Protein 6DF3 (pdb70)

B-factor: mean 76.4, std 26.97, range [34.86, 180.36]

Structure (mmCIF, N/CA/C/O backbone):
data_6DF3
#
_entry.id   6DF3
#
_cell.length_a   77.702
_cell.length_b   77.702
_cell.length_c   124.785
_cell.angle_alpha   90.000
_cell.angle_beta   90.000
_cell.angle_gamma   90.000
#
_symmetry.space_group_name_H-M   'P 43'
#
loop_
_entity.id
_entity.type
_entity.pdbx_description
1 polymer 'Interleukin-22 receptor subunit alpha-1'
2 polymer Interleukin-24
3 polymer 'Interleukin-20 receptor subunit beta'
4 branched 2-acetamido-2-deoxy-beta-D-glucopyranose-(1-4)-2-acetamido-2-deoxy-beta-D-glucopyranose
5 non-polymer 2-acetamido-2-deoxy-beta-D-glucopyranose
6 non-polymer GLYCEROL
7 water water
#
loop_
_atom_site.group_PDB
_atom_site.id
_atom_site.type_symbol
_atom_site.label_atom_id
_atom_site.label_alt_id
_atom_site.label_comp_id
_atom_site.label_asym_id
_atom_site.label_entity_id
_atom_site.label_seq_id
_atom_site.pdbx_PDB_ins_code
_atom_site.Cartn_x
_atom_site.Cartn_y
_atom_site.Cartn_z
_atom_site.occupancy
_atom_site.B_iso_or_equiv
_atom_site.auth_seq_id
_atom_site.auth_comp_id
_atom_site.auth_asym_id
_atom_site.auth_atom_id
_atom_site.pdbx_PDB_model_num
ATOM 1 N N . LEU A 1 1 ? -0.274 -15.707 56.950 1.00 124.57 24 LEU L N 1
ATOM 2 C CA . LEU A 1 1 ? -0.231 -15.176 55.552 1.00 122.84 24 LEU L CA 1
ATOM 3 C C . LEU A 1 1 ? 1.069 -14.346 55.263 1.00 119.23 24 LEU L C 1
ATOM 4 O O . LEU A 1 1 ? 2.137 -14.921 55.008 1.00 115.63 24 LEU L O 1
ATOM 9 N N . LEU A 1 2 ? 0.954 -13.010 55.287 1.00 113.71 25 LEU L N 1
ATOM 10 C CA . LEU A 1 2 ? 2.044 -12.072 54.979 1.00 109.08 25 LEU L CA 1
ATOM 11 C C . LEU A 1 2 ? 1.957 -11.016 56.058 1.00 105.27 25 LEU L C 1
ATOM 12 O O . LEU A 1 2 ? 0.920 -10.385 56.196 1.00 109.68 25 LEU L O 1
ATOM 17 N N . GLN A 1 3 ? 3.010 -10.806 56.825 1.00 104.65 26 GLN L N 1
ATOM 18 C CA . GLN A 1 3 ? 3.057 -9.664 57.744 1.00 101.04 26 GLN L CA 1
ATOM 19 C C . GLN A 1 3 ? 4.197 -8.726 57.366 1.00 95.97 26 GLN L C 1
ATOM 20 O O . GLN A 1 3 ? 5.072 -9.081 56.568 1.00 95.85 26 GLN L O 1
ATOM 26 N N . HIS A 1 4 ? 4.205 -7.540 57.968 1.00 92.14 27 HIS L N 1
ATOM 27 C CA . HIS A 1 4 ? 5.409 -6.702 58.002 1.00 86.94 27 HIS L CA 1
ATOM 28 C C . HIS A 1 4 ? 6.002 -6.406 56.620 1.00 84.66 27 HIS L C 1
ATOM 29 O O . HIS A 1 4 ? 7.233 -6.388 56.494 1.00 85.64 27 HIS L O 1
ATOM 36 N N . VAL A 1 5 ? 5.155 -6.211 55.587 1.00 80.02 28 VAL L N 1
ATOM 37 C CA . VAL A 1 5 ? 5.663 -5.805 54.273 1.00 75.07 28 VAL L CA 1
ATOM 38 C C . VAL A 1 5 ? 6.060 -4.302 54.302 1.00 72.46 28 VAL L C 1
ATOM 39 O O . VAL A 1 5 ? 5.200 -3.435 54.466 1.00 68.24 28 VAL L O 1
ATOM 43 N N . LYS A 1 6 ? 7.348 -4.010 54.109 1.00 70.55 29 LYS L N 1
ATOM 44 C CA . LYS A 1 6 ? 7.907 -2.668 54.306 1.00 70.16 29 LYS L CA 1
ATOM 45 C C . LYS A 1 6 ? 9.268 -2.487 53.659 1.00 67.27 29 LYS L C 1
ATOM 46 O O . LYS A 1 6 ? 10.002 -3.444 53.398 1.00 67.15 29 LYS L O 1
ATOM 52 N N . PHE A 1 7 ? 9.637 -1.233 53.520 1.00 63.13 30 PHE L N 1
ATOM 53 C CA . PHE A 1 7 ? 10.899 -0.856 52.947 1.00 63.71 30 PHE L CA 1
ATOM 54 C C . PHE A 1 7 ? 11.901 -0.604 54.083 1.00 65.28 30 PHE L C 1
ATOM 55 O O . PHE A 1 7 ? 11.520 -0.101 55.136 1.00 64.70 30 PHE L O 1
ATOM 63 N N . GLN A 1 8 ? 13.162 -0.956 53.838 1.00 68.11 31 GLN L N 1
ATOM 64 C CA . GLN A 1 8 ? 14.305 -0.506 54.593 1.00 69.92 31 GLN L CA 1
ATOM 65 C C . GLN A 1 8 ? 15.207 0.261 53.663 1.00 68.64 31 GLN L C 1
ATOM 66 O O . GLN A 1 8 ? 15.477 -0.154 52.551 1.00 66.58 31 GLN L O 1
ATOM 72 N N . SER A 1 9 ? 15.714 1.371 54.133 1.00 58.46 32 SER L N 1
ATOM 73 C CA . SER A 1 9 ? 16.453 2.209 53.285 1.00 58.76 32 SER L CA 1
ATOM 74 C C . SER A 1 9 ? 17.666 2.630 54.034 1.00 59.63 32 SER L C 1
ATOM 75 O O . SER A 1 9 ? 17.553 3.251 55.106 1.00 58.53 32 SER L O 1
ATOM 78 N N . SER A 1 10 ? 18.811 2.376 53.446 1.00 57.98 33 SER L N 1
ATOM 79 C CA . SER A 1 10 ? 20.038 2.833 53.989 1.00 60.01 33 SER L CA 1
ATOM 80 C C . SER A 1 10 ? 20.927 3.456 52.867 1.00 60.45 33 SER L C 1
ATOM 81 O O . SER A 1 10 ? 21.195 2.837 51.848 1.00 62.15 33 SER L O 1
ATOM 84 N N . ASN A 1 11 ? 21.330 4.710 53.023 1.00 58.79 34 ASN L N 1
ATOM 85 C CA . ASN A 1 11 ? 22.000 5.486 51.961 1.00 61.24 34 ASN L CA 1
ATOM 86 C C . ASN A 1 11 ? 21.274 5.437 50.585 1.00 64.10 34 ASN L C 1
ATOM 87 O O . ASN A 1 11 ? 21.911 5.368 49.534 1.00 63.27 34 ASN L O 1
ATOM 92 N N . PHE A 1 12 ? 19.942 5.478 50.650 1.00 59.71 35 PHE L N 1
ATOM 93 C CA . PHE A 1 12 ? 19.063 5.394 49.497 1.00 63.10 35 PHE L CA 1
ATOM 94 C C . PHE A 1 12 ? 19.180 4.011 48.799 1.00 67.71 35 PHE L C 1
ATOM 95 O O . PHE A 1 12 ? 18.708 3.863 47.704 1.00 64.91 35 PHE L O 1
ATOM 103 N N . GLU A 1 13 ? 19.751 2.997 49.461 1.00 66.15 36 GLU L N 1
ATOM 104 C CA . GLU A 1 13 ? 19.572 1.624 48.987 1.00 71.59 36 GLU L CA 1
ATOM 105 C C . GLU A 1 13 ? 18.275 1.141 49.601 1.00 66.92 36 GLU L C 1
ATOM 106 O O . GLU A 1 13 ? 18.181 1.033 50.797 1.00 65.27 36 GLU L O 1
ATOM 112 N N . ASN A 1 14 ? 17.289 0.822 48.764 1.00 64.37 37 ASN L N 1
ATOM 113 C CA . ASN A 1 14 ? 15.907 0.638 49.190 1.00 63.78 37 ASN L CA 1
ATOM 114 C C . ASN A 1 14 ? 15.500 -0.797 49.013 1.00 66.87 37 ASN L C 1
ATOM 115 O O . ASN A 1 14 ? 15.326 -1.255 47.867 1.00 70.88 37 ASN L O 1
ATOM 120 N N . ILE A 1 15 ? 15.390 -1.516 50.128 1.00 65.07 38 ILE L N 1
ATOM 121 C CA . ILE A 1 15 ? 15.124 -2.932 50.134 1.00 69.77 38 ILE L CA 1
ATOM 122 C C . ILE A 1 15 ? 13.769 -3.228 50.719 1.00 67.85 38 ILE L C 1
ATOM 123 O O . ILE A 1 15 ? 13.514 -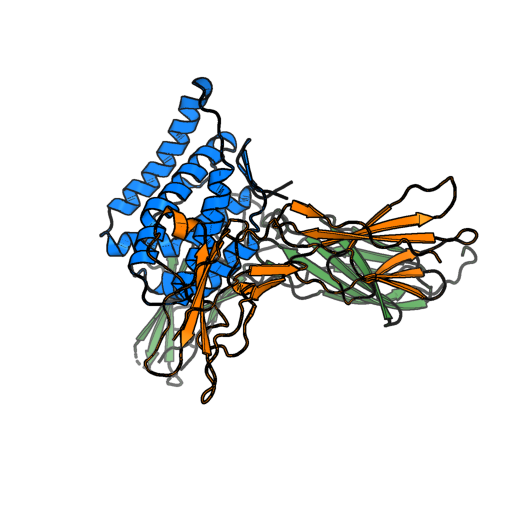2.832 51.834 1.00 62.72 38 ILE L O 1
ATOM 128 N N . LEU A 1 16 ? 12.950 -4.011 49.997 1.00 68.56 39 LEU L N 1
ATOM 129 C CA . LEU A 1 16 ? 11.610 -4.429 50.463 1.00 66.93 39 LEU L CA 1
ATOM 130 C C . LEU A 1 16 ? 11.823 -5.745 51.166 1.00 69.94 39 LEU L C 1
ATOM 131 O O . LEU A 1 16 ? 12.658 -6.509 50.729 1.00 72.64 39 LEU L O 1
ATOM 136 N N . THR A 1 17 ? 11.123 -5.972 52.278 1.00 70.61 40 THR L N 1
ATOM 137 C CA . THR A 1 17 ? 11.254 -7.193 53.093 1.00 73.94 40 THR L CA 1
ATOM 138 C C . THR A 1 17 ? 9.893 -7.517 53.595 1.00 73.97 40 THR L C 1
ATOM 139 O O . THR A 1 17 ? 9.025 -6.662 53.638 1.00 71.56 40 THR L O 1
ATOM 143 N N . TRP A 1 18 ? 9.694 -8.771 53.944 1.00 76.54 41 TRP L N 1
ATOM 144 C CA . TRP A 1 18 ? 8.417 -9.215 54.463 1.00 78.59 41 TRP L CA 1
ATOM 145 C C . TRP A 1 18 ? 8.662 -10.495 55.213 1.00 83.28 41 TRP L C 1
ATOM 146 O O . TRP A 1 18 ? 9.786 -11.030 55.237 1.00 81.17 41 TRP L O 1
ATOM 157 N N . ASP A 1 19 ? 7.617 -10.958 55.874 1.00 90.43 42 ASP L N 1
ATOM 158 C CA . ASP A 1 19 ? 7.659 -12.250 56.564 1.00 97.38 42 ASP L CA 1
ATOM 159 C C . ASP A 1 19 ? 6.241 -12.793 56.774 1.00 99.00 42 ASP L C 1
ATOM 160 O O . ASP A 1 19 ? 5.268 -12.175 56.328 1.00 89.71 42 ASP L O 1
ATOM 165 N N . SER A 1 20 ? 6.169 -13.982 57.397 1.00 106.47 43 SER L N 1
ATOM 166 C CA . SER A 1 20 ? 5.009 -14.442 58.175 1.00 110.14 43 SER L CA 1
ATOM 167 C C . SER A 1 20 ? 5.453 -15.170 59.460 1.00 116.11 43 SER L C 1
ATOM 168 O O . SER A 1 20 ? 5.063 -16.323 59.738 1.00 121.99 43 SER L O 1
ATOM 171 N N . THR A 1 25 ? 3.360 -21.863 54.761 1.00 140.83 48 THR L N 1
ATOM 172 C CA . THR A 1 25 ? 3.966 -23.115 54.308 1.00 147.98 48 THR L CA 1
ATOM 173 C C . THR A 1 25 ? 5.490 -22.923 54.307 1.00 146.69 48 THR L C 1
ATOM 174 O O . THR A 1 25 ? 5.969 -21.818 54.541 1.00 134.17 48 THR L O 1
ATOM 178 N N . PRO A 1 26 ? 6.256 -24.013 54.075 1.00 153.83 49 PRO L N 1
ATOM 179 C CA . PRO A 1 26 ? 7.679 -23.866 53.700 1.00 152.93 49 PRO L CA 1
ATOM 180 C C . PRO A 1 26 ? 7.877 -23.632 52.188 1.00 150.93 49 PRO L C 1
ATOM 181 O O . PRO A 1 26 ? 8.797 -22.890 51.818 1.00 147.18 49 PRO L O 1
ATOM 185 N N . ASP A 1 27 ? 7.023 -24.247 51.351 1.00 151.44 50 ASP L N 1
ATOM 186 C CA . ASP A 1 27 ? 6.959 -23.988 49.900 1.00 150.25 50 ASP L CA 1
ATOM 187 C C . ASP A 1 27 ? 5.939 -22.887 49.553 1.00 145.02 50 ASP L C 1
ATOM 188 O O . ASP A 1 27 ? 4.914 -23.120 48.905 1.00 147.16 50 ASP L O 1
ATOM 193 N N . THR A 1 28 ? 6.233 -21.677 50.011 1.00 137.85 51 THR L N 1
ATOM 194 C CA . THR A 1 28 ? 5.444 -20.506 49.688 1.00 131.38 51 THR L CA 1
ATOM 195 C C . THR A 1 28 ? 6.248 -19.700 48.676 1.00 125.98 51 THR L C 1
ATOM 196 O O . THR A 1 28 ? 7.486 -19.700 48.691 1.00 125.01 51 THR L O 1
ATOM 200 N N . VAL A 1 29 ? 5.514 -18.998 47.818 1.00 120.94 52 VAL L N 1
ATOM 201 C CA . VAL A 1 29 ? 6.043 -18.360 46.607 1.00 116.52 52 VAL L CA 1
ATOM 202 C C . VAL A 1 29 ? 5.673 -16.870 46.586 1.00 107.67 52 VAL L C 1
ATOM 203 O O . VAL A 1 29 ? 4.475 -16.540 46.668 1.00 103.56 52 VAL L O 1
ATOM 207 N N . TYR A 1 30 ? 6.675 -15.986 46.462 1.00 102.98 53 TYR L N 1
ATOM 208 C CA . TYR A 1 30 ? 6.447 -14.507 46.545 1.00 97.31 53 TYR L CA 1
ATOM 209 C C . TYR A 1 30 ? 6.676 -13.818 45.204 1.00 95.84 53 TYR L C 1
ATOM 210 O O . TYR A 1 30 ? 7.747 -14.006 44.585 1.00 97.85 53 TYR L O 1
ATOM 219 N N . SER A 1 31 ? 5.733 -12.973 44.796 1.00 92.82 54 SER L N 1
ATOM 220 C CA . SER A 1 31 ? 5.913 -12.167 43.583 1.00 94.20 54 SER L CA 1
ATOM 221 C C . SER A 1 31 ? 5.683 -10.689 43.901 1.00 93.35 54 SER L C 1
ATOM 222 O O . SER A 1 31 ? 4.805 -10.331 44.714 1.00 93.33 54 SER L O 1
ATOM 225 N N . ILE A 1 32 ? 6.524 -9.827 43.316 1.00 95.47 55 ILE L N 1
ATOM 226 C CA . ILE A 1 32 ? 6.622 -8.395 43.707 1.00 90.86 55 ILE L CA 1
ATOM 227 C C . ILE A 1 32 ? 6.200 -7.450 42.562 1.00 91.44 55 ILE L C 1
ATOM 228 O O . ILE A 1 32 ? 6.640 -7.589 41.434 1.00 93.01 55 ILE L O 1
ATOM 233 N N . GLU A 1 33 ? 5.382 -6.451 42.879 1.00 90.30 56 GLU L N 1
ATOM 234 C CA . GLU A 1 33 ? 5.171 -5.323 41.975 1.00 89.41 56 GLU L CA 1
ATOM 235 C C . GLU A 1 33 ? 5.385 -3.980 42.670 1.00 84.35 56 GLU L C 1
ATOM 236 O O . GLU A 1 33 ? 5.177 -3.845 43.887 1.00 78.23 56 GLU L O 1
ATOM 242 N N . TYR A 1 34 ? 5.776 -2.997 41.857 1.00 82.88 57 TYR L N 1
ATOM 243 C CA . TYR A 1 34 ? 5.983 -1.626 42.300 1.00 78.75 57 TYR L CA 1
ATOM 244 C C . TYR A 1 34 ? 5.346 -0.599 41.360 1.00 80.23 57 TYR L C 1
ATOM 245 O O . TYR A 1 34 ? 4.980 -0.885 40.236 1.00 79.63 57 TYR L O 1
ATOM 254 N N . LYS A 1 35 ? 5.235 0.622 41.877 1.00 77.66 58 LYS L N 1
ATOM 255 C CA . LYS A 1 35 ? 4.453 1.641 41.287 1.00 79.15 58 LYS L CA 1
ATOM 256 C C . LYS A 1 35 ? 4.722 2.978 41.954 1.00 76.08 58 LYS L C 1
ATOM 257 O O . LYS A 1 35 ? 4.975 3.047 43.165 1.00 69.89 58 LYS L O 1
ATOM 263 N N . THR A 1 36 ? 4.581 4.013 41.142 1.00 74.34 59 THR L N 1
ATOM 264 C CA . THR A 1 36 ? 4.721 5.378 41.529 1.00 72.36 59 THR L CA 1
ATOM 265 C C . THR A 1 36 ? 3.387 5.960 41.976 1.00 71.29 59 THR L C 1
ATOM 266 O O . THR A 1 36 ? 2.437 5.888 41.204 1.00 71.31 59 THR L O 1
ATOM 270 N N . TYR A 1 37 ? 3.326 6.546 43.198 1.00 65.52 60 TYR L N 1
ATOM 271 C CA . TYR A 1 37 ? 2.146 7.295 43.724 1.00 61.34 60 TYR L CA 1
ATOM 272 C C . TYR A 1 37 ? 1.702 8.353 42.735 1.00 63.43 60 TYR L C 1
ATOM 273 O O . TYR A 1 37 ? 2.502 9.154 42.315 1.00 66.14 60 TYR L O 1
ATOM 282 N N . GLY A 1 38 ? 0.437 8.370 42.347 1.00 66.25 61 GLY L N 1
ATOM 283 C CA . GLY A 1 38 ? 0.010 9.280 41.242 1.00 71.26 61 GLY L CA 1
ATOM 284 C C . GLY A 1 38 ? 0.015 8.756 39.789 1.00 75.17 61 GLY L C 1
ATOM 285 O O . GLY A 1 38 ? -0.503 9.448 38.913 1.00 78.10 61 GLY L O 1
ATOM 286 N N . GLU A 1 39 ? 0.563 7.557 39.520 1.00 78.12 62 GLU L N 1
ATOM 287 C CA . GLU A 1 39 ? 0.450 6.848 38.176 1.00 81.54 62 GLU L CA 1
ATOM 288 C C . GLU A 1 39 ? -0.417 5.620 38.383 1.00 82.85 62 GLU L C 1
ATOM 289 O O . GLU A 1 39 ? -0.455 5.107 39.494 1.00 78.97 62 GLU L O 1
ATOM 295 N N . ARG A 1 40 ? -1.130 5.133 37.352 1.00 90.19 63 ARG L N 1
ATOM 296 C CA . ARG A 1 40 ? -2.087 4.022 37.573 1.00 92.40 63 ARG L CA 1
ATOM 297 C C . ARG A 1 40 ? -1.524 2.596 37.517 1.00 92.04 63 ARG L C 1
ATOM 298 O O . ARG A 1 40 ? -2.113 1.701 38.150 1.00 91.61 63 ARG L O 1
ATOM 306 N N . ASP A 1 41 ? -0.398 2.386 36.817 1.00 93.11 64 ASP L N 1
ATOM 307 C CA . ASP A 1 41 ? 0.077 1.025 36.482 1.00 94.45 64 ASP L CA 1
ATOM 308 C C . ASP A 1 41 ? 1.188 0.442 37.351 1.00 93.84 64 ASP L C 1
ATOM 309 O O . ASP A 1 41 ? 2.324 0.944 37.368 1.00 90.84 64 ASP L O 1
ATOM 314 N N . TRP A 1 42 ? 0.821 -0.653 38.024 1.00 91.31 65 TRP L N 1
ATOM 315 C CA . TRP A 1 42 ? 1.727 -1.597 38.669 1.00 88.66 65 TRP L CA 1
ATOM 316 C C . TRP A 1 42 ? 2.743 -2.239 37.724 1.00 88.45 65 TRP L C 1
ATOM 317 O O . TRP A 1 42 ? 2.349 -2.764 36.733 1.00 97.98 65 TRP L O 1
ATOM 328 N N . VAL A 1 43 ? 4.041 -2.193 38.036 1.00 87.37 66 VAL L N 1
ATOM 329 C CA . VAL A 1 43 ? 5.111 -2.874 37.253 1.00 93.03 66 VAL L CA 1
ATOM 330 C C . VAL A 1 43 ? 5.760 -4.049 38.030 1.00 92.64 66 VAL L C 1
ATOM 331 O O . VAL A 1 43 ? 6.070 -3.922 39.232 1.00 87.22 66 VAL L O 1
ATOM 335 N N . ALA A 1 44 ? 5.989 -5.151 37.308 1.00 92.41 67 ALA L N 1
ATOM 336 C CA . ALA A 1 44 ? 6.587 -6.392 37.814 1.00 95.58 67 ALA L CA 1
ATOM 337 C C . ALA A 1 44 ? 8.103 -6.260 37.958 1.00 97.21 67 ALA L C 1
ATOM 338 O O . ALA A 1 44 ? 8.807 -5.995 36.996 1.00 101.77 67 ALA L O 1
ATOM 340 N N . LYS A 1 45 ? 8.620 -6.466 39.154 1.00 95.24 68 LYS L N 1
ATOM 341 C CA . LYS A 1 45 ? 10.050 -6.326 39.350 1.00 95.71 68 LYS L CA 1
ATOM 342 C C . LYS A 1 45 ? 10.696 -7.538 38.718 1.00 99.43 68 LYS L C 1
ATOM 343 O O . LYS A 1 45 ? 10.418 -8.633 39.181 1.00 96.87 68 LYS L O 1
ATOM 349 N N . LYS A 1 46 ? 11.543 -7.351 37.696 1.00 104.03 69 LYS L N 1
ATOM 350 C CA . LYS A 1 46 ? 12.238 -8.494 37.097 1.00 112.90 69 LYS L CA 1
ATOM 351 C C . LYS A 1 46 ? 13.289 -8.968 38.073 1.00 111.55 69 LYS L C 1
ATOM 352 O O . LYS A 1 46 ? 13.911 -8.152 38.736 1.00 107.94 69 LYS L O 1
ATOM 358 N N . GLY A 1 47 ? 13.490 -10.286 38.147 1.00 115.92 70 GLY L N 1
ATOM 359 C CA . GLY A 1 47 ? 14.358 -10.906 39.170 1.00 116.19 70 GLY L CA 1
ATOM 360 C C . GLY A 1 47 ? 13.698 -11.272 40.514 1.00 113.19 70 GLY L C 1
ATOM 361 O O . GLY A 1 47 ? 14.339 -11.942 41.330 1.00 112.99 70 GLY L O 1
ATOM 362 N N . CYS A 1 48 ? 12.426 -10.880 40.720 1.00 110.42 71 CYS L N 1
ATOM 363 C CA . CYS A 1 48 ? 11.657 -11.106 41.971 1.00 106.48 71 CYS L CA 1
ATOM 364 C C . CYS A 1 48 ? 10.212 -11.668 41.781 1.00 105.44 71 CYS L C 1
ATOM 365 O O . CYS A 1 48 ? 9.321 -11.400 42.605 1.00 100.28 71 CYS L O 1
ATOM 368 N N . GLN A 1 49 ? 9.975 -12.423 40.698 1.00 107.13 72 GLN L N 1
ATOM 369 C CA . GLN A 1 49 ? 8.712 -13.201 40.528 1.00 111.11 72 GLN L CA 1
ATOM 370 C C . GLN A 1 49 ? 8.913 -14.652 40.964 1.00 112.87 72 GLN L C 1
ATOM 371 O O . GLN A 1 49 ? 9.915 -15.281 40.604 1.00 112.71 72 GLN L O 1
ATOM 377 N N . ARG A 1 50 ? 7.954 -15.109 41.784 1.00 111.88 73 ARG L N 1
ATOM 378 C CA . ARG A 1 50 ? 7.852 -16.461 42.277 1.00 117.82 73 ARG L CA 1
ATOM 379 C C . ARG A 1 50 ? 9.086 -16.905 43.075 1.00 118.50 73 ARG L C 1
ATOM 380 O O . ARG A 1 50 ? 9.577 -18.003 42.896 1.00 120.78 73 ARG L O 1
ATOM 388 N N . ILE A 1 51 ? 9.557 -16.040 43.984 1.00 115.78 74 ILE L N 1
ATOM 389 C CA . ILE A 1 51 ? 10.784 -16.328 44.758 1.00 115.41 74 ILE L CA 1
ATOM 390 C C . ILE A 1 51 ? 10.443 -16.897 46.123 1.00 114.86 74 ILE L C 1
ATOM 391 O O . ILE A 1 51 ? 9.315 -16.763 46.612 1.00 112.78 74 ILE L O 1
ATOM 396 N N . THR A 1 52 ? 11.412 -17.608 46.680 1.00 118.26 75 THR L N 1
ATOM 397 C CA . THR A 1 52 ? 11.319 -18.111 48.038 1.00 120.97 75 THR L CA 1
ATOM 398 C C . THR A 1 52 ? 11.957 -17.109 49.045 1.00 115.10 75 THR L C 1
ATOM 399 O O . THR A 1 52 ? 11.443 -16.957 50.154 1.00 114.05 75 THR L O 1
ATOM 403 N N . ARG A 1 53 ? 13.028 -16.411 48.640 1.00 112.45 76 ARG L N 1
ATOM 404 C CA . ARG A 1 53 ? 13.670 -15.351 49.486 1.00 106.80 76 ARG L CA 1
ATOM 405 C C . ARG A 1 53 ? 12.676 -14.282 49.959 1.00 104.09 76 ARG L C 1
ATOM 406 O O . ARG A 1 53 ? 11.610 -14.095 49.340 1.00 102.40 76 ARG L O 1
ATOM 414 N N . LYS A 1 54 ? 13.063 -13.582 51.050 1.00 102.30 77 LYS L N 1
ATOM 415 C CA . LYS A 1 54 ? 12.247 -12.570 51.773 1.00 97.70 77 LYS L CA 1
ATOM 416 C C . LYS A 1 54 ? 12.687 -11.109 51.529 1.00 93.53 77 LYS L C 1
ATOM 417 O O . LYS A 1 54 ? 12.485 -10.249 52.361 1.00 86.13 77 LYS L O 1
ATOM 423 N N . SER A 1 55 ? 13.253 -10.843 50.367 1.00 95.67 78 SER L N 1
ATOM 424 C CA . SER A 1 55 ? 14.030 -9.649 50.150 1.00 91.64 78 SER L CA 1
ATOM 425 C C . SER A 1 55 ? 14.007 -9.294 48.684 1.00 92.19 78 SER L C 1
ATOM 426 O O . SER A 1 55 ? 14.026 -10.180 47.810 1.00 93.42 78 SER L O 1
ATOM 429 N N . CYS A 1 56 ? 14.010 -8.000 48.414 1.00 84.28 79 CYS L N 1
ATOM 430 C CA . CYS A 1 56 ? 13.977 -7.543 47.043 1.00 86.31 79 CYS L CA 1
ATOM 431 C C . CYS A 1 56 ? 14.507 -6.131 46.922 1.00 78.95 79 CYS L C 1
ATOM 432 O O . CYS A 1 56 ? 13.899 -5.199 47.492 1.00 72.90 79 CYS L O 1
ATOM 435 N N . ASN A 1 57 ? 15.594 -5.991 46.152 1.00 76.54 80 ASN L N 1
ATOM 436 C CA . ASN A 1 57 ? 16.278 -4.725 45.933 1.00 78.70 80 ASN L CA 1
ATOM 437 C C . ASN A 1 57 ? 15.574 -3.819 44.921 1.00 76.85 80 ASN L C 1
ATOM 438 O O . ASN A 1 57 ? 15.668 -4.030 43.712 1.00 79.21 80 ASN L O 1
ATOM 443 N N . LEU A 1 58 ? 14.879 -2.782 45.418 1.00 73.51 81 LEU L N 1
ATOM 444 C CA . LEU A 1 58 ? 14.213 -1.780 44.532 1.00 72.10 81 LEU L CA 1
ATOM 445 C C . LEU A 1 58 ? 14.979 -0.472 44.389 1.00 71.60 81 LEU L C 1
ATOM 446 O O . LEU A 1 58 ? 14.399 0.563 44.089 1.00 73.40 81 LEU L O 1
ATOM 451 N N . THR A 1 59 ? 16.290 -0.488 44.629 1.00 72.81 82 THR L N 1
ATOM 452 C CA . THR A 1 59 ? 17.078 0.759 44.692 1.00 71.36 82 THR L CA 1
ATOM 453 C C . THR A 1 59 ? 16.913 1.531 43.375 1.00 74.17 82 THR L C 1
ATOM 454 O O . THR A 1 59 ? 16.850 2.737 43.354 1.00 72.78 82 THR L O 1
ATOM 458 N N . VAL A 1 60 ? 16.777 0.840 42.264 1.00 77.95 83 VAL L N 1
ATOM 459 C CA . VAL A 1 60 ? 16.754 1.518 40.947 1.00 82.11 83 VAL L CA 1
ATOM 460 C C . VAL A 1 60 ? 15.402 2.130 40.629 1.00 80.92 83 VAL L C 1
ATOM 461 O O . VAL A 1 60 ? 15.322 3.193 39.991 1.00 82.75 83 VAL L O 1
ATOM 465 N N . GLU A 1 61 ? 14.365 1.449 41.099 1.00 79.48 84 GLU L N 1
ATOM 466 C CA . GLU A 1 61 ? 13.006 1.683 40.707 1.00 80.72 84 GLU L CA 1
ATOM 467 C C . GLU A 1 61 ? 12.318 2.661 41.643 1.00 78.46 84 GLU L C 1
ATOM 468 O O . GLU A 1 61 ? 11.285 3.213 41.316 1.00 74.51 84 GLU L O 1
ATOM 474 N N . THR A 1 62 ? 12.923 2.896 42.811 1.00 74.75 85 THR L N 1
ATOM 475 C CA . THR A 1 62 ? 12.452 3.878 43.759 1.00 69.96 85 THR L CA 1
ATOM 476 C C . THR A 1 62 ? 13.466 4.995 43.942 1.00 66.00 85 THR L C 1
ATOM 477 O O . THR A 1 62 ? 13.490 5.633 44.990 1.00 68.15 85 THR L O 1
ATOM 481 N N . GLY A 1 63 ? 14.248 5.267 42.913 1.00 69.25 86 GLY L N 1
ATOM 482 C CA . GLY A 1 63 ? 15.333 6.208 42.995 1.00 71.02 86 GLY L CA 1
ATOM 483 C C . GLY A 1 63 ? 15.123 7.591 42.403 1.00 73.31 86 GLY L C 1
ATOM 484 O O . GLY A 1 63 ? 16.095 8.310 42.190 1.00 76.85 86 GLY L O 1
ATOM 485 N N . ASN A 1 64 ? 13.881 8.011 42.181 1.00 73.43 87 ASN L N 1
ATOM 486 C CA . ASN A 1 64 ? 13.638 9.437 41.875 1.00 74.21 87 ASN L CA 1
ATOM 487 C C . ASN A 1 64 ? 13.196 10.127 43.203 1.00 67.44 87 ASN L C 1
ATOM 488 O O . ASN A 1 64 ? 12.196 9.748 43.804 1.00 64.52 87 ASN L O 1
ATOM 493 N N . LEU A 1 65 ? 13.941 11.125 43.639 1.00 64.92 88 LEU L N 1
ATOM 494 C CA . LEU A 1 65 ? 13.709 11.684 44.955 1.00 66.45 88 LEU L CA 1
ATOM 495 C C . LEU A 1 65 ? 12.448 12.570 45.061 1.00 69.51 88 LEU L C 1
ATOM 496 O O . LEU A 1 65 ? 12.012 12.873 46.169 1.00 65.65 88 LEU L O 1
ATOM 501 N N . THR A 1 66 ? 11.887 13.003 43.926 1.00 70.21 89 THR L N 1
ATOM 502 C CA . THR A 1 66 ? 10.676 13.785 43.960 1.00 69.71 89 THR L CA 1
ATOM 503 C C . THR A 1 66 ? 9.447 12.911 43.902 1.00 68.01 89 THR L C 1
ATOM 504 O O . THR A 1 66 ? 8.363 13.418 44.028 1.00 67.86 89 THR L O 1
ATOM 508 N N . GLU A 1 67 ? 9.595 11.603 43.719 1.00 64.79 90 GLU L N 1
ATOM 509 C CA . GLU A 1 67 ? 8.438 10.727 43.710 1.00 65.79 90 GLU L CA 1
ATOM 510 C C . GLU A 1 67 ? 8.286 10.031 45.046 1.00 63.03 90 GLU L C 1
ATOM 511 O O . GLU A 1 67 ? 9.241 9.985 45.839 1.00 64.04 90 GLU L O 1
ATOM 517 N N . LEU A 1 68 ? 7.087 9.484 45.260 1.00 61.26 91 LEU L N 1
ATOM 518 C CA . LEU A 1 68 ? 6.783 8.519 46.303 1.00 59.82 91 LEU L CA 1
ATOM 519 C C . LEU A 1 68 ? 6.288 7.211 45.666 1.00 60.67 91 LEU L C 1
ATOM 520 O O . LEU A 1 68 ? 5.700 7.242 44.586 1.00 60.52 91 LEU L O 1
ATOM 525 N N . TYR A 1 69 ? 6.481 6.085 46.348 1.00 60.10 92 TYR L N 1
ATOM 526 C CA . TYR A 1 69 ? 6.273 4.784 45.765 1.00 62.43 92 TYR L CA 1
ATOM 527 C C . TYR A 1 69 ? 5.498 3.855 46.633 1.00 62.55 92 TYR L C 1
ATOM 528 O O . TYR A 1 69 ? 5.354 4.053 47.805 1.00 62.09 92 TYR L O 1
ATOM 537 N N . TYR A 1 70 ? 4.895 2.887 45.974 1.00 64.69 93 TYR L N 1
ATOM 538 C CA . TYR A 1 70 ? 4.192 1.816 46.627 1.00 67.10 93 TYR L CA 1
ATOM 539 C C . TYR A 1 70 ? 4.828 0.540 46.061 1.00 69.17 93 TYR L C 1
ATOM 540 O O . TYR A 1 70 ? 5.346 0.512 44.925 1.00 73.45 93 TYR L O 1
ATOM 549 N N . ALA A 1 71 ? 4.900 -0.483 46.877 1.00 69.10 94 ALA L N 1
ATOM 550 C CA . ALA A 1 71 ? 5.266 -1.819 46.391 1.00 71.60 94 ALA L CA 1
ATOM 551 C C . ALA A 1 71 ? 4.322 -2.775 47.065 1.00 72.61 94 ALA L C 1
ATOM 552 O O . ALA A 1 71 ? 3.633 -2.423 48.045 1.00 67.67 94 ALA L O 1
ATOM 554 N N . ARG A 1 72 ? 4.265 -3.971 46.492 1.00 79.56 95 ARG L N 1
ATOM 555 C CA . ARG A 1 72 ? 3.217 -4.922 46.788 1.00 82.39 95 ARG L CA 1
ATOM 556 C C . ARG A 1 72 ? 3.739 -6.340 46.531 1.00 81.67 95 ARG L C 1
ATOM 557 O O . ARG A 1 72 ? 4.437 -6.579 45.555 1.00 78.83 95 ARG L O 1
ATOM 565 N N . VAL A 1 73 ? 3.415 -7.242 47.452 1.00 81.38 96 VAL L N 1
ATOM 566 C CA . VAL A 1 73 ? 3.911 -8.630 47.466 1.00 84.86 96 VAL L CA 1
ATOM 567 C C . VAL A 1 73 ? 2.687 -9.514 47.325 1.00 87.71 96 VAL L C 1
ATOM 568 O O . VAL A 1 73 ? 1.700 -9.313 48.037 1.00 88.32 96 VAL L O 1
ATOM 572 N N . THR A 1 74 ? 2.726 -10.462 46.393 1.00 91.10 97 THR L N 1
ATOM 573 C CA . THR A 1 74 ? 1.661 -11.492 46.272 1.00 93.31 97 THR L CA 1
ATOM 574 C C . THR A 1 74 ? 2.281 -12.806 46.670 1.00 94.72 97 THR L C 1
ATOM 575 O O . THR A 1 74 ? 3.355 -13.201 46.169 1.00 94.73 97 THR L O 1
ATOM 579 N N . ALA A 1 75 ? 1.650 -13.432 47.657 1.00 94.97 98 ALA L N 1
ATOM 580 C CA . ALA A 1 75 ? 2.075 -14.723 48.129 1.00 99.38 98 ALA L CA 1
ATOM 581 C C . ALA A 1 75 ? 0.996 -15.782 47.884 1.00 104.20 98 ALA L C 1
ATOM 582 O O . ALA A 1 75 ? -0.190 -15.486 47.784 1.00 105.03 98 ALA L O 1
ATOM 584 N N . VAL A 1 76 ? 1.440 -17.011 47.771 1.00 110.94 99 VAL L N 1
ATOM 585 C CA . VAL A 1 76 ? 0.525 -18.199 47.572 1.00 118.72 99 VAL L CA 1
ATOM 586 C C . VAL A 1 76 ? 1.243 -19.516 47.974 1.00 121.06 99 VAL L C 1
ATOM 587 O O . VAL A 1 76 ? 2.433 -19.671 47.720 1.00 118.01 99 VAL L O 1
ATOM 591 N N . SER A 1 77 ? 0.526 -20.395 48.679 1.00 129.70 100 SER L N 1
ATOM 592 C CA . SER A 1 77 ? 1.051 -21.698 49.180 1.00 138.69 100 SER L CA 1
ATOM 593 C C . SER A 1 77 ? 1.294 -22.700 48.063 1.00 146.08 100 SER L C 1
ATOM 594 O O . SER A 1 77 ? 0.653 -22.593 47.021 1.00 150.77 100 SER L O 1
ATOM 597 N N . ALA A 1 78 ? 2.136 -23.715 48.297 1.00 151.03 101 ALA L N 1
ATOM 598 C CA . ALA A 1 78 ? 2.357 -24.792 47.287 1.00 157.78 101 ALA L CA 1
ATOM 599 C C . ALA A 1 78 ? 1.199 -25.784 47.163 1.00 160.10 101 ALA L C 1
ATOM 600 O O . ALA A 1 78 ? 0.086 -25.513 47.601 1.00 156.83 101 ALA L O 1
ATOM 602 N N . SER A 1 82 ? -3.482 -17.975 48.652 1.00 121.85 105 SER L N 1
ATOM 603 C CA . SER A 1 82 ? -3.003 -16.604 48.272 1.00 116.73 105 SER L CA 1
ATOM 604 C C . SER A 1 82 ? -3.456 -15.416 49.146 1.00 113.47 105 SER L C 1
ATOM 605 O O . SER A 1 82 ? -4.480 -15.456 49.822 1.00 116.29 105 SER L O 1
ATOM 607 N N . ALA A 1 83 ? -2.674 -14.343 49.078 1.00 109.36 106 ALA L N 1
ATOM 608 C CA . ALA A 1 83 ? -2.982 -13.047 49.715 1.00 104.38 106 ALA L CA 1
ATOM 609 C C . ALA A 1 83 ? -1.955 -12.077 49.185 1.00 100.66 106 ALA L C 1
ATOM 610 O O . ALA A 1 83 ? -0.841 -12.474 48.808 1.00 99.40 106 ALA L O 1
ATOM 612 N N . THR A 1 84 ? -2.359 -10.818 49.112 1.00 98.40 107 THR L N 1
ATOM 613 C CA . THR A 1 84 ? -1.500 -9.752 48.636 1.00 96.28 107 THR L CA 1
ATOM 614 C C . THR A 1 84 ? -1.469 -8.649 49.715 1.00 94.04 107 THR L C 1
ATOM 615 O O . THR A 1 84 ? -2.494 -8.348 50.320 1.00 92.53 107 THR L O 1
ATOM 619 N N . LYS A 1 85 ? -0.283 -8.079 49.958 1.00 93.03 108 LYS L N 1
ATOM 620 C CA . LYS A 1 85 ? -0.095 -6.893 50.814 1.00 89.16 108 LYS L CA 1
ATOM 621 C C . LYS A 1 85 ? 0.752 -5.814 50.140 1.00 81.53 108 LYS L C 1
ATOM 622 O O . LYS A 1 85 ? 1.799 -6.124 49.542 1.00 77.86 108 LYS L O 1
ATOM 628 N N . MET A 1 86 ? 0.339 -4.553 50.298 1.00 77.14 109 MET L N 1
ATOM 629 C CA . MET A 1 86 ? 1.168 -3.427 49.833 1.00 76.42 109 MET L CA 1
ATOM 630 C C . MET A 1 86 ? 1.802 -2.646 51.000 1.00 72.47 109 MET L C 1
ATOM 631 O O . MET A 1 86 ? 1.295 -2.576 52.139 1.00 67.79 109 MET L O 1
ATOM 636 N N . THR A 1 87 ? 2.957 -2.078 50.701 1.00 72.59 110 THR L N 1
ATOM 637 C CA . THR A 1 87 ? 3.638 -1.183 51.621 1.00 65.40 110 THR L CA 1
ATOM 638 C C . THR A 1 87 ? 2.871 0.096 51.886 1.00 66.40 110 THR L C 1
ATOM 639 O O . THR A 1 87 ? 1.980 0.472 51.124 1.00 66.64 110 THR L O 1
ATOM 643 N N . ASP A 1 88 ? 3.290 0.780 52.973 1.00 62.56 111 ASP L N 1
ATOM 644 C CA . ASP A 1 88 ? 2.951 2.157 53.207 1.00 61.19 111 ASP L CA 1
ATOM 645 C C . ASP A 1 88 ? 3.483 2.994 52.059 1.00 60.66 111 ASP L C 1
ATOM 646 O O . ASP A 1 88 ? 4.465 2.610 51.404 1.00 57.03 111 ASP L O 1
ATOM 651 N N . ARG A 1 89 ? 2.882 4.165 51.828 1.00 57.64 112 ARG L N 1
ATOM 652 C CA . ARG A 1 89 ? 3.489 5.081 50.876 1.00 58.21 112 ARG L CA 1
ATOM 653 C C . ARG A 1 89 ? 4.936 5.351 51.283 1.00 55.62 112 ARG L C 1
ATOM 654 O O . ARG A 1 89 ? 5.159 5.548 52.432 1.00 53.52 112 ARG L O 1
ATOM 662 N N . PHE A 1 90 ? 5.878 5.335 50.327 1.00 56.34 113 PHE L N 1
ATOM 663 C CA . PHE A 1 90 ? 7.310 5.379 50.568 1.00 55.91 113 PHE L CA 1
ATOM 664 C C . PHE A 1 90 ? 7.963 6.578 49.911 1.00 56.77 113 PHE L C 1
ATOM 665 O O . PHE A 1 90 ? 7.875 6.731 48.699 1.00 51.14 113 PHE L O 1
ATOM 673 N N . SER A 1 91 ? 8.714 7.323 50.721 1.00 54.44 114 SER L N 1
ATOM 674 C CA . SER A 1 91 ? 9.595 8.438 50.385 1.00 56.51 114 SER L CA 1
ATOM 675 C C . SER A 1 91 ? 11.024 8.072 50.865 1.00 59.52 114 SER L C 1
ATOM 676 O O . SER A 1 91 ? 11.272 7.920 52.120 1.00 58.33 114 SER L O 1
ATOM 679 N N . SER A 1 92 ? 11.953 7.913 49.926 1.00 58.28 115 SER L N 1
ATOM 680 C CA . SER A 1 92 ? 13.327 7.603 50.262 1.00 59.03 115 SER L CA 1
ATOM 681 C C . SER A 1 92 ? 13.958 8.699 51.174 1.00 57.82 115 SER L C 1
ATOM 682 O O . SER A 1 92 ? 14.690 8.393 52.148 1.00 56.66 115 SER L O 1
ATOM 685 N N . LEU A 1 93 ? 13.685 9.951 50.836 1.00 58.47 116 LEU L N 1
ATOM 686 C CA . LEU A 1 93 ? 14.206 11.110 51.593 1.00 57.89 116 LEU L CA 1
ATOM 687 C C . LEU A 1 93 ? 13.827 11.037 53.049 1.00 57.05 116 LEU L C 1
ATOM 688 O O . LEU A 1 93 ? 14.599 11.309 53.900 1.00 56.77 116 LEU L O 1
ATOM 693 N N . GLN A 1 94 ? 12.610 10.657 53.321 1.00 58.02 117 GLN L N 1
ATOM 694 C CA . GLN A 1 94 ? 12.154 10.604 54.675 1.00 55.77 117 GLN L CA 1
ATOM 695 C C . GLN A 1 94 ? 12.665 9.397 55.399 1.00 56.67 117 GLN L C 1
ATOM 696 O O . GLN A 1 94 ? 12.946 9.500 56.625 1.00 56.30 117 GLN L O 1
ATOM 702 N N . HIS A 1 95 ? 12.699 8.266 54.700 1.00 52.28 118 HIS L N 1
ATOM 703 C CA . HIS A 1 95 ? 12.869 6.970 55.344 1.00 55.72 118 HIS L CA 1
ATOM 704 C C . HIS A 1 95 ? 14.375 6.640 55.484 1.00 53.30 118 HIS L C 1
ATOM 705 O O . HIS A 1 95 ? 14.741 5.926 56.366 1.00 54.88 118 HIS L O 1
ATOM 712 N N . THR A 1 96 ? 15.238 7.118 54.598 1.00 52.66 119 THR L N 1
ATOM 713 C CA . THR A 1 96 ? 16.592 6.610 54.533 1.00 52.27 119 THR L CA 1
ATOM 714 C C . THR A 1 96 ? 17.400 6.950 55.803 1.00 53.05 119 THR L C 1
ATOM 715 O O . THR A 1 96 ? 17.276 8.071 56.370 1.00 48.15 119 THR L O 1
ATOM 719 N N . THR A 1 97 ? 18.180 5.950 56.242 1.00 50.50 120 THR L N 1
ATOM 720 C CA . THR A 1 97 ? 19.126 6.049 57.324 1.00 53.82 120 THR L CA 1
ATOM 721 C C . THR A 1 97 ? 20.424 6.331 56.656 1.00 53.52 120 THR L C 1
ATOM 722 O O . THR A 1 97 ? 20.560 6.098 55.472 1.00 56.30 120 THR L O 1
ATOM 726 N N . LEU A 1 98 ? 21.372 6.865 57.398 1.00 51.72 121 LEU L N 1
ATOM 727 C CA . LEU A 1 98 ? 22.679 7.159 56.870 1.00 51.94 121 LEU L CA 1
ATOM 728 C C . LEU A 1 98 ? 23.742 6.242 57.507 1.00 52.26 121 LEU L C 1
ATOM 729 O O . LEU A 1 98 ? 23.834 6.154 58.694 1.00 50.52 121 LEU L O 1
ATOM 734 N N . LYS A 1 99 ? 24.534 5.604 56.670 1.00 50.41 122 LYS L N 1
ATOM 735 C CA . LYS A 1 99 ? 25.700 4.833 57.081 1.00 56.67 122 LYS L CA 1
ATOM 736 C C . LYS A 1 99 ? 26.797 5.732 57.662 1.00 54.49 122 LYS L C 1
ATOM 737 O O . LYS A 1 99 ? 26.818 6.913 57.367 1.00 50.24 122 LYS L O 1
ATOM 743 N N . PRO A 1 100 ? 27.745 5.159 58.390 1.00 51.40 123 PRO L N 1
ATOM 744 C CA . PRO A 1 100 ? 28.801 6.011 58.887 1.00 49.59 123 PRO L CA 1
ATOM 745 C C . PRO A 1 100 ? 29.557 6.526 57.732 1.00 51.40 123 PRO L C 1
ATOM 746 O O . PRO A 1 100 ? 29.705 5.806 56.797 1.00 53.41 123 PRO L O 1
ATOM 750 N N . PRO A 1 101 ? 30.122 7.727 57.825 1.00 49.84 124 PRO L N 1
ATOM 751 C CA . PRO A 1 101 ? 30.946 8.230 56.729 1.00 52.83 124 PRO L CA 1
ATOM 752 C C . PRO A 1 101 ? 32.226 7.451 56.649 1.00 53.82 124 PRO L C 1
ATOM 753 O O . PRO A 1 101 ? 32.678 6.920 57.649 1.00 55.79 124 PRO L O 1
ATOM 757 N N . ASP A 1 102 ? 32.797 7.359 55.480 1.00 55.58 125 ASP L N 1
ATOM 758 C CA . ASP A 1 102 ? 34.169 6.898 55.320 1.00 57.41 125 ASP L CA 1
ATOM 759 C C . ASP A 1 102 ? 35.148 8.047 55.708 1.00 58.06 125 ASP L C 1
ATOM 760 O O . ASP A 1 102 ? 35.038 9.182 55.202 1.00 55.54 125 ASP L O 1
ATOM 765 N N . VAL A 1 103 ? 36.065 7.778 56.642 1.00 56.94 126 VAL L N 1
ATOM 766 C CA . VAL A 1 103 ? 36.953 8.785 57.227 1.00 53.10 126 VAL L CA 1
ATOM 767 C C . VAL A 1 103 ? 38.339 8.160 57.183 1.00 58.28 126 VAL L C 1
ATOM 768 O O . VAL A 1 103 ? 38.433 6.938 57.319 1.00 57.08 126 VAL L O 1
ATOM 772 N N . THR A 1 104 ? 39.379 8.964 56.962 1.00 58.14 127 THR L N 1
ATOM 773 C CA . THR A 1 104 ? 40.777 8.554 57.162 1.00 60.63 127 THR L CA 1
ATOM 774 C C . THR A 1 104 ? 41.336 9.368 58.342 1.00 60.77 127 THR L C 1
ATOM 775 O O . THR A 1 104 ? 41.412 10.589 58.250 1.00 58.69 127 THR L O 1
ATOM 779 N N . CYS A 1 105 ? 41.772 8.682 59.410 1.00 60.88 128 CYS L N 1
ATOM 780 C CA . CYS A 1 105 ? 42.341 9.284 60.608 1.00 60.01 128 CYS L CA 1
ATOM 781 C C . CYS A 1 105 ? 43.807 9.148 60.476 1.00 62.54 128 CYS L C 1
ATOM 782 O O . CYS A 1 105 ? 44.290 8.040 60.305 1.00 64.56 128 CYS L O 1
ATOM 785 N N . ILE A 1 106 ? 44.548 10.234 60.595 1.00 63.18 129 ILE L N 1
ATOM 786 C CA . ILE A 1 106 ? 46.002 10.169 60.460 1.00 65.13 129 ILE L CA 1
ATOM 787 C C . ILE A 1 106 ? 46.518 10.637 61.802 1.00 64.05 129 ILE L C 1
ATOM 788 O O . ILE A 1 106 ? 46.134 11.762 62.222 1.00 65.11 129 ILE L O 1
ATOM 793 N N . SER A 1 107 ? 47.353 9.812 62.466 1.00 64.58 130 SER L N 1
ATOM 794 C CA . SER A 1 107 ? 48.040 10.211 63.692 1.00 66.25 130 SER L CA 1
ATOM 795 C C . SER A 1 107 ? 49.286 10.940 63.412 1.00 67.12 130 SER L C 1
ATOM 796 O O . SER A 1 107 ? 50.106 10.491 62.633 1.00 69.15 130 SER L O 1
ATOM 799 N N . LYS A 1 108 ? 49.467 12.030 64.131 1.00 68.98 131 LYS L N 1
ATOM 800 C CA . LYS A 1 108 ? 50.726 12.786 64.113 1.00 71.41 131 LYS L CA 1
ATOM 801 C C . LYS A 1 108 ? 51.167 12.834 65.534 1.00 71.51 131 LYS L C 1
ATOM 802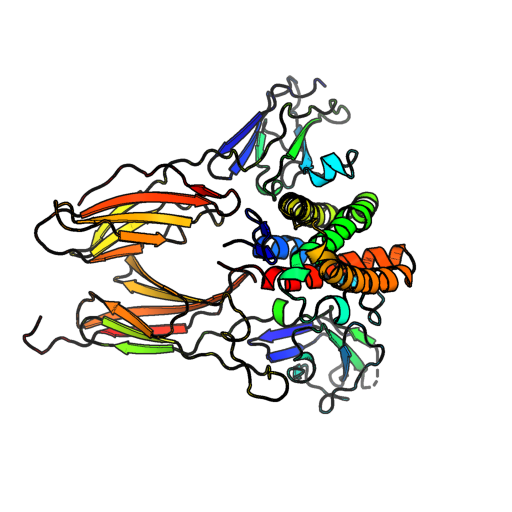 O O . LYS A 1 108 ? 50.541 12.189 66.369 1.00 70.74 131 LYS L O 1
ATOM 808 N N . VAL A 1 109 ? 52.230 13.560 65.836 1.00 73.28 132 VAL L N 1
ATOM 809 C CA . VAL A 1 109 ? 52.839 13.489 67.173 1.00 74.94 132 VAL L CA 1
ATOM 810 C C . VAL A 1 109 ? 52.011 14.337 68.162 1.00 72.90 132 VAL L C 1
ATOM 811 O O . VAL A 1 109 ? 51.840 13.978 69.339 1.00 66.97 132 VAL L O 1
ATOM 815 N N . ARG A 1 110 ? 51.500 15.465 67.680 1.00 71.43 133 ARG L N 1
ATOM 816 C CA . ARG A 1 110 ? 50.664 16.364 68.551 1.00 75.19 133 ARG L CA 1
ATOM 817 C C . ARG A 1 110 ? 49.294 16.741 67.966 1.00 69.51 133 ARG L C 1
ATOM 818 O O . ARG A 1 110 ? 48.664 17.691 68.388 1.00 62.81 133 ARG L O 1
ATOM 826 N N . SER A 1 111 ? 48.858 15.989 66.974 1.00 68.42 134 SER L N 1
ATOM 827 C CA . SER A 1 111 ? 47.533 16.163 66.459 1.00 66.74 134 SER L CA 1
ATOM 828 C C . SER A 1 111 ? 47.028 14.862 65.882 1.00 63.71 134 SER L C 1
ATOM 829 O O . SER A 1 111 ? 47.785 13.852 65.746 1.00 61.39 134 SER L O 1
ATOM 832 N N . ILE A 1 112 ? 45.746 14.889 65.568 1.00 57.32 135 ILE L N 1
ATOM 833 C CA . ILE A 1 112 ? 45.133 13.843 64.800 1.00 57.05 135 ILE L CA 1
ATOM 834 C C . ILE A 1 112 ? 44.345 14.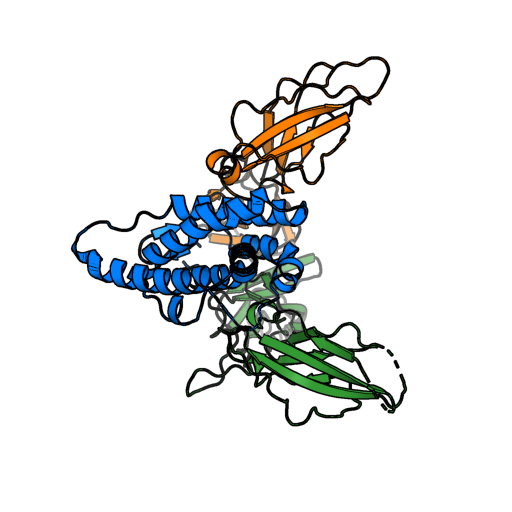516 63.700 1.00 57.57 135 ILE L C 1
ATOM 835 O O . ILE A 1 112 ? 43.514 15.369 63.949 1.00 54.84 135 ILE L O 1
ATOM 840 N N . GLN A 1 113 ? 44.603 14.113 62.483 1.00 59.64 136 GLN L N 1
ATOM 841 C CA . GLN A 1 113 ? 43.955 14.715 61.349 1.00 62.10 136 GLN L CA 1
ATOM 842 C C . GLN A 1 113 ? 42.843 13.772 60.900 1.00 60.78 136 GLN L C 1
ATOM 843 O O . GLN A 1 113 ? 42.971 12.543 61.038 1.00 58.05 136 GLN L O 1
ATOM 849 N N . MET A 1 114 ? 41.723 14.309 60.458 1.00 58.59 137 MET L N 1
ATOM 850 C CA . MET A 1 114 ? 40.694 13.448 59.954 1.00 61.97 137 MET L CA 1
ATOM 851 C C . MET A 1 114 ? 40.179 13.957 58.628 1.00 60.57 137 MET L C 1
ATOM 852 O O . MET A 1 114 ? 39.776 15.103 58.516 1.00 62.33 137 MET L O 1
ATOM 857 N N . ILE A 1 115 ? 40.164 13.081 57.638 1.00 58.73 138 ILE L N 1
ATOM 858 C CA . ILE A 1 115 ? 39.630 13.403 56.343 1.00 60.67 138 ILE L CA 1
ATOM 859 C C . ILE A 1 115 ? 38.314 12.681 56.073 1.00 58.20 138 ILE L C 1
ATOM 860 O O . ILE A 1 115 ? 38.256 11.479 55.944 1.00 57.57 138 ILE L O 1
ATOM 865 N N . VAL A 1 116 ? 37.243 13.440 55.965 1.00 59.98 139 VAL L N 1
ATOM 866 C CA . VAL A 1 116 ? 35.953 12.880 55.670 1.00 59.71 139 VAL L CA 1
ATOM 867 C C . VAL A 1 116 ? 35.806 12.737 54.158 1.00 63.91 139 VAL L C 1
ATOM 868 O O . VAL A 1 116 ? 36.017 13.696 53.441 1.00 68.41 139 VAL L O 1
ATOM 872 N N . HIS A 1 117 ? 35.528 11.529 53.662 1.00 64.30 140 HIS L N 1
ATOM 873 C CA . HIS A 1 117 ? 35.328 11.323 52.229 1.00 66.40 140 HIS L CA 1
ATOM 874 C C . HIS A 1 117 ? 33.860 11.534 51.950 1.00 66.78 140 HIS L C 1
ATOM 875 O O . HIS A 1 117 ? 33.041 11.254 52.827 1.00 64.38 140 HIS L O 1
ATOM 882 N N . PRO A 1 118 ? 33.527 12.058 50.756 1.00 71.32 141 PRO L N 1
ATOM 883 C CA . PRO A 1 118 ? 32.120 12.204 50.393 1.00 71.28 141 PRO L CA 1
ATOM 884 C C . PRO A 1 118 ? 31.472 10.849 50.304 1.00 70.74 141 PRO L C 1
ATOM 885 O O . PRO A 1 118 ? 32.153 9.847 50.043 1.00 71.79 141 PRO L O 1
ATOM 889 N N . THR A 1 119 ? 30.180 10.785 50.537 1.00 68.70 142 THR L N 1
ATOM 890 C CA . THR A 1 119 ? 29.536 9.509 50.500 1.00 69.17 142 THR L CA 1
ATOM 891 C C . THR A 1 119 ? 28.800 9.401 49.180 1.00 69.27 142 THR L C 1
ATOM 892 O O . THR A 1 119 ? 27.811 10.110 49.033 1.00 71.73 142 THR L O 1
ATOM 896 N N . PRO A 1 120 ? 29.233 8.506 48.249 1.00 73.18 143 PRO L N 1
ATOM 897 C CA . PRO A 1 120 ? 28.413 8.219 47.043 1.00 75.82 143 PRO L CA 1
ATOM 898 C C . PRO A 1 120 ? 27.083 7.503 47.345 1.00 74.53 143 PRO L C 1
ATOM 899 O O . PRO A 1 120 ? 26.929 6.901 48.420 1.00 76.35 143 PRO L O 1
ATOM 903 N N . THR A 1 121 ? 26.151 7.577 46.394 1.00 72.06 144 THR L N 1
ATOM 904 C CA . THR A 1 121 ? 24.787 7.172 46.582 1.00 69.83 144 THR L CA 1
ATOM 905 C C . THR A 1 121 ? 24.365 6.495 45.247 1.00 74.56 144 THR L C 1
ATOM 906 O O . THR A 1 121 ? 24.960 6.779 44.227 1.00 78.90 144 THR L O 1
ATOM 910 N N . PRO A 1 122 ? 23.371 5.584 45.240 1.00 73.85 145 PRO L N 1
ATOM 911 C CA . PRO A 1 122 ? 22.703 5.143 43.998 1.00 79.64 145 PRO L CA 1
ATOM 912 C C . PRO A 1 122 ? 21.756 6.137 43.310 1.00 81.24 145 PRO L C 1
ATOM 913 O O . PRO A 1 122 ? 21.077 5.771 42.346 1.00 78.85 145 PRO L O 1
ATOM 917 N N . ILE A 1 123 ? 21.742 7.390 43.730 1.00 78.74 146 ILE L N 1
ATOM 918 C CA . ILE A 1 123 ? 20.876 8.380 43.090 1.00 81.47 146 ILE L CA 1
ATOM 919 C C . ILE A 1 123 ? 21.725 8.954 41.945 1.00 85.10 146 ILE L C 1
ATOM 920 O O . ILE A 1 123 ? 22.907 9.298 42.119 1.00 82.33 146 ILE L O 1
ATOM 925 N N . ARG A 1 124 ? 21.148 9.044 40.766 1.00 93.34 147 ARG L N 1
ATOM 926 C CA . ARG A 1 124 ? 21.878 9.691 39.673 1.00 104.49 147 ARG L CA 1
ATOM 927 C C . ARG A 1 124 ? 21.123 10.913 39.204 1.00 105.51 147 ARG L C 1
ATOM 928 O O . ARG A 1 124 ? 19.897 10.918 39.194 1.00 102.85 147 ARG L O 1
ATOM 936 N N . ALA A 1 125 ? 21.874 11.972 38.910 1.00 110.16 148 ALA L N 1
ATOM 937 C CA . ALA A 1 125 ? 21.292 13.230 38.495 1.00 115.35 148 ALA L CA 1
ATOM 938 C C . ALA A 1 125 ? 20.931 13.036 37.044 1.00 122.78 148 ALA L C 1
ATOM 939 O O . ALA A 1 125 ? 21.693 12.388 36.300 1.00 129.16 148 ALA L O 1
ATOM 941 N N . GLY A 1 126 ? 19.773 13.578 36.652 1.00 123.80 149 GLY L N 1
ATOM 942 C CA . GLY A 1 126 ? 19.308 13.536 35.264 1.00 127.25 149 GLY L CA 1
ATOM 943 C C . GLY A 1 126 ? 20.492 13.679 34.337 1.00 131.63 149 GLY L C 1
ATOM 944 O O . GLY A 1 126 ? 21.263 14.638 34.467 1.00 132.20 149 GLY L O 1
ATOM 945 N N . ASP A 1 127 ? 20.669 12.694 33.458 1.00 133.70 150 ASP L N 1
ATOM 946 C CA . ASP A 1 127 ? 21.778 12.670 32.507 1.00 138.83 150 ASP L CA 1
ATOM 947 C C . ASP A 1 127 ? 23.133 13.011 33.184 1.00 137.64 150 ASP L C 1
ATOM 948 O O . ASP A 1 127 ? 23.691 14.087 32.987 1.00 138.17 150 ASP L O 1
ATOM 953 N N . GLY A 1 128 ? 23.656 12.124 34.017 1.00 135.58 151 GLY L N 1
ATOM 954 C CA . GLY A 1 128 ? 24.953 12.409 34.598 1.00 133.94 151 GLY L CA 1
ATOM 955 C C . GLY A 1 128 ? 25.360 11.575 35.779 1.00 126.97 151 GLY L C 1
ATOM 956 O O . GLY A 1 128 ? 24.915 10.436 35.961 1.00 121.49 151 GLY L O 1
ATOM 957 N N . HIS A 1 129 ? 26.207 12.193 36.595 1.00 125.26 152 HIS L N 1
ATOM 958 C CA . HIS A 1 129 ? 26.996 11.485 37.593 1.00 122.66 152 HIS L CA 1
ATOM 959 C C . HIS A 1 129 ? 26.091 11.068 38.753 1.00 111.41 152 HIS L C 1
ATOM 960 O O . HIS A 1 129 ? 24.980 11.575 38.878 1.00 107.32 152 HIS L O 1
ATOM 967 N N . ARG A 1 130 ? 26.544 10.067 39.499 1.00 105.49 153 ARG L N 1
ATOM 968 C CA . ARG A 1 130 ? 25.870 9.600 40.703 1.00 100.94 153 ARG L CA 1
ATOM 969 C C . ARG A 1 130 ? 26.064 10.700 41.720 1.00 94.54 153 ARG L C 1
ATOM 970 O O . ARG A 1 130 ? 27.141 11.270 41.813 1.00 95.19 153 ARG L O 1
ATOM 978 N N . LEU A 1 131 ? 25.019 11.018 42.461 1.00 89.30 154 LEU L N 1
ATOM 979 C CA . LEU A 1 131 ? 25.106 12.082 43.463 1.00 86.72 154 LEU L CA 1
ATOM 980 C C . LEU A 1 131 ? 25.591 11.570 44.818 1.00 80.08 154 LEU L C 1
ATOM 981 O O . LEU A 1 131 ? 25.292 10.452 45.200 1.00 75.47 154 LEU L O 1
ATOM 986 N N . THR A 1 132 ? 26.286 12.439 45.550 1.00 76.24 155 THR L N 1
ATOM 987 C CA . THR A 1 132 ? 26.662 12.172 46.923 1.00 70.28 155 THR L CA 1
ATOM 988 C C . THR A 1 132 ? 25.574 12.658 47.916 1.00 68.74 155 THR L C 1
ATOM 989 O O . THR A 1 132 ? 24.625 13.349 47.513 1.00 67.23 155 THR L O 1
ATOM 993 N N . LEU A 1 133 ? 25.705 12.291 49.190 1.00 62.82 156 LEU L N 1
ATOM 994 C CA . LEU A 1 133 ? 24.880 12.843 50.236 1.00 62.17 156 LEU L CA 1
ATOM 995 C C . LEU A 1 133 ? 25.073 14.369 50.293 1.00 62.99 156 LEU L C 1
ATOM 996 O O . LEU A 1 133 ? 24.131 15.071 50.495 1.00 63.86 156 LEU L O 1
ATOM 1001 N N . GLU A 1 134 ? 26.278 14.864 50.068 1.00 65.43 157 GLU L N 1
ATOM 1002 C CA . GLU A 1 134 ? 26.605 16.294 50.177 1.00 70.59 157 GLU L CA 1
ATOM 1003 C C . GLU A 1 134 ? 25.833 17.106 49.100 1.00 76.68 157 GLU L C 1
ATOM 1004 O O . GLU A 1 134 ? 25.263 18.160 49.410 1.00 73.34 157 GLU L O 1
ATOM 1010 N N . ASP A 1 135 ? 25.789 16.571 47.867 1.00 78.74 158 ASP L N 1
ATOM 1011 C CA . ASP A 1 135 ? 24.895 17.069 46.788 1.00 81.01 158 ASP L CA 1
ATOM 1012 C C . ASP A 1 135 ? 23.419 17.063 47.206 1.00 77.40 158 ASP L C 1
ATOM 1013 O O . ASP A 1 135 ? 22.775 18.060 46.997 1.00 76.90 158 ASP L O 1
ATOM 1018 N N . ILE A 1 136 ? 22.907 15.961 47.792 1.00 70.79 159 ILE L N 1
ATOM 1019 C CA . ILE A 1 136 ? 21.465 15.785 48.059 1.00 68.33 159 ILE L CA 1
ATOM 1020 C C . ILE A 1 136 ? 20.922 16.648 49.230 1.00 68.06 159 ILE L C 1
ATOM 1021 O O . ILE A 1 136 ? 19.854 17.221 49.139 1.00 66.99 159 ILE L O 1
ATOM 1026 N N . PHE A 1 137 ? 21.645 16.719 50.333 1.00 65.54 160 PHE L N 1
ATOM 1027 C CA . PHE A 1 137 ? 21.209 17.485 51.480 1.00 64.39 160 PHE L CA 1
ATOM 1028 C C . PHE A 1 137 ? 22.071 18.726 51.604 1.00 65.56 160 PHE L C 1
ATOM 1029 O O . PHE A 1 137 ? 23.212 18.671 52.072 1.00 65.37 160 PHE L O 1
ATOM 1037 N N . HIS A 1 138 ? 21.509 19.869 51.247 1.00 67.99 161 HIS L N 1
ATOM 1038 C CA . HIS A 1 138 ? 22.270 21.088 51.346 1.00 71.67 161 HIS L CA 1
ATOM 1039 C C . HIS A 1 138 ? 22.661 21.419 52.792 1.00 68.45 161 HIS L C 1
ATOM 1040 O O . HIS A 1 138 ? 23.641 22.080 53.005 1.00 70.96 161 HIS L O 1
ATOM 1047 N N . ASP A 1 139 ? 21.910 20.957 53.787 1.00 68.14 162 ASP L N 1
ATOM 1048 C CA . ASP A 1 139 ? 22.184 21.296 55.208 1.00 68.38 162 ASP L CA 1
ATOM 1049 C C . ASP A 1 139 ? 23.094 20.321 55.935 1.00 65.26 162 ASP L C 1
ATOM 1050 O O . ASP A 1 139 ? 23.352 20.504 57.129 1.00 60.56 162 ASP L O 1
ATOM 1055 N N . LEU A 1 140 ? 23.611 19.324 55.205 1.00 64.28 163 LEU L N 1
ATOM 1056 C CA . LEU A 1 140 ? 24.521 18.271 55.734 1.00 60.87 163 LEU L CA 1
ATOM 1057 C C . LEU A 1 140 ? 25.759 18.780 56.389 1.00 59.72 163 LEU L C 1
ATOM 1058 O O . LEU A 1 140 ? 26.419 19.605 55.828 1.00 69.27 163 LEU L O 1
ATOM 1063 N N . PHE A 1 141 ? 26.115 18.277 57.552 1.00 57.81 164 PHE L N 1
ATOM 1064 C CA . PHE A 1 141 ? 27.413 18.603 58.080 1.00 58.42 164 PHE L CA 1
ATOM 1065 C C . PHE A 1 141 ? 28.017 17.476 58.870 1.00 55.41 164 PHE L C 1
ATOM 1066 O O . PHE A 1 141 ? 27.374 16.461 59.068 1.00 57.54 164 PHE L O 1
ATOM 1074 N N . TYR A 1 142 ? 29.258 17.651 59.286 1.00 54.79 165 TYR L N 1
ATOM 1075 C CA . TYR A 1 142 ? 29.972 16.640 60.041 1.00 56.92 165 TYR L CA 1
ATOM 1076 C C . TYR A 1 142 ? 30.147 17.106 61.473 1.00 58.66 165 TYR L C 1
ATOM 1077 O O . TYR A 1 142 ? 30.403 18.280 61.719 1.00 56.55 165 TYR L O 1
ATOM 1086 N N . HIS A 1 143 ? 29.992 16.161 62.417 1.00 55.06 166 HIS L N 1
ATOM 1087 C CA . HIS A 1 143 ? 30.331 16.385 63.795 1.00 55.33 166 HIS L CA 1
ATOM 1088 C C . HIS A 1 143 ? 31.419 15.372 64.140 1.00 53.79 166 HIS L C 1
ATOM 1089 O O . HIS A 1 143 ? 31.268 14.145 63.960 1.00 50.07 166 HIS L O 1
ATOM 1096 N N . LEU A 1 144 ? 32.530 15.883 64.659 1.00 53.98 167 LEU L N 1
ATOM 1097 C CA . LEU A 1 144 ? 33.687 15.054 65.030 1.00 51.79 167 LEU L CA 1
ATOM 1098 C C . LEU A 1 144 ? 33.972 15.278 66.471 1.00 54.17 167 LEU L C 1
ATOM 1099 O O . LEU A 1 144 ? 33.870 16.415 66.932 1.00 60.50 167 LEU L O 1
ATOM 1104 N N . GLU A 1 145 ? 34.236 14.207 67.213 1.00 56.33 168 GLU L N 1
ATOM 1105 C CA . GLU A 1 145 ? 34.605 14.222 68.629 1.00 57.58 168 GLU L CA 1
ATOM 1106 C C . GLU A 1 145 ? 35.883 13.412 68.866 1.00 54.44 168 GLU L C 1
ATOM 1107 O O . GLU A 1 145 ? 36.048 12.383 68.298 1.00 56.11 168 GLU L O 1
ATOM 1113 N N . LEU A 1 146 ? 36.756 13.911 69.728 1.00 53.41 169 LEU L N 1
ATOM 1114 C CA . LEU A 1 146 ? 37.954 13.252 70.154 1.00 55.00 169 LEU L CA 1
ATOM 1115 C C . LEU A 1 146 ? 37.798 13.229 71.674 1.00 59.64 169 LEU L C 1
ATOM 1116 O O . LEU A 1 146 ? 37.717 14.265 72.329 1.00 59.74 169 LEU L O 1
ATOM 1121 N N . GLN A 1 147 ? 37.734 12.030 72.207 1.00 64.13 170 GLN L N 1
ATOM 1122 C CA . GLN A 1 147 ? 37.645 11.761 73.606 1.00 68.02 170 GLN L CA 1
ATOM 1123 C C . GLN A 1 147 ? 39.029 11.709 74.165 1.00 71.03 170 GLN L C 1
ATOM 1124 O O . GLN A 1 147 ? 39.861 10.878 73.751 1.00 73.52 170 GLN L O 1
ATOM 1130 N N . VAL A 1 148 ? 39.277 12.603 75.100 1.00 71.8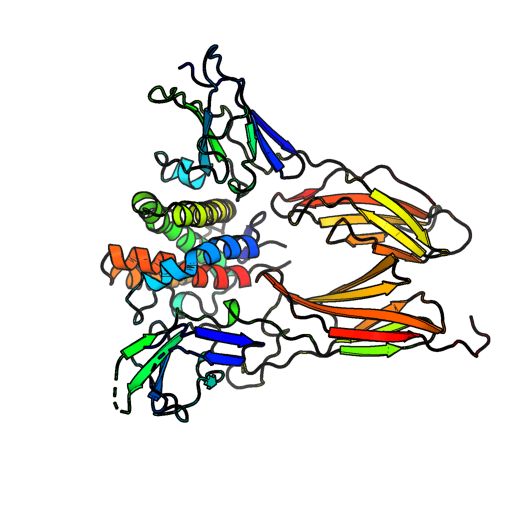9 171 VAL L N 1
ATOM 1131 C CA . VAL A 1 148 ? 40.579 12.734 75.737 1.00 78.04 171 VAL L CA 1
ATOM 1132 C C . VAL A 1 148 ? 40.452 12.241 77.170 1.00 83.24 171 VAL L C 1
ATOM 1133 O O . VAL A 1 148 ? 39.369 12.411 77.796 1.00 82.50 171 VAL L O 1
ATOM 1137 N N . ASN A 1 149 ? 41.572 11.704 77.684 1.00 88.71 172 ASN L N 1
ATOM 1138 C CA . ASN A 1 149 ? 41.645 10.990 78.962 1.00 99.09 172 ASN L CA 1
ATOM 1139 C C . ASN A 1 149 ? 40.466 10.047 78.837 1.00 100.93 172 ASN L C 1
ATOM 1140 O O . ASN A 1 149 ? 40.305 9.436 77.784 1.00 103.41 172 ASN L O 1
ATOM 1145 N N . ARG A 1 150 ? 39.599 9.962 79.818 1.00 104.91 173 ARG L N 1
ATOM 1146 C CA . ARG A 1 150 ? 38.223 9.594 79.467 1.00 113.54 173 ARG L CA 1
ATOM 1147 C C . ARG A 1 150 ? 37.248 10.653 80.023 1.00 114.61 173 ARG L C 1
ATOM 1148 O O . ARG A 1 150 ? 36.054 10.416 80.109 1.00 112.94 173 ARG L O 1
ATOM 1156 N N . THR A 1 151 ? 37.769 11.840 80.330 1.00 114.72 174 THR L N 1
ATOM 1157 C CA . THR A 1 151 ? 37.041 12.848 81.074 1.00 116.20 174 THR L CA 1
ATOM 1158 C C . THR A 1 151 ? 36.233 13.761 80.157 1.00 112.93 174 THR L C 1
ATOM 1159 O O . THR A 1 151 ? 35.103 14.121 80.489 1.00 117.38 174 THR L O 1
ATOM 1163 N N . TYR A 1 152 ? 36.811 14.147 79.017 1.00 103.75 175 TYR L N 1
ATOM 1164 C CA . TYR A 1 152 ? 36.298 15.296 78.259 1.00 93.80 175 TYR L CA 1
ATOM 1165 C C . TYR A 1 152 ? 36.422 15.107 76.756 1.00 85.74 175 TYR L C 1
ATOM 1166 O O . TYR A 1 152 ? 37.053 14.161 76.301 1.00 81.75 175 TYR L O 1
ATOM 1175 N N . GLN A 1 153 ? 35.809 16.009 76.004 1.00 79.54 176 GLN L N 1
ATOM 1176 C CA . GLN A 1 153 ? 35.810 15.950 74.564 1.00 76.54 176 GLN L CA 1
ATOM 1177 C C . GLN A 1 153 ? 36.178 17.213 73.818 1.00 72.64 176 GLN L C 1
ATOM 1178 O O . GLN A 1 153 ? 35.787 18.311 74.218 1.00 74.08 176 GLN L O 1
ATOM 1184 N N . MET A 1 154 ? 36.885 17.028 72.708 1.00 65.35 177 MET L N 1
ATOM 1185 C CA . MET A 1 154 ? 37.113 18.091 71.741 1.00 64.82 177 MET L CA 1
ATOM 1186 C C . MET A 1 154 ? 36.097 17.895 70.646 1.00 62.44 177 MET L C 1
ATOM 1187 O O . MET A 1 154 ? 35.855 16.764 70.256 1.00 59.88 177 MET L O 1
ATOM 1192 N N . HIS A 1 155 ? 35.467 18.983 70.209 1.00 62.08 178 HIS L N 1
ATOM 1193 C CA . HIS A 1 155 ? 34.433 18.970 69.214 1.00 64.00 178 HIS L CA 1
ATOM 1194 C C . HIS A 1 155 ? 34.917 19.809 68.025 1.00 63.10 178 HIS L C 1
ATOM 1195 O O . HIS A 1 155 ? 35.471 20.865 68.222 1.00 69.88 178 HIS L O 1
ATOM 1202 N N . LEU A 1 156 ? 34.725 19.313 66.801 1.00 58.08 179 LEU L N 1
ATOM 1203 C CA . LEU A 1 156 ? 34.913 20.094 65.588 1.00 60.21 179 LEU L CA 1
ATOM 1204 C C . LEU A 1 156 ? 33.784 19.717 64.668 1.00 57.91 179 LEU L C 1
ATOM 1205 O O . LEU A 1 156 ? 33.116 18.695 64.869 1.00 53.71 179 LEU L O 1
ATOM 1210 N N . GLY A 1 157 ? 33.508 20.561 63.690 1.00 59.59 180 GLY L N 1
ATOM 1211 C CA . GLY A 1 157 ? 32.424 20.283 62.764 1.00 59.53 180 GLY L CA 1
ATOM 1212 C C . GLY A 1 157 ? 32.280 21.306 61.688 1.00 60.71 180 GLY L C 1
ATOM 1213 O O . GLY A 1 157 ? 32.889 22.329 61.758 1.00 65.35 180 GLY L O 1
ATOM 1214 N N . GLY A 1 158 ? 31.497 21.006 60.681 1.00 61.18 181 GLY L N 1
ATOM 1215 C CA . GLY A 1 158 ? 31.227 21.944 59.590 1.00 65.37 181 GLY L CA 1
ATOM 1216 C C . GLY A 1 158 ? 30.895 21.182 58.331 1.00 68.47 181 GLY L C 1
ATOM 1217 O O . GLY A 1 158 ? 30.636 19.944 58.348 1.00 65.17 181 GLY L O 1
ATOM 1218 N N . LYS A 1 159 ? 30.959 21.909 57.227 1.00 71.28 182 LYS L N 1
ATOM 1219 C CA . LYS A 1 159 ? 30.737 21.363 55.897 1.00 71.83 182 LYS L CA 1
ATOM 1220 C C . LYS A 1 159 ? 32.002 20.899 55.232 1.00 73.43 182 LYS L C 1
ATOM 1221 O O . LYS A 1 159 ? 31.958 20.037 54.343 1.00 79.25 182 LYS L O 1
ATOM 1227 N N . GLN A 1 160 ? 33.132 21.447 55.642 1.00 73.70 183 GLN L N 1
ATOM 1228 C CA . GLN A 1 160 ? 34.411 21.049 55.075 1.00 76.79 183 GLN L CA 1
ATOM 1229 C C . GLN A 1 160 ? 34.733 19.589 55.465 1.00 77.13 183 GLN L C 1
ATOM 1230 O O . GLN A 1 160 ? 34.001 18.980 56.275 1.00 68.32 183 GLN L O 1
ATOM 1236 N N . ARG A 1 161 ? 35.842 19.068 54.917 1.00 75.35 184 ARG L N 1
ATOM 1237 C CA . ARG A 1 161 ? 36.123 17.642 54.896 1.00 74.38 184 ARG L CA 1
ATOM 1238 C C . ARG A 1 161 ? 37.382 17.238 55.632 1.00 72.32 184 ARG L C 1
ATOM 1239 O O . ARG A 1 161 ? 37.513 16.104 56.080 1.00 71.24 184 ARG L O 1
ATOM 1247 N N . GLU A 1 162 ? 38.311 18.166 55.736 1.00 70.38 185 GLU L N 1
ATOM 1248 C CA . GLU A 1 162 ? 39.549 17.978 56.410 1.00 67.53 185 GLU L CA 1
ATOM 1249 C C . GLU A 1 162 ? 39.531 18.712 57.763 1.00 64.43 185 GLU L C 1
ATOM 1250 O O . GLU A 1 162 ? 39.105 19.842 57.826 1.00 66.20 185 GLU L O 1
ATOM 1256 N N . TYR A 1 163 ? 39.930 18.035 58.842 1.00 61.59 186 TYR L N 1
ATOM 1257 C CA . TYR A 1 163 ? 39.869 18.555 60.200 1.00 58.34 186 TYR L CA 1
ATOM 1258 C C . TYR A 1 163 ? 41.099 18.107 60.875 1.00 58.94 186 TYR L C 1
ATOM 1259 O O . TYR A 1 163 ? 41.683 17.072 60.526 1.00 59.16 186 TYR L O 1
ATOM 1268 N N . GLU A 1 164 ? 41.540 18.832 61.881 1.00 61.10 187 GLU L N 1
ATOM 1269 C CA . GLU A 1 164 ? 42.693 18.301 62.652 1.00 62.41 187 GLU L CA 1
ATOM 1270 C C . GLU A 1 164 ? 42.605 18.792 64.081 1.00 61.24 187 GLU L C 1
ATOM 1271 O O . GLU A 1 164 ? 42.372 19.971 64.280 1.00 62.69 187 GLU L O 1
ATOM 1277 N N . PHE A 1 165 ? 42.709 17.885 65.050 1.00 60.31 188 PHE L N 1
ATOM 1278 C CA . PHE A 1 165 ? 42.695 18.228 66.475 1.00 60.59 188 PHE L CA 1
ATOM 1279 C C . PHE A 1 165 ? 44.086 18.561 66.921 1.00 64.33 188 PHE L C 1
ATOM 1280 O O . PHE A 1 165 ? 44.933 17.674 66.926 1.00 68.10 188 PHE L O 1
ATOM 1288 N N . PHE A 1 166 ? 44.347 19.822 67.279 1.00 66.92 189 PHE L N 1
ATOM 1289 C CA . PHE A 1 166 ? 45.675 20.233 67.781 1.00 68.54 189 PHE L CA 1
ATOM 1290 C C . PHE A 1 166 ? 45.760 20.141 69.280 1.00 69.83 189 PHE L C 1
ATOM 1291 O O . PHE A 1 166 ? 44.748 19.916 69.941 1.00 71.75 189 PHE L O 1
ATOM 1299 N N . GLY A 1 167 ? 46.984 20.308 69.786 1.00 73.75 190 GLY L N 1
ATOM 1300 C CA . GLY A 1 167 ? 47.312 20.364 71.237 1.00 76.12 190 GLY L CA 1
ATOM 1301 C C . GLY A 1 167 ? 47.375 19.060 72.038 1.00 77.03 190 GLY L C 1
ATOM 1302 O O . GLY A 1 167 ? 47.173 19.067 73.260 1.00 79.28 190 GLY L O 1
ATOM 1303 N N . LEU A 1 168 ? 47.695 17.947 71.390 1.00 72.60 191 LEU L N 1
ATOM 1304 C CA . LEU A 1 168 ? 47.619 16.664 72.066 1.00 72.06 191 LEU L CA 1
ATOM 1305 C C . LEU A 1 168 ? 48.955 16.250 72.625 1.00 72.72 191 LEU L C 1
ATOM 1306 O O . LEU A 1 168 ? 50.001 16.703 72.206 1.00 80.71 191 LEU L O 1
ATOM 1311 N N . THR A 1 169 ? 48.900 15.359 73.580 1.00 73.88 192 THR L N 1
ATOM 1312 C CA . THR A 1 169 ? 50.087 14.773 74.151 1.00 77.66 192 THR L CA 1
ATOM 1313 C C . THR A 1 169 ? 50.616 13.720 73.190 1.00 77.15 192 THR L C 1
ATOM 1314 O O . THR A 1 169 ? 49.835 12.880 72.716 1.00 75.43 192 THR L O 1
ATOM 1318 N N . PRO A 1 170 ? 51.936 13.721 72.944 1.00 76.73 193 PRO L N 1
ATOM 1319 C CA . PRO A 1 170 ? 52.535 12.579 72.266 1.00 77.07 193 PRO L CA 1
ATOM 1320 C C . PRO A 1 170 ? 52.195 11.276 72.903 1.00 73.82 193 PRO L C 1
ATOM 1321 O O . PRO A 1 170 ? 52.006 11.216 74.073 1.00 73.41 193 PRO L O 1
ATOM 1325 N N . ASP A 1 171 ? 52.159 10.248 72.085 1.00 77.01 194 ASP L N 1
ATOM 1326 C CA . ASP A 1 171 ? 52.168 8.861 72.522 1.00 79.08 194 ASP L CA 1
ATOM 1327 C C . ASP A 1 171 ? 50.942 8.454 73.402 1.00 75.94 194 ASP L C 1
ATOM 1328 O O . ASP A 1 171 ? 51.055 7.772 74.412 1.00 79.04 194 ASP L O 1
ATOM 1333 N N . THR A 1 172 ? 49.765 8.862 72.983 1.00 72.27 195 THR L N 1
ATOM 1334 C CA . THR A 1 172 ? 48.599 8.731 73.828 1.00 71.99 195 THR L CA 1
ATOM 1335 C C . THR A 1 172 ? 47.411 8.304 72.976 1.00 68.98 195 THR L C 1
ATOM 1336 O O . THR A 1 172 ? 47.182 8.869 71.889 1.00 64.66 195 THR L O 1
ATOM 1340 N N . GLU A 1 173 ? 46.617 7.404 73.551 1.00 68.41 196 GLU L N 1
ATOM 1341 C CA . GLU A 1 173 ? 45.426 6.852 72.960 1.00 67.74 196 GLU L CA 1
ATOM 1342 C C . GLU A 1 173 ? 44.266 7.863 73.012 1.00 66.58 196 GLU L C 1
ATOM 1343 O O . GLU A 1 173 ? 43.971 8.443 74.072 1.00 70.78 196 GLU L O 1
ATOM 1349 N N . PHE A 1 174 ? 43.582 8.027 71.893 1.00 61.91 197 PHE L N 1
ATOM 1350 C CA . PHE A 1 174 ? 42.349 8.825 71.797 1.00 59.06 197 PHE L CA 1
ATOM 1351 C C . PHE A 1 174 ? 41.302 8.068 70.997 1.00 57.14 197 PHE L C 1
ATOM 1352 O O . PHE A 1 174 ? 41.631 7.171 70.235 1.00 56.69 197 PHE L O 1
ATOM 1360 N N . LEU A 1 175 ? 40.047 8.436 71.172 1.00 54.94 198 LEU L N 1
ATOM 1361 C CA . LEU A 1 175 ? 38.993 7.833 70.396 1.00 56.02 198 LEU L CA 1
ATOM 1362 C C . LEU A 1 175 ? 38.327 8.894 69.569 1.00 54.60 198 LEU L C 1
ATOM 1363 O O . LEU A 1 175 ? 37.769 9.817 70.127 1.00 53.26 198 LEU L O 1
ATOM 1368 N N . GLY A 1 176 ? 38.398 8.763 68.244 1.00 53.62 199 GLY L N 1
ATOM 1369 C CA . GLY A 1 176 ? 37.694 9.641 67.312 1.00 53.92 199 GLY L CA 1
ATOM 1370 C C . GLY A 1 176 ? 36.310 9.060 66.981 1.00 52.63 199 GLY L C 1
ATOM 1371 O O . GLY A 1 176 ? 36.184 7.862 66.771 1.00 51.29 199 GLY L O 1
ATOM 1372 N N . THR A 1 177 ? 35.282 9.885 66.970 1.00 49.13 200 THR L N 1
ATOM 1373 C CA . THR A 1 177 ? 33.982 9.437 66.475 1.00 54.26 200 THR L CA 1
ATOM 1374 C C . THR A 1 177 ? 33.499 10.530 65.504 1.00 53.26 200 THR L C 1
ATOM 1375 O O . THR A 1 177 ? 33.646 11.659 65.805 1.00 56.61 200 THR L O 1
ATOM 1379 N N . ILE A 1 178 ? 33.005 10.173 64.325 1.00 50.94 201 ILE L N 1
ATOM 1380 C CA . ILE A 1 178 ? 32.622 11.111 63.280 1.00 49.38 201 ILE L CA 1
ATOM 1381 C C . ILE A 1 178 ? 31.236 10.721 62.799 1.00 48.47 201 ILE L C 1
ATOM 1382 O O . ILE A 1 178 ? 31.024 9.539 62.525 1.00 46.60 201 ILE L O 1
ATOM 1387 N N . MET A 1 179 ? 30.296 11.696 62.806 1.00 46.02 202 MET L N 1
ATOM 1388 C CA . MET A 1 179 ? 28.958 11.478 62.333 1.00 51.59 202 MET L CA 1
ATOM 1389 C C . MET A 1 179 ? 28.620 12.418 61.225 1.00 50.61 202 MET L C 1
ATOM 1390 O O . MET A 1 179 ? 29.130 13.566 61.222 1.00 51.06 202 MET L O 1
ATOM 1395 N N . ILE A 1 180 ? 27.731 11.969 60.324 1.00 49.07 203 ILE L N 1
ATOM 1396 C CA . ILE A 1 180 ? 27.052 12.877 59.399 1.00 51.67 203 ILE L CA 1
ATOM 1397 C C . ILE A 1 180 ? 25.775 13.364 60.045 1.00 52.72 203 ILE L C 1
ATOM 1398 O O . ILE A 1 180 ? 25.045 12.568 60.620 1.00 53.81 203 ILE L O 1
ATOM 1403 N N . CYS A 1 181 ? 25.455 14.645 59.925 1.00 54.74 204 CYS L N 1
ATOM 1404 C CA . CYS A 1 181 ? 24.204 15.206 60.485 1.00 51.91 204 CYS L CA 1
ATOM 1405 C C . CYS A 1 181 ? 23.432 15.927 59.416 1.00 53.31 204 CYS L C 1
ATOM 1406 O O . CYS A 1 181 ? 23.993 16.751 58.718 1.00 58.58 204 CYS L O 1
ATOM 1409 N N . VAL A 1 182 ? 22.141 15.680 59.335 1.00 49.71 205 VAL L N 1
ATOM 1410 C CA . VAL A 1 182 ? 21.296 16.413 58.473 1.00 54.08 205 VAL L CA 1
ATOM 1411 C C . VAL A 1 182 ? 20.178 16.890 59.349 1.00 54.89 205 VAL L C 1
ATOM 1412 O O . VAL A 1 182 ? 19.154 16.245 59.428 1.00 50.07 205 VAL L O 1
ATOM 1416 N N . PRO A 1 183 ? 20.384 18.010 60.063 1.00 61.54 206 PRO L N 1
ATOM 1417 C CA . PRO A 1 183 ? 19.474 18.467 61.175 1.00 61.57 206 PRO L CA 1
ATOM 1418 C C . PRO A 1 183 ? 18.015 18.716 60.818 1.00 61.61 206 PRO L C 1
ATOM 1419 O O . PRO A 1 183 ? 17.092 18.473 61.659 1.00 63.77 206 PRO L O 1
ATOM 1423 N N . THR A 1 184 ? 17.772 19.177 59.595 1.00 58.41 207 THR L N 1
ATOM 1424 C CA . THR A 1 184 ? 16.431 19.459 59.214 1.00 59.87 207 THR L CA 1
ATOM 1425 C C . THR A 1 184 ? 15.613 18.225 58.883 1.00 57.13 207 THR L C 1
ATOM 1426 O O . THR A 1 184 ? 14.417 18.331 58.847 1.00 53.84 207 THR L O 1
ATOM 1430 N N . TRP A 1 185 ? 16.234 17.075 58.668 1.00 53.08 208 TRP L N 1
ATOM 1431 C CA . TRP A 1 185 ? 15.468 15.855 58.451 1.00 55.90 208 TRP L CA 1
ATOM 1432 C C . TRP A 1 185 ? 15.594 14.981 59.659 1.00 57.27 208 TRP L C 1
ATOM 1433 O O . TRP A 1 185 ? 15.182 13.820 59.616 1.00 58.27 208 TRP L O 1
ATOM 1444 N N . ALA A 1 186 ? 16.197 15.514 60.726 1.00 54.85 209 ALA L N 1
ATOM 1445 C CA . ALA A 1 186 ? 16.387 14.764 61.952 1.00 56.57 209 ALA L CA 1
ATOM 1446 C C . ALA A 1 186 ? 17.163 13.487 61.648 1.00 52.52 209 ALA L C 1
ATOM 1447 O O . ALA A 1 186 ? 16.866 12.466 62.211 1.00 56.09 209 ALA L O 1
ATOM 1449 N N . LYS A 1 187 ? 18.149 13.568 60.774 1.00 49.39 210 LYS L N 1
ATOM 1450 C CA . LYS A 1 187 ? 18.970 12.431 60.490 1.00 50.82 210 LYS L CA 1
ATOM 1451 C C . LYS A 1 187 ? 20.369 12.601 61.049 1.00 50.40 210 LYS L C 1
ATOM 1452 O O . LYS A 1 187 ? 21.071 13.622 60.865 1.00 50.02 210 LYS L O 1
ATOM 1458 N N . GLU A 1 188 ? 20.849 11.493 61.547 1.00 50.20 211 GLU L N 1
ATOM 1459 C CA . GLU A 1 188 ? 22.192 11.406 62.048 1.00 50.73 211 GLU L CA 1
ATOM 1460 C C . GLU A 1 188 ? 22.708 10.014 61.741 1.00 45.41 211 GLU L C 1
ATOM 1461 O O . GLU A 1 188 ? 22.057 9.043 62.027 1.00 44.76 211 GLU L O 1
ATOM 1467 N N . SER A 1 189 ? 23.931 9.895 61.283 1.00 45.73 212 SER L N 1
ATOM 1468 C CA . SER A 1 189 ? 24.438 8.625 60.869 1.00 44.62 212 SER L CA 1
ATOM 1469 C C . SER A 1 189 ? 24.865 7.898 62.053 1.00 47.98 212 SER L C 1
ATOM 1470 O O . SER A 1 189 ? 25.171 8.500 63.062 1.00 43.42 212 SER L O 1
ATOM 1473 N N . ALA A 1 190 ? 24.944 6.571 61.884 1.00 52.29 213 ALA L N 1
ATOM 1474 C CA . ALA A 1 190 ? 25.867 5.729 62.628 1.00 55.68 213 ALA L CA 1
ATOM 1475 C C . ALA A 1 190 ? 27.252 6.446 62.716 1.00 51.77 213 ALA L C 1
ATOM 1476 O O . ALA A 1 190 ? 27.688 7.036 61.777 1.00 51.72 213 ALA L O 1
ATOM 1478 N N . PRO A 1 191 ? 27.917 6.381 63.834 1.00 54.35 214 PRO L N 1
ATOM 1479 C CA . PRO A 1 191 ? 29.270 6.937 63.939 1.00 54.45 214 PRO L CA 1
ATOM 1480 C C . PRO A 1 191 ? 30.391 6.130 63.231 1.00 57.20 214 PRO L C 1
ATOM 1481 O O . PRO A 1 191 ? 30.334 4.925 63.244 1.00 52.95 214 PRO L O 1
ATOM 1485 N N . TYR A 1 192 ? 31.382 6.788 62.601 1.00 52.78 215 TYR L N 1
ATOM 1486 C CA . TYR A 1 192 ? 32.621 6.095 62.271 1.00 53.13 215 TYR L CA 1
ATOM 1487 C C . TYR A 1 192 ? 33.526 6.286 63.491 1.00 53.11 215 TYR L C 1
ATOM 1488 O O . TYR A 1 192 ? 33.582 7.341 64.076 1.00 53.58 215 TYR L O 1
ATOM 1497 N N . MET A 1 193 ? 34.324 5.318 63.786 1.00 51.99 216 MET L N 1
ATOM 1498 C CA . MET A 1 193 ? 35.174 5.351 64.940 1.00 55.66 216 MET L CA 1
ATOM 1499 C C . MET A 1 193 ? 36.576 4.986 64.582 1.00 56.46 216 MET L C 1
ATOM 1500 O O . MET A 1 193 ? 36.737 4.019 63.878 1.00 54.09 216 MET L O 1
ATOM 1505 N N . CYS A 1 194 ? 37.555 5.704 65.134 1.00 54.63 217 CYS L N 1
ATOM 1506 C CA . CYS A 1 194 ? 38.935 5.324 65.042 1.00 59.39 217 CYS L CA 1
ATOM 1507 C C . CYS A 1 194 ? 39.565 5.524 66.410 1.00 59.12 217 CYS L C 1
ATOM 1508 O O . CYS A 1 194 ? 39.560 6.635 66.939 1.00 57.49 217 CYS L O 1
ATOM 1511 N N . ARG A 1 195 ? 40.189 4.463 66.913 1.00 59.84 218 ARG L N 1
ATOM 1512 C CA . ARG A 1 195 ? 40.899 4.488 68.149 1.00 62.47 218 ARG L CA 1
ATOM 1513 C C . ARG A 1 195 ? 42.348 4.618 67.732 1.00 64.85 218 ARG L C 1
ATOM 1514 O O . ARG A 1 195 ? 42.916 3.690 67.139 1.00 65.97 218 ARG L O 1
ATOM 1522 N N . VAL A 1 196 ? 42.964 5.735 68.077 1.00 65.94 219 VAL L N 1
ATOM 1523 C CA . VAL A 1 196 ? 44.324 6.002 67.602 1.00 68.85 219 VAL L CA 1
ATOM 1524 C C . VAL A 1 196 ? 45.233 6.659 68.641 1.00 72.43 219 VAL L C 1
ATOM 1525 O O . VAL A 1 196 ? 44.748 7.353 69.560 1.00 73.00 219 VAL L O 1
ATOM 1529 N N . LYS A 1 197 ? 46.536 6.365 68.490 1.00 69.47 220 LYS L N 1
ATOM 1530 C CA . LYS A 1 197 ? 47.593 6.902 69.279 1.00 68.06 220 LYS L CA 1
ATOM 1531 C C . LYS A 1 197 ? 48.326 7.955 68.471 1.00 67.57 220 LYS L C 1
ATOM 1532 O O . LYS A 1 197 ? 48.725 7.715 67.324 1.00 68.76 220 LYS L O 1
ATOM 1538 N N . THR A 1 198 ? 48.543 9.108 69.082 1.00 64.99 221 THR L N 1
ATOM 1539 C CA . THR A 1 198 ? 49.481 10.094 68.540 1.00 65.45 221 THR L CA 1
ATOM 1540 C C . THR A 1 198 ? 50.826 9.397 68.536 1.00 67.41 221 THR L C 1
ATOM 1541 O O . THR A 1 198 ? 51.115 8.595 69.401 1.00 66.61 221 THR L O 1
ATOM 1545 N N . LEU A 1 199 ? 51.631 9.680 67.553 1.00 70.75 222 LEU L N 1
ATOM 1546 C CA . LEU A 1 199 ? 52.963 9.066 67.499 1.00 74.78 222 LEU L CA 1
ATOM 1547 C C . LEU A 1 199 ? 53.840 9.529 68.676 1.00 75.53 222 LEU L C 1
ATOM 1548 O O . LEU A 1 199 ? 53.604 10.632 69.217 1.00 71.97 222 LEU L O 1
ATOM 1553 N N . PRO A 1 200 ? 54.850 8.703 69.069 1.00 76.69 223 PRO L N 1
ATOM 1554 C CA . PRO A 1 200 ? 55.769 9.142 70.116 1.00 81.78 223 PRO L CA 1
ATOM 1555 C C . PRO A 1 200 ? 56.654 10.282 69.609 1.00 83.23 223 PRO L C 1
ATOM 1556 O O . PRO A 1 200 ? 56.867 10.402 68.395 1.00 85.22 223 PRO L O 1
ATOM 1560 N N . ASP A 1 201 ? 57.145 11.119 70.518 1.00 83.00 224 ASP L N 1
ATOM 1561 C CA . ASP A 1 201 ? 57.942 12.285 70.096 1.00 87.63 224 ASP L CA 1
ATOM 1562 C C . ASP A 1 201 ? 59.428 12.064 70.320 1.00 88.05 224 ASP L C 1
ATOM 1563 O O . ASP A 1 201 ? 59.930 12.233 71.423 1.00 88.12 224 ASP L O 1
ATOM 1568 N N . ARG A 1 202 ? 60.119 11.729 69.244 1.00 91.44 225 ARG L N 1
ATOM 1569 C CA . ARG A 1 202 ? 61.506 11.331 69.283 1.00 95.13 225 ARG L CA 1
ATOM 1570 C C . ARG A 1 202 ? 62.481 12.462 68.864 1.00 94.61 225 ARG L C 1
ATOM 1571 O O . ARG A 1 202 ? 63.695 12.290 68.925 1.00 94.41 225 ARG L O 1
ATOM 1579 N N . THR A 1 203 ? 61.944 13.591 68.410 1.00 91.35 226 THR L N 1
ATOM 1580 C CA . THR A 1 203 ? 62.762 14.731 67.982 1.00 92.06 226 THR L CA 1
ATOM 1581 C C . THR A 1 203 ? 62.894 15.723 69.135 1.00 88.83 226 THR L C 1
ATOM 1582 O O . THR A 1 203 ? 62.113 15.621 70.112 1.00 86.73 226 THR L O 1
ATOM 1586 N N . TRP A 1 204 ? 63.771 16.731 68.947 1.00 86.27 227 TRP L N 1
ATOM 1587 C CA . TRP A 1 204 ? 63.968 17.796 69.939 1.00 84.64 227 TRP L CA 1
ATOM 1588 C C . TRP A 1 204 ? 63.305 19.131 69.665 1.00 84.28 227 TRP L C 1
ATOM 1589 O O . TRP A 1 204 ? 63.820 20.171 70.083 1.00 85.77 227 TRP L O 1
ATOM 1600 N N . THR A 1 205 ? 62.159 19.095 69.000 1.00 79.95 228 THR L N 1
ATOM 1601 C CA . THR A 1 205 ? 61.465 20.325 68.596 1.00 81.16 228 THR L CA 1
ATOM 1602 C C . THR A 1 205 ? 60.486 20.852 69.647 1.00 77.27 228 THR L C 1
ATOM 1603 O O . THR A 1 205 ? 60.143 22.020 69.646 1.00 77.90 228 THR L O 1
ATOM 1607 N N . GLY A 1 206 ? 60.009 19.998 70.521 1.00 77.15 229 GLY L N 1
ATOM 1608 C CA . GLY A 1 206 ? 58.796 20.299 71.303 1.00 77.65 229 GLY L CA 1
ATOM 1609 C C . GLY A 1 206 ? 57.883 21.294 70.637 1.00 77.95 229 GLY L C 1
ATOM 1610 O O . GLY A 1 206 ? 56.709 21.016 70.444 1.00 82.57 229 GLY L O 1
ATOM 1611 N N . GLN B 2 1 ? 19.589 31.047 60.521 1.00 89.53 52 GLN C N 1
ATOM 1612 C CA . GLN B 2 1 ? 18.745 30.020 59.791 1.00 88.96 52 GLN C CA 1
ATOM 1613 C C . GLN B 2 1 ? 17.243 30.200 59.847 1.00 78.16 52 GLN C C 1
ATOM 1614 O O . GLN B 2 1 ? 16.587 29.925 60.849 1.00 73.02 52 GLN C O 1
ATOM 1620 N N . GLU B 2 2 ? 16.724 30.583 58.684 1.00 74.09 53 GLU C N 1
ATOM 1621 C CA . GLU B 2 2 ? 15.327 30.941 58.473 1.00 67.97 53 GLU C CA 1
ATOM 1622 C C . GLU B 2 2 ? 14.867 30.344 57.131 1.00 60.06 53 GLU C C 1
ATOM 1623 O O . GLU B 2 2 ? 15.701 29.826 56.402 1.00 57.32 53 GLU C O 1
ATOM 1629 N N . PHE B 2 3 ? 13.580 30.484 56.778 1.00 55.64 54 PHE C N 1
ATOM 1630 C CA . PHE B 2 3 ? 13.134 30.269 55.419 1.00 55.06 54 PHE C CA 1
ATOM 1631 C C . PHE B 2 3 ? 13.332 31.564 54.602 1.00 56.92 54 PHE C C 1
ATOM 1632 O O . PHE B 2 3 ? 12.981 32.637 55.055 1.00 54.93 54 PHE C O 1
ATOM 1640 N N . HIS B 2 4 ? 13.864 31.444 53.382 1.00 55.90 55 HIS C N 1
ATOM 1641 C CA . HIS B 2 4 ? 13.962 32.565 52.498 1.00 59.43 55 HIS C CA 1
ATOM 1642 C C . HIS B 2 4 ? 13.218 32.209 51.227 1.00 58.65 55 HIS C C 1
ATOM 1643 O O . HIS B 2 4 ? 13.768 31.543 50.358 1.00 59.39 55 HIS C O 1
ATOM 1650 N N . PHE B 2 5 ? 11.962 32.636 51.138 1.00 56.16 56 PHE C N 1
ATOM 1651 C CA . PHE B 2 5 ? 11.188 32.498 49.922 1.00 56.58 56 PHE C CA 1
ATOM 1652 C C . PHE B 2 5 ? 11.361 33.774 49.076 1.00 60.37 56 PHE C C 1
ATOM 1653 O O . PHE B 2 5 ? 10.567 34.731 49.156 1.00 61.38 56 PHE C O 1
ATOM 1661 N N . GLY B 2 6 ? 12.421 33.806 48.286 1.00 63.14 57 GLY C N 1
ATOM 1662 C CA . GLY B 2 6 ? 12.779 35.014 47.569 1.00 66.78 57 GLY C CA 1
ATOM 1663 C C . GLY B 2 6 ? 13.010 36.060 48.665 1.00 70.87 57 GLY C C 1
ATOM 1664 O O . GLY B 2 6 ? 13.768 35.811 49.604 1.00 70.23 57 GLY C O 1
ATOM 16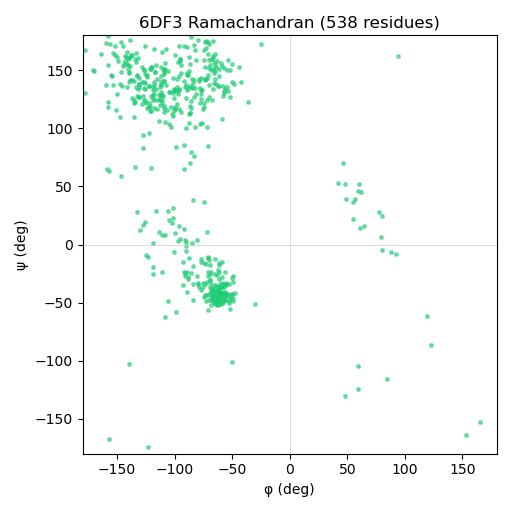65 N N . PRO B 2 7 ? 12.307 37.194 48.604 1.00 71.85 58 PRO C N 1
ATOM 1666 C CA . PRO B 2 7 ? 12.666 38.221 49.586 1.00 73.30 58 PRO C CA 1
ATOM 1667 C C . PRO B 2 7 ? 12.013 38.064 50.948 1.00 67.44 58 PRO C C 1
ATOM 1668 O O . PRO B 2 7 ? 12.478 38.648 51.882 1.00 70.76 58 PRO C O 1
ATOM 1672 N N . CYS B 2 8 ? 10.945 37.300 51.065 1.00 65.00 59 CYS C N 1
ATOM 1673 C CA . CYS B 2 8 ? 10.322 37.064 52.385 1.00 64.47 59 CYS C CA 1
ATOM 1674 C C . CYS B 2 8 ? 11.115 36.098 53.282 1.00 63.76 59 CYS C C 1
ATOM 1675 O O . CYS B 2 8 ? 11.324 34.923 52.941 1.00 61.30 59 CYS C O 1
ATOM 1678 N N . GLN B 2 9 ? 11.489 36.593 54.447 1.00 62.94 60 GLN C N 1
ATOM 1679 C CA . GLN B 2 9 ? 12.158 35.808 55.474 1.00 62.49 60 GLN C CA 1
ATOM 1680 C C . GLN B 2 9 ? 11.192 35.388 56.532 1.00 58.92 60 GLN C C 1
ATOM 1681 O O . GLN B 2 9 ? 10.491 36.232 57.016 1.00 65.54 60 GLN C O 1
ATOM 1687 N N . VAL B 2 10 ? 11.211 34.118 56.922 1.00 50.69 61 VAL C N 1
ATOM 1688 C CA . VAL B 2 10 ? 10.385 33.561 57.933 1.00 49.02 61 VAL C CA 1
ATOM 1689 C C . VAL B 2 10 ? 11.235 32.952 59.052 1.00 51.56 61 VAL C C 1
ATOM 1690 O O . VAL B 2 10 ? 12.019 32.031 58.779 1.00 50.62 61 VAL C O 1
ATOM 1694 N N . LYS B 2 11 ? 11.091 33.467 60.282 1.00 49.95 62 LYS C N 1
ATOM 1695 C CA . LYS B 2 11 ? 11.779 32.976 61.492 1.00 50.36 62 LYS C CA 1
ATOM 1696 C C . LYS B 2 11 ? 10.854 32.237 62.424 1.00 47.70 62 LYS C C 1
ATOM 1697 O O . LYS B 2 11 ? 9.650 32.333 62.323 1.00 49.10 62 LYS C O 1
ATOM 1703 N N . GLY B 2 12 ? 11.443 31.569 63.387 1.00 45.91 63 GLY C N 1
ATOM 1704 C CA . GLY B 2 12 ? 10.752 30.949 64.470 1.00 45.59 63 GLY C CA 1
ATOM 1705 C C . GLY B 2 12 ? 10.114 29.605 64.104 1.00 43.60 63 GLY C C 1
ATOM 1706 O O . GLY B 2 12 ? 9.397 29.063 64.908 1.00 44.43 63 GLY C O 1
ATOM 1707 N N . VAL B 2 13 ? 10.341 29.065 62.921 1.00 45.26 64 VAL C N 1
ATOM 1708 C CA . VAL B 2 13 ? 9.651 27.761 62.472 1.00 43.86 64 VAL C CA 1
ATOM 1709 C C . VAL B 2 13 ? 10.800 26.784 62.137 1.00 46.71 64 VAL C C 1
ATOM 1710 O O . VAL B 2 13 ? 11.644 27.088 61.275 1.00 48.19 64 VAL C O 1
ATOM 1714 N N . VAL B 2 14 ? 10.845 25.683 62.860 1.00 46.29 65 VAL C N 1
ATOM 1715 C CA . VAL B 2 14 ? 11.966 24.710 62.836 1.00 48.92 65 VAL C CA 1
ATOM 1716 C C . VAL B 2 14 ? 11.506 23.502 61.942 1.00 46.54 65 VAL C C 1
ATOM 1717 O O . VAL B 2 14 ? 10.579 22.794 62.285 1.00 43.40 65 VAL C O 1
ATOM 1721 N N . PRO B 2 15 ? 12.090 23.332 60.764 1.00 48.10 66 PRO C N 1
ATOM 1722 C CA . PRO B 2 15 ? 11.641 22.215 59.893 1.00 48.95 66 PRO C CA 1
ATOM 1723 C C . PRO B 2 15 ? 11.543 20.820 60.528 1.00 44.18 66 PRO C C 1
ATOM 1724 O O . PRO B 2 15 ? 10.522 20.168 60.349 1.00 45.97 66 PRO C O 1
ATOM 1728 N N . GLN B 2 16 ? 12.523 20.417 61.337 1.00 45.11 67 GLN C N 1
ATOM 1729 C CA . GLN B 2 16 ? 12.482 19.110 61.968 1.00 45.58 67 GLN C CA 1
ATOM 1730 C C . GLN B 2 16 ? 11.348 18.976 62.934 1.00 47.10 67 GLN C C 1
ATOM 1731 O O . GLN B 2 16 ? 10.828 17.870 63.118 1.00 43.31 67 GLN C O 1
ATOM 1737 N N . LYS B 2 17 ? 10.873 20.094 63.492 1.00 45.34 68 LYS C N 1
ATOM 1738 C CA . LYS B 2 17 ? 9.692 19.984 64.394 1.00 48.02 68 LYS C CA 1
ATOM 1739 C C . LYS B 2 17 ? 8.426 19.781 63.595 1.00 42.91 68 LYS C C 1
ATOM 1740 O O . LYS B 2 17 ? 7.493 19.140 64.044 1.00 42.03 68 LYS C O 1
ATOM 1746 N N . LEU B 2 18 ? 8.369 20.364 62.417 1.00 45.51 69 LEU C N 1
ATOM 1747 C CA . LEU B 2 18 ? 7.213 20.072 61.510 1.00 44.73 69 LEU C CA 1
ATOM 1748 C C . LEU B 2 18 ? 7.168 18.590 61.105 1.00 43.88 69 LEU C C 1
ATOM 1749 O O . LEU B 2 18 ? 6.134 17.981 61.137 1.00 45.69 69 LEU C O 1
ATOM 1754 N N . TRP B 2 19 ? 8.338 18.001 60.859 1.00 42.73 70 TRP C N 1
ATOM 1755 C CA . TRP B 2 19 ? 8.411 16.590 60.576 1.00 43.80 70 TRP C CA 1
ATOM 1756 C C . TRP B 2 19 ? 8.009 15.772 61.731 1.00 45.04 70 TRP C C 1
ATOM 1757 O O . TRP B 2 19 ? 7.273 14.782 61.577 1.00 45.49 70 TRP C O 1
ATOM 1768 N N . GLU B 2 20 ? 8.504 16.140 62.917 1.00 44.93 71 GLU C N 1
ATOM 1769 C CA . GLU B 2 20 ? 8.187 15.335 64.067 1.00 49.83 71 GLU C CA 1
ATOM 1770 C C . GLU B 2 20 ? 6.622 15.268 64.206 1.00 46.76 71 GLU C C 1
ATOM 1771 O O . GLU B 2 20 ? 6.047 14.213 64.398 1.00 47.26 71 GLU C O 1
ATOM 1777 N N . ALA B 2 21 ? 5.942 16.397 64.059 1.00 46.05 72 ALA C N 1
ATOM 1778 C CA . ALA B 2 21 ? 4.494 16.394 64.123 1.00 42.96 72 ALA C CA 1
ATOM 1779 C C . ALA B 2 21 ? 3.870 15.510 63.033 1.00 45.69 72 ALA C C 1
ATOM 1780 O O . ALA B 2 21 ? 3.058 14.621 63.340 1.00 48.35 72 ALA C O 1
ATOM 1782 N N . PHE B 2 22 ? 4.278 15.692 61.794 1.00 46.96 73 PHE C N 1
ATOM 1783 C CA . PHE B 2 22 ? 3.672 14.909 60.717 1.00 45.61 73 PHE C CA 1
ATOM 1784 C C . PHE B 2 22 ? 3.999 13.412 60.837 1.00 46.92 73 PHE C C 1
ATOM 1785 O O . PHE B 2 22 ? 3.107 12.556 60.751 1.00 47.72 73 PHE C O 1
ATOM 1793 N N . TRP B 2 23 ? 5.231 13.068 61.109 1.00 48.15 74 TRP C N 1
ATOM 1794 C CA . TRP B 2 23 ? 5.570 11.626 61.285 1.00 50.28 74 TRP C CA 1
ATOM 1795 C C . TRP B 2 23 ? 4.834 10.906 62.446 1.00 52.09 74 TRP C C 1
ATOM 1796 O O . TRP B 2 23 ? 4.677 9.668 62.419 1.00 50.32 74 TRP C O 1
ATOM 1807 N N . ALA B 2 24 ? 4.360 11.636 63.467 1.00 50.24 75 ALA C N 1
ATOM 1808 C CA . ALA B 2 24 ? 3.483 10.957 64.511 1.00 51.49 75 ALA C CA 1
ATOM 1809 C C . ALA B 2 24 ? 2.206 10.328 63.925 1.00 51.29 75 ALA C C 1
ATOM 1810 O O . ALA B 2 24 ? 1.684 9.424 64.485 1.00 56.94 75 ALA C O 1
ATOM 1812 N N . VAL B 2 25 ? 1.702 10.881 62.826 1.00 55.19 76 VAL C N 1
ATOM 1813 C CA . VAL B 2 25 ? 0.436 10.512 62.218 1.00 54.44 76 VAL C CA 1
ATOM 1814 C C . VAL B 2 25 ? 0.524 10.118 60.744 1.00 54.86 76 VAL C C 1
ATOM 1815 O O . VAL B 2 25 ? -0.454 9.659 60.226 1.00 56.16 76 VAL C O 1
ATOM 1819 N N . LYS B 2 26 ? 1.651 10.293 60.070 1.00 55.53 77 LYS C N 1
ATOM 1820 C CA . LYS B 2 26 ? 1.793 10.027 58.648 1.00 56.45 77 LYS C CA 1
ATOM 1821 C C . LYS B 2 26 ? 1.222 8.669 58.205 1.00 63.91 77 LYS C C 1
ATOM 1822 O O . LYS B 2 26 ? 0.615 8.564 57.126 1.00 61.76 77 LYS C O 1
ATOM 1828 N N . ASP B 2 27 ? 1.457 7.630 58.980 1.00 61.40 78 ASP C N 1
ATOM 1829 C CA . ASP B 2 27 ? 1.061 6.301 58.471 1.00 73.08 78 ASP C CA 1
ATOM 1830 C C . ASP B 2 27 ? -0.452 6.074 58.401 1.00 69.05 78 ASP C C 1
ATOM 1831 O O . ASP B 2 27 ? -0.947 5.414 57.497 1.00 75.23 78 ASP C O 1
ATOM 1836 N N . THR B 2 28 ? -1.122 6.509 59.449 1.00 67.34 79 THR C N 1
ATOM 1837 C CA . THR B 2 28 ? -2.531 6.385 59.592 1.00 71.86 79 THR C CA 1
ATOM 1838 C C . THR B 2 28 ? -3.219 7.267 58.491 1.00 70.63 79 THR C C 1
ATOM 1839 O O . THR B 2 28 ? -4.155 6.813 57.850 1.00 72.29 79 THR C O 1
ATOM 1843 N N . MET B 2 29 ? -2.674 8.458 58.228 1.00 64.11 80 MET C N 1
ATOM 1844 C CA . MET B 2 29 ? -3.243 9.408 57.255 1.00 65.34 80 MET C CA 1
ATOM 1845 C C . MET B 2 29 ? -3.028 8.918 55.842 1.00 64.86 80 MET C C 1
ATOM 1846 O O . MET B 2 29 ? -3.951 8.993 55.043 1.00 64.37 80 MET C O 1
ATOM 1851 N N . GLN B 2 30 ? -1.824 8.411 55.546 1.00 61.60 81 GLN C N 1
ATOM 1852 C CA . GLN B 2 30 ? -1.537 7.873 54.221 1.00 65.45 81 GLN C CA 1
ATOM 1853 C C . GLN B 2 30 ? -2.338 6.567 53.976 1.00 69.49 81 GLN C C 1
ATOM 1854 O O . GLN B 2 30 ? -2.938 6.390 52.919 1.00 74.56 81 GLN C O 1
ATOM 1860 N N . ALA B 2 31 ? -2.434 5.706 54.983 1.00 70.36 82 ALA C N 1
ATOM 1861 C CA . ALA B 2 31 ? -3.211 4.459 54.853 1.00 75.07 82 ALA C CA 1
ATOM 1862 C C . ALA B 2 31 ? -4.649 4.776 54.506 1.00 75.91 82 ALA C C 1
ATOM 1863 O O . ALA B 2 31 ? -5.227 4.072 53.709 1.00 82.61 82 ALA C O 1
ATOM 1865 N N . GLN B 2 32 ? -5.203 5.853 55.060 1.00 73.93 83 GLN C N 1
ATOM 1866 C CA . GLN B 2 32 ? -6.608 6.211 54.815 1.00 77.84 83 GLN C CA 1
ATOM 1867 C C . GLN B 2 32 ? -6.948 6.730 53.425 1.00 73.00 83 GLN C C 1
ATOM 1868 O O . GLN B 2 32 ? -8.077 6.655 53.032 1.00 72.59 83 GLN C O 1
ATOM 1874 N N . ASP B 2 33 ? -5.976 7.276 52.707 1.00 69.79 84 ASP C N 1
ATOM 1875 C CA . ASP B 2 33 ? -6.155 7.772 51.357 1.00 70.46 84 ASP C CA 1
ATOM 1876 C C . ASP B 2 33 ? -6.037 6.544 50.484 1.00 78.12 84 ASP C C 1
ATOM 1877 O O . ASP B 2 33 ? -4.929 6.101 50.211 1.00 79.91 84 ASP C O 1
ATOM 1882 N N . GLN B 2 34 ? -7.173 6.003 50.044 1.00 80.11 85 GLN C N 1
ATOM 1883 C CA . GLN B 2 34 ? -7.186 4.754 49.308 1.00 84.92 85 GLN C CA 1
ATOM 1884 C C . GLN B 2 34 ? -6.933 4.935 47.836 1.00 84.51 85 GLN C C 1
ATOM 1885 O O . GLN B 2 34 ? -6.861 3.960 47.141 1.00 87.65 85 GLN C O 1
ATOM 1891 N N . ILE B 2 35 ? -6.707 6.167 47.389 1.00 79.50 86 ILE C N 1
ATOM 1892 C CA . ILE B 2 35 ? -6.474 6.480 45.969 1.00 80.20 86 ILE C CA 1
ATOM 1893 C C . ILE B 2 35 ? -4.986 6.633 45.638 1.00 77.53 86 ILE C C 1
ATOM 1894 O O . ILE B 2 35 ? -4.442 7.724 45.629 1.00 76.05 86 ILE C O 1
ATOM 1899 N N . THR B 2 36 ? -4.318 5.513 45.385 1.00 80.01 87 THR C N 1
ATOM 1900 C CA . THR B 2 36 ? -2.896 5.523 45.018 1.00 80.76 87 THR C CA 1
ATOM 1901 C C . THR B 2 36 ? -2.580 6.061 43.624 1.00 81.48 87 THR C C 1
ATOM 1902 O O . THR B 2 36 ? -1.414 6.300 43.307 1.00 80.70 87 THR C O 1
ATOM 1906 N N . SER B 2 37 ? -3.623 6.252 42.803 1.00 83.35 88 SER C N 1
ATOM 1907 C CA . SER B 2 37 ? -3.521 6.632 41.419 1.00 82.78 88 SER C CA 1
ATOM 1908 C C . SER B 2 37 ? -3.461 8.115 41.200 1.00 79.32 88 SER C C 1
ATOM 1909 O O . SER B 2 37 ? -3.171 8.565 40.088 1.00 80.86 88 SER C O 1
ATOM 1912 N N . ALA B 2 38 ? -3.742 8.919 42.222 1.00 76.40 89 ALA C N 1
ATOM 1913 C CA . ALA B 2 38 ? -3.745 10.386 42.008 1.00 71.79 89 ALA C CA 1
ATOM 1914 C C . ALA B 2 38 ? -3.026 11.132 43.118 1.00 67.85 89 ALA C C 1
ATOM 1915 O O . ALA B 2 38 ? -3.200 10.832 44.307 1.00 66.48 89 ALA C O 1
ATOM 1917 N N . ARG B 2 39 ? -2.286 12.160 42.698 1.00 67.17 90 ARG C N 1
ATOM 1918 C CA . ARG B 2 39 ? -1.461 12.986 43.524 1.00 64.08 90 ARG C CA 1
ATOM 1919 C C . ARG B 2 39 ? -1.862 14.433 43.255 1.00 63.34 90 ARG C C 1
ATOM 1920 O O . ARG B 2 39 ? -1.861 14.814 42.130 1.00 62.42 90 ARG C O 1
ATOM 1928 N N . LEU B 2 40 ? -2.169 15.213 44.289 1.00 58.35 91 LEU C N 1
ATOM 1929 C CA . LEU B 2 40 ? -2.638 16.605 44.135 1.00 59.74 91 LEU C CA 1
ATOM 1930 C C . LEU B 2 40 ? -1.486 17.570 43.991 1.00 59.70 91 LEU C C 1
ATOM 1931 O O . LEU B 2 40 ? -1.493 18.429 43.112 1.00 61.26 91 LEU C O 1
ATOM 1936 N N . LEU B 2 41 ? -0.484 17.455 44.851 1.00 56.35 92 LEU C N 1
ATOM 1937 C CA . LEU B 2 41 ? 0.666 18.309 44.742 1.00 57.03 92 LEU C CA 1
ATOM 1938 C C . LEU B 2 41 ? 1.577 17.675 43.775 1.00 58.76 92 LEU C C 1
ATOM 1939 O O . LEU B 2 41 ? 2.541 17.062 44.127 1.00 60.80 92 LEU C O 1
ATOM 1944 N N . GLN B 2 42 ? 1.274 17.851 42.513 1.00 61.03 93 GLN C N 1
ATOM 1945 C CA . GLN B 2 42 ? 1.979 17.117 41.511 1.00 67.22 93 GLN C CA 1
ATOM 1946 C C . GLN B 2 42 ? 3.300 17.867 41.236 1.00 67.00 93 GLN C C 1
ATOM 1947 O O . GLN B 2 42 ? 3.502 19.019 41.692 1.00 60.72 93 GLN C O 1
ATOM 1953 N N . GLN B 2 43 ? 4.200 17.199 40.521 1.00 67.80 94 GLN C N 1
ATOM 1954 C CA . GLN B 2 43 ? 5.463 17.735 40.062 1.00 73.08 94 GLN C CA 1
ATOM 1955 C C . GLN B 2 43 ? 5.366 19.101 39.371 1.00 74.55 94 GLN C C 1
ATOM 1956 O O . GLN B 2 43 ? 6.171 19.979 39.660 1.00 78.15 94 GLN C O 1
ATOM 1962 N N . GLU B 2 44 ? 4.400 19.254 38.453 1.00 71.12 95 GLU C N 1
ATOM 1963 C CA . GLU B 2 44 ? 4.152 20.511 37.727 1.00 76.76 95 GLU C CA 1
ATOM 1964 C C . GLU B 2 44 ? 3.910 21.699 38.676 1.00 70.23 95 GLU C C 1
ATOM 1965 O O . GLU B 2 44 ? 4.278 22.830 38.337 1.00 70.12 95 GLU C O 1
ATOM 1971 N N . VAL B 2 45 ? 3.293 21.436 39.840 1.00 64.27 96 VAL C N 1
ATOM 1972 C CA . VAL B 2 45 ? 3.019 22.457 40.826 1.00 59.60 96 VAL C CA 1
ATOM 1973 C C . VAL B 2 45 ? 4.357 22.969 41.401 1.00 61.47 96 VAL C C 1
ATOM 1974 O O . VAL B 2 45 ? 4.553 24.175 41.481 1.00 60.11 96 VAL C O 1
ATOM 1978 N N . LEU B 2 46 ? 5.298 22.065 41.734 1.00 60.96 97 LEU C N 1
ATOM 1979 C CA . LEU B 2 46 ? 6.436 22.415 42.608 1.00 62.33 97 LEU C CA 1
ATOM 1980 C C . LEU B 2 46 ? 7.813 22.286 42.042 1.00 64.48 97 LEU C C 1
ATOM 1981 O O . LEU B 2 46 ? 8.776 22.537 42.746 1.00 65.07 97 LEU C O 1
ATOM 1986 N N . GLN B 2 47 ? 7.930 21.904 40.800 1.00 70.02 98 GLN C N 1
ATOM 1987 C CA . GLN B 2 47 ? 9.236 21.659 40.182 1.00 76.50 98 GLN C CA 1
ATOM 1988 C C . GLN B 2 47 ? 9.773 23.011 39.727 1.00 75.00 98 GLN C C 1
ATOM 1989 O O . GLN B 2 47 ? 9.103 23.711 39.009 1.00 71.67 98 GLN C O 1
ATOM 1995 N N . GLN B 2 48 ? 10.994 23.340 40.142 1.00 75.83 99 GLN C N 1
ATOM 1996 C CA . GLN B 2 48 ? 11.716 24.535 39.703 1.00 79.70 99 GLN C CA 1
ATOM 1997 C C . GLN B 2 48 ? 10.849 25.798 39.785 1.00 73.44 99 GLN C C 1
ATOM 1998 O O . GLN B 2 48 ? 10.732 26.534 38.834 1.00 73.65 99 GLN C O 1
ATOM 2004 N N . VAL B 2 49 ? 10.256 26.023 40.942 1.00 68.29 100 VAL C N 1
ATOM 2005 C CA . VAL B 2 49 ? 9.654 27.294 41.273 1.00 66.15 100 VAL C CA 1
ATOM 2006 C C . VAL B 2 49 ? 10.787 28.320 41.468 1.00 67.26 100 VAL C C 1
ATOM 2007 O O . VAL B 2 49 ? 11.708 28.106 42.249 1.00 70.29 100 VAL C O 1
ATOM 2011 N N . SER B 2 50 ? 10.725 29.440 40.787 1.00 65.96 101 SER C N 1
ATOM 2012 C CA . SER B 2 50 ? 11.762 30.448 40.929 1.00 68.69 101 SER C CA 1
ATOM 2013 C C . SER B 2 50 ? 11.667 31.037 42.332 1.00 67.17 101 SER C C 1
ATOM 2014 O O . SER B 2 50 ? 10.599 30.934 43.009 1.00 61.99 101 SER C O 1
ATOM 2017 N N . ASP B 2 51 ? 12.773 31.641 42.757 1.00 68.18 102 ASP C N 1
ATOM 2018 C CA . ASP B 2 51 ? 12.836 32.330 44.044 1.00 68.83 102 ASP C CA 1
ATOM 2019 C C . ASP B 2 51 ? 11.737 33.407 44.105 1.00 64.91 102 ASP C C 1
ATOM 2020 O O . ASP B 2 51 ? 11.100 33.553 45.133 1.00 60.68 102 ASP C O 1
ATOM 2025 N N . ALA B 2 52 ? 11.518 34.128 43.006 1.00 64.43 103 ALA C N 1
ATOM 2026 C CA . ALA B 2 52 ? 10.607 35.261 42.995 1.00 66.05 103 ALA C CA 1
ATOM 2027 C C . ALA B 2 52 ? 9.130 34.753 43.051 1.00 66.74 103 ALA C C 1
ATOM 2028 O O . ALA B 2 52 ? 8.262 35.339 43.730 1.00 66.64 103 ALA C O 1
ATOM 2030 N N . GLU B 2 53 ? 8.884 33.597 42.429 1.00 67.61 104 GLU C N 1
ATOM 2031 C CA . GLU B 2 53 ? 7.582 32.921 42.575 1.00 64.82 104 GLU C CA 1
ATOM 2032 C C . GLU B 2 53 ? 7.253 32.459 43.957 1.00 58.60 104 GLU C C 1
ATOM 2033 O O . GLU B 2 53 ? 6.082 32.465 44.336 1.00 52.96 104 GLU C O 1
ATOM 2039 N N . SER B 2 54 ? 8.283 32.016 44.683 1.00 58.56 105 SER C N 1
ATOM 2040 C CA . SER B 2 54 ? 8.138 31.075 45.770 1.00 53.16 105 SER C CA 1
ATOM 2041 C C . SER B 2 54 ? 7.268 31.631 46.875 1.00 51.96 105 SER C C 1
ATOM 2042 O O . SER B 2 54 ? 6.429 30.920 47.429 1.00 46.59 105 SER C O 1
ATOM 2045 N N . CYS B 2 55 ? 7.463 32.899 47.180 1.00 50.90 106 CYS C N 1
ATOM 2046 C CA . CYS B 2 55 ? 6.685 33.571 48.197 1.00 53.69 106 CYS C CA 1
ATOM 2047 C C . CYS B 2 55 ? 5.163 33.614 47.959 1.00 48.99 106 CYS C C 1
ATOM 2048 O O . CYS B 2 55 ? 4.362 33.326 48.853 1.00 46.62 106 CYS C O 1
ATOM 2051 N N . TYR B 2 56 ? 4.779 33.926 46.742 1.00 49.09 107 TYR C N 1
ATOM 2052 C CA . TYR B 2 56 ? 3.352 33.919 46.335 1.00 50.64 107 TYR C CA 1
ATOM 2053 C C . TYR B 2 56 ? 2.746 32.505 46.352 1.00 48.58 107 TYR C C 1
ATOM 2054 O O . TYR B 2 56 ? 1.641 32.256 46.866 1.00 49.70 107 TYR C O 1
ATOM 2063 N N . LEU B 2 57 ? 3.500 31.542 45.855 1.00 50.35 108 LEU C N 1
ATOM 2064 C CA . LEU B 2 57 ? 3.012 30.147 45.865 1.00 49.62 108 LEU C CA 1
ATOM 2065 C C . LEU B 2 57 ? 2.841 29.647 47.280 1.00 46.73 108 LEU C C 1
ATOM 2066 O O . LEU B 2 57 ? 1.743 29.175 47.650 1.00 45.56 108 LEU C O 1
ATOM 2071 N N . VAL B 2 58 ? 3.847 29.857 48.130 1.00 49.04 109 VAL C N 1
ATOM 2072 C CA . VAL B 2 58 ? 3.751 29.348 49.505 1.00 47.15 109 VAL C CA 1
ATOM 2073 C C . VAL B 2 58 ? 2.558 30.023 50.271 1.00 47.22 109 VAL C C 1
ATOM 2074 O O . VAL B 2 58 ? 1.725 29.363 50.944 1.00 44.19 109 VAL C O 1
ATOM 2078 N N . HIS B 2 59 ? 2.368 31.316 50.056 1.00 46.69 110 HIS C N 1
ATOM 2079 C CA . HIS B 2 59 ? 1.252 31.986 50.687 1.00 46.91 110 HIS C CA 1
ATOM 2080 C C . HIS B 2 59 ? -0.081 31.340 50.309 1.00 46.65 110 HIS C C 1
ATOM 2081 O O . HIS B 2 59 ? -0.868 30.965 51.190 1.00 44.18 110 HIS C O 1
ATOM 2088 N N . THR B 2 60 ? -0.278 31.115 49.016 1.00 46.18 111 THR C N 1
ATOM 2089 C CA . THR B 2 60 ? -1.532 30.569 48.502 1.00 48.21 111 THR C CA 1
ATOM 2090 C C . THR B 2 60 ? -1.805 29.098 48.946 1.00 46.34 111 THR C C 1
ATOM 2091 O O . THR B 2 60 ? -2.906 28.749 49.349 1.00 45.62 111 THR C O 1
ATOM 2095 N N . LEU B 2 61 ? -0.784 28.290 48.901 1.00 44.44 112 LEU C N 1
ATOM 2096 C CA . LEU B 2 61 ? -0.893 26.920 49.344 1.00 45.26 112 LEU C CA 1
ATOM 2097 C C . LEU B 2 61 ? -1.196 26.806 50.827 1.00 46.44 112 LEU C C 1
ATOM 2098 O O . LEU B 2 61 ? -2.148 26.089 51.201 1.00 45.50 112 LEU C O 1
ATOM 2103 N N . LEU B 2 62 ? -0.434 27.537 51.668 1.00 44.89 113 LEU C N 1
ATOM 2104 C CA . LEU B 2 62 ? -0.673 27.511 53.099 1.00 45.42 113 LEU C CA 1
ATOM 2105 C C . LEU B 2 62 ? -2.052 28.034 53.425 1.00 47.40 113 LEU C C 1
ATOM 2106 O O . LEU B 2 62 ? -2.709 27.475 54.302 1.00 43.03 113 LEU C O 1
ATOM 2111 N N . GLU B 2 63 ? -2.511 29.078 52.745 1.00 44.40 114 GLU C N 1
ATOM 2112 C CA . GLU B 2 63 ? -3.837 29.614 53.088 1.00 47.15 114 GLU C CA 1
ATOM 2113 C C . GLU B 2 63 ? -4.908 28.650 52.799 1.00 46.22 114 GLU C C 1
ATOM 2114 O O . GLU B 2 63 ? -5.899 28.614 53.509 1.00 46.24 114 GLU C O 1
ATOM 2120 N N . PHE B 2 64 ? -4.728 27.887 51.728 1.00 46.03 115 PHE C N 1
ATOM 2121 C CA . PHE B 2 64 ? -5.666 26.896 51.350 1.00 46.00 115 PHE C CA 1
ATOM 2122 C C . PHE B 2 64 ? -5.653 25.824 52.456 1.00 45.55 115 PHE C C 1
ATOM 2123 O O . PHE B 2 64 ? -6.706 25.356 52.831 1.00 46.41 115 PHE C O 1
ATOM 2131 N N . TYR B 2 65 ? -4.465 25.343 52.830 1.00 45.37 116 TYR C N 1
ATOM 2132 C CA . TYR B 2 65 ? -4.346 24.381 53.974 1.00 45.00 116 TYR C CA 1
ATOM 2133 C C . TYR B 2 65 ? -5.054 24.890 55.289 1.00 44.31 116 TYR C C 1
ATOM 2134 O O . TYR B 2 65 ? -5.845 24.142 55.912 1.00 42.74 116 TYR C O 1
ATOM 2143 N N . LEU B 2 66 ? -4.819 26.154 55.657 1.00 42.45 117 LEU C N 1
ATOM 2144 C CA . LEU B 2 66 ? -5.455 26.740 56.825 1.00 43.53 117 LEU C CA 1
ATOM 2145 C C . LEU B 2 66 ? -6.978 26.844 56.747 1.00 45.98 117 LEU C C 1
ATOM 2146 O O . LEU B 2 66 ? -7.654 26.461 57.679 1.00 49.60 117 LEU C O 1
ATOM 2151 N N . LYS B 2 67 ? -7.483 27.441 55.668 1.00 48.14 118 LYS C N 1
ATOM 2152 C CA . LYS B 2 67 ? -8.918 27.739 55.448 1.00 54.29 118 LYS C CA 1
ATOM 2153 C C . LYS B 2 67 ? -9.764 26.490 55.070 1.00 54.13 118 LYS C C 1
ATOM 2154 O O . LYS B 2 67 ? -10.893 26.350 55.513 1.00 52.27 118 LYS C O 1
ATOM 2160 N N . THR B 2 68 ? -9.186 25.584 54.301 1.00 50.21 119 THR C N 1
ATOM 2161 C CA . THR B 2 68 ? -9.941 24.461 53.826 1.00 53.86 119 THR C CA 1
ATOM 2162 C C . THR B 2 68 ? -9.540 23.189 54.505 1.00 53.10 119 THR C C 1
ATOM 2163 O O . THR B 2 68 ? -10.348 22.569 55.170 1.00 57.17 119 THR C O 1
ATOM 2167 N N . VAL B 2 69 ? -8.298 22.791 54.338 1.00 51.07 120 VAL C N 1
ATOM 2168 C CA . VAL B 2 69 ? -7.892 21.400 54.689 1.00 52.41 120 VAL C CA 1
ATOM 2169 C C . VAL B 2 69 ? -7.875 21.152 56.189 1.00 50.73 120 VAL C C 1
ATOM 2170 O O . VAL B 2 69 ? -8.511 20.242 56.655 1.00 47.49 120 VAL C O 1
ATOM 2174 N N . PHE B 2 70 ? -7.124 21.952 56.939 1.00 46.58 121 PHE C N 1
ATOM 2175 C CA . PHE B 2 70 ? -7.038 21.768 58.409 1.00 45.11 121 PHE C CA 1
ATOM 2176 C C . PHE B 2 70 ? -8.301 22.091 59.158 1.00 46.22 121 PHE C C 1
ATOM 2177 O O . PHE B 2 70 ? -8.583 21.494 60.167 1.00 47.75 121 PHE C O 1
ATOM 2185 N N . LYS B 2 71 ? -9.075 23.011 58.648 1.00 47.18 122 LYS C N 1
ATOM 2186 C CA . LYS B 2 71 ? -10.278 23.395 59.285 1.00 52.00 122 LYS C CA 1
ATOM 2187 C C . LYS B 2 71 ? -11.266 22.209 59.247 1.00 56.97 122 LYS C C 1
ATOM 2188 O O . LYS B 2 71 ? -11.886 21.883 60.237 1.00 58.51 122 LYS C O 1
ATOM 2194 N N . ASN B 2 72 ? -11.425 21.595 58.085 1.00 57.74 123 ASN C N 1
ATOM 2195 C CA . ASN B 2 72 ? -12.337 20.470 57.952 1.00 62.57 123 ASN C CA 1
ATOM 2196 C C . ASN B 2 72 ? -11.778 19.241 58.632 1.00 61.24 123 ASN C C 1
ATOM 2197 O O . ASN B 2 72 ? -12.525 18.484 59.220 1.00 61.65 123 ASN C O 1
ATOM 2202 N N . HIS B 2 73 ? -10.463 19.086 58.640 1.00 57.07 124 HIS C N 1
ATOM 2203 C CA . HIS B 2 73 ? -9.837 18.017 59.452 1.00 59.49 124 HIS C CA 1
ATOM 2204 C C . HIS B 2 73 ? -10.172 18.131 60.946 1.00 58.18 124 HIS C C 1
ATOM 2205 O O . HIS B 2 73 ? -10.572 17.150 61.571 1.00 63.26 124 HIS C O 1
ATOM 2212 N N . HIS B 2 74 ? -10.028 19.341 61.478 1.00 56.85 125 HIS C N 1
ATOM 2213 C CA . HIS B 2 74 ? -10.314 19.658 62.894 1.00 58.55 125 HIS C CA 1
ATOM 2214 C C . HIS B 2 74 ? -11.755 19.371 63.209 1.00 58.42 125 HIS C C 1
ATOM 2215 O O . HIS B 2 74 ? -12.068 18.809 64.241 1.00 59.69 125 HIS C O 1
ATOM 2222 N N . GLN B 2 75 ? -12.627 19.736 62.280 1.00 58.16 126 GLN C N 1
ATOM 2223 C CA . GLN B 2 75 ? -14.055 19.585 62.466 1.00 64.39 126 GLN C CA 1
ATOM 2224 C C . GLN B 2 75 ? -14.452 18.098 62.464 1.00 66.54 126 GLN C C 1
ATOM 2225 O O . GLN B 2 75 ? -15.428 17.758 63.053 1.00 70.68 126 GLN C O 1
ATOM 2231 N N . ARG B 2 76 ? -13.682 17.214 61.831 1.00 68.44 127 ARG C N 1
ATOM 2232 C CA . ARG B 2 76 ? -14.147 15.791 61.613 1.00 75.07 127 ARG C CA 1
ATOM 2233 C C . ARG B 2 76 ? -13.362 14.744 62.434 1.00 70.50 127 ARG C C 1
ATOM 2234 O O . ARG B 2 76 ? -13.939 13.771 62.789 1.00 73.64 127 ARG C O 1
ATOM 2242 N N . THR B 2 77 ? -12.115 15.000 62.864 1.00 65.05 128 THR C N 1
ATOM 2243 C CA . THR B 2 77 ? -11.270 13.904 63.381 1.00 64.88 128 THR C CA 1
ATOM 2244 C C . THR B 2 77 ? -11.821 13.302 64.628 1.00 70.37 128 THR C C 1
ATOM 2245 O O . THR B 2 77 ? -12.385 13.986 65.474 1.00 72.33 128 THR C O 1
ATOM 2249 N N . VAL B 2 78 ? -11.682 11.988 64.735 1.00 75.33 129 VAL C N 1
ATOM 2250 C CA . VAL B 2 78 ? -12.032 11.299 65.953 1.00 78.18 129 VAL C CA 1
ATOM 2251 C C . VAL B 2 78 ? -10.812 10.703 66.622 1.00 76.69 129 VAL C C 1
ATOM 2252 O O . VAL B 2 78 ? -10.941 9.953 67.591 1.00 80.12 129 VAL C O 1
ATOM 2256 N N . GLU B 2 79 ? -9.625 11.060 66.151 1.00 75.92 130 GLU C N 1
ATOM 2257 C CA . GLU B 2 79 ? -8.411 10.632 66.831 1.00 77.68 130 GLU C CA 1
ATOM 2258 C C . GLU B 2 79 ? -7.594 11.823 67.430 1.00 67.99 130 GLU C C 1
ATOM 2259 O O . GLU B 2 79 ? -7.109 12.702 66.714 1.00 61.75 130 GLU C O 1
ATOM 2265 N N . VAL B 2 80 ? -7.470 11.847 68.744 1.00 68.06 131 VAL C N 1
ATOM 2266 C CA . VAL B 2 80 ? -6.832 12.964 69.432 1.00 67.34 131 VAL C CA 1
ATOM 2267 C C . VAL B 2 80 ? -5.384 13.231 68.912 1.00 65.13 131 VAL C C 1
ATOM 2268 O O . VAL B 2 80 ? -5.008 14.400 68.784 1.00 58.70 131 VAL C O 1
ATOM 2272 N N . ARG B 2 81 ? -4.643 12.174 68.518 1.00 63.81 132 ARG C N 1
ATOM 2273 C CA . ARG B 2 81 ? -3.281 12.332 68.068 1.00 63.36 132 ARG C CA 1
ATOM 2274 C C . ARG B 2 81 ? -3.193 13.039 66.725 1.00 56.45 132 ARG C C 1
ATOM 2275 O O . ARG B 2 81 ? -2.283 13.856 66.506 1.00 54.72 132 ARG C O 1
ATOM 2283 N N . THR B 2 82 ? -4.185 12.890 65.869 1.00 53.21 133 THR C N 1
ATOM 2284 C CA . THR B 2 82 ? -4.146 13.648 64.638 1.00 54.77 133 THR C CA 1
ATOM 2285 C C . THR B 2 82 ? -4.633 15.120 64.907 1.00 49.91 133 THR C C 1
ATOM 2286 O O . THR B 2 82 ? -4.133 16.055 64.277 1.00 48.38 133 THR C O 1
ATOM 2290 N N . LEU B 2 83 ? -5.570 15.309 65.845 1.00 49.78 134 LEU C N 1
ATOM 2291 C CA . LEU B 2 83 ? -5.932 16.641 66.286 1.00 49.90 134 LEU C CA 1
ATOM 2292 C C . LEU B 2 83 ? -4.693 17.421 66.799 1.00 47.64 134 LEU C C 1
ATOM 2293 O O . LEU B 2 83 ? -4.518 18.562 66.432 1.00 48.11 134 LEU C O 1
ATOM 2298 N N . LYS B 2 84 ? -3.823 16.760 67.563 1.00 51.00 135 LYS C N 1
ATOM 2299 C CA . LYS B 2 84 ? -2.651 17.389 68.141 1.00 51.38 135 LYS C CA 1
ATOM 2300 C C . LYS B 2 84 ? -1.614 17.619 67.092 1.00 45.49 135 LYS C C 1
ATOM 2301 O O . LYS B 2 84 ? -1.055 18.705 67.025 1.00 42.80 135 LYS C O 1
ATOM 2307 N N . SER B 2 85 ? -1.356 16.639 66.236 1.00 46.77 136 SER C N 1
ATOM 2308 C CA . SER B 2 85 ? -0.318 16.812 65.188 1.00 45.79 136 SER C CA 1
ATOM 2309 C C . SER B 2 85 ? -0.700 17.873 64.163 1.00 44.61 136 SER C C 1
ATOM 2310 O O . SER B 2 85 ? 0.097 18.767 63.804 1.00 40.63 136 SER C O 1
ATOM 2313 N N . PHE B 2 86 ? -1.928 17.822 63.670 1.00 43.85 137 PHE C N 1
ATOM 2314 C CA . PHE B 2 86 ? -2.339 18.889 62.755 1.00 46.49 137 PHE C CA 1
ATOM 2315 C C . PHE B 2 86 ? -2.479 20.257 63.398 1.00 41.07 137 PHE C C 1
ATOM 2316 O O . PHE B 2 86 ? -2.219 21.257 62.716 1.00 40.92 137 PHE C O 1
ATOM 2324 N N . SER B 2 87 ? -2.698 20.327 64.721 1.00 42.75 138 SER C N 1
ATOM 2325 C CA . SER B 2 87 ? -2.700 21.661 65.429 1.00 42.99 138 SER C CA 1
ATOM 2326 C C . SER B 2 87 ? -1.302 22.223 65.329 1.00 39.95 138 SER C C 1
ATOM 2327 O O . SER B 2 87 ? -1.107 23.385 64.905 1.00 41.00 138 SER C O 1
ATOM 2330 N N . THR B 2 88 ? -0.298 21.368 65.580 1.00 39.55 139 THR C N 1
ATOM 2331 C CA . THR B 2 88 ? 1.087 21.794 65.535 1.00 39.70 139 THR C CA 1
ATOM 2332 C C . THR B 2 88 ? 1.407 22.323 64.146 1.00 42.43 139 THR C C 1
ATOM 2333 O O . THR B 2 88 ? 1.995 23.425 63.996 1.00 40.16 139 THR C O 1
ATOM 2337 N N . LEU B 2 89 ? 1.032 21.570 63.112 1.00 38.11 140 LEU C N 1
ATOM 2338 C CA . LEU B 2 89 ? 1.332 22.039 61.765 1.00 38.81 140 LEU C CA 1
ATOM 2339 C C . LEU B 2 89 ? 0.519 23.328 61.443 1.00 40.23 140 LEU C C 1
ATOM 2340 O O . LEU B 2 89 ? 1.056 24.247 60.881 1.00 38.60 140 LEU C O 1
ATOM 2345 N N . ALA B 2 90 ? -0.740 23.375 61.820 1.00 38.16 141 ALA C N 1
ATOM 2346 C CA . ALA B 2 90 ? -1.571 24.511 61.413 1.00 39.45 141 ALA C CA 1
ATOM 2347 C C . ALA B 2 90 ? -1.045 25.774 62.156 1.00 41.47 141 ALA C C 1
ATOM 2348 O O . ALA B 2 90 ? -0.922 26.828 61.549 1.00 38.91 141 ALA C O 1
ATOM 2350 N N . ASN B 2 91 ? -0.701 25.626 63.431 1.00 38.69 142 ASN C N 1
ATOM 2351 C CA . ASN B 2 91 ? -0.127 26.746 64.159 1.00 40.23 142 ASN C CA 1
ATOM 2352 C C . ASN B 2 91 ? 1.169 27.265 63.637 1.00 40.90 142 ASN C C 1
ATOM 2353 O O . ASN B 2 91 ? 1.345 28.436 63.518 1.00 39.59 142 ASN C O 1
ATOM 2358 N N . ASN B 2 92 ? 2.064 26.387 63.223 1.00 43.41 143 ASN C N 1
ATOM 2359 C CA . ASN B 2 92 ? 3.301 26.834 62.595 1.00 40.27 143 ASN C CA 1
ATOM 2360 C C . ASN B 2 92 ? 3.001 27.436 61.201 1.00 42.03 143 ASN C C 1
ATOM 2361 O O . ASN B 2 92 ? 3.665 28.382 60.796 1.00 40.68 143 ASN C O 1
ATOM 2366 N N . PHE B 2 93 ? 2.051 26.880 60.470 1.00 36.94 144 PHE C N 1
ATOM 2367 C CA . PHE B 2 93 ? 1.650 27.505 59.163 1.00 39.71 144 PHE C CA 1
ATOM 2368 C C . PHE B 2 93 ? 1.090 28.927 59.316 1.00 40.65 144 PHE C C 1
ATOM 2369 O O . PHE B 2 93 ? 1.460 29.837 58.512 1.00 42.97 144 PHE C O 1
ATOM 2377 N N . VAL B 2 94 ? 0.311 29.150 60.370 1.00 41.56 145 VAL C N 1
ATOM 2378 C CA . VAL B 2 94 ? -0.120 30.500 60.750 1.00 42.46 145 VAL C CA 1
ATOM 2379 C C . VAL B 2 94 ? 1.108 31.411 60.953 1.00 41.44 145 VAL C C 1
ATOM 2380 O O . VAL B 2 94 ? 1.154 32.513 60.429 1.00 40.15 145 VAL C O 1
ATOM 2384 N N . LEU B 2 95 ? 2.127 30.923 61.645 1.00 38.59 146 LEU C N 1
ATOM 2385 C CA . LEU B 2 95 ? 3.268 31.772 61.914 1.00 42.24 146 LEU C CA 1
ATOM 2386 C C . LEU B 2 95 ? 4.018 32.096 60.576 1.00 42.76 146 LEU C C 1
ATOM 2387 O O . LEU B 2 95 ? 4.447 33.223 60.336 1.00 44.52 146 LEU C O 1
ATOM 2392 N N . ILE B 2 96 ? 4.091 31.117 59.673 1.00 42.35 147 ILE C N 1
ATOM 2393 C CA . ILE B 2 96 ? 4.758 31.327 58.345 1.00 43.64 147 ILE C CA 1
ATOM 2394 C C . ILE B 2 96 ? 4.013 32.410 57.583 1.00 42.26 147 ILE C C 1
ATOM 2395 O O . ILE B 2 96 ? 4.615 33.384 57.168 1.00 45.64 147 ILE C O 1
ATOM 2400 N N . VAL B 2 97 ? 2.696 32.252 57.472 1.00 43.90 148 VAL C N 1
ATOM 2401 C CA . VAL B 2 97 ? 1.841 33.162 56.702 1.00 43.82 148 VAL C CA 1
ATOM 2402 C C . VAL B 2 97 ? 1.912 34.549 57.241 1.00 46.17 148 VAL C C 1
ATOM 2403 O O . VAL B 2 97 ? 1.940 35.436 56.456 1.00 48.29 148 VAL C O 1
ATOM 2407 N N . SER B 2 98 ? 2.069 34.758 58.549 1.00 48.05 149 SER C N 1
ATOM 2408 C CA . SER B 2 98 ? 2.111 36.122 59.067 1.00 47.82 149 SER C CA 1
ATOM 2409 C C . SER B 2 98 ? 3.338 36.831 58.672 1.00 48.15 149 SER C C 1
ATOM 2410 O O . SER B 2 98 ? 3.402 38.038 58.858 1.00 49.10 149 SER C O 1
ATOM 2413 N N . GLN B 2 99 ? 4.374 36.102 58.235 1.00 49.46 150 GLN C N 1
ATOM 2414 C CA . GLN B 2 99 ? 5.651 36.728 57.869 1.00 51.58 150 GLN C CA 1
ATOM 2415 C C . GLN B 2 99 ? 5.816 36.920 56.354 1.00 54.94 150 GLN C C 1
ATOM 2416 O O . GLN B 2 99 ? 6.872 37.313 55.909 1.00 56.20 150 GLN C O 1
ATOM 2422 N N . LEU B 2 100 ? 4.767 36.702 55.570 1.00 52.13 151 LEU C N 1
ATOM 2423 C CA . LEU B 2 100 ? 4.880 36.787 54.122 1.00 55.25 151 LEU C CA 1
ATOM 2424 C C . LEU B 2 100 ? 4.232 38.074 53.667 1.00 60.61 151 LEU C C 1
ATOM 2425 O O . LEU B 2 100 ? 2.985 38.208 53.630 1.00 63.22 151 LEU C O 1
ATOM 2430 N N . GLN B 2 101 ? 5.075 39.038 53.338 1.00 63.71 152 GLN C N 1
ATOM 2431 C CA . GLN B 2 101 ? 4.615 40.284 52.747 1.00 68.08 152 GLN C CA 1
ATOM 2432 C C . GLN B 2 101 ? 5.266 40.496 51.370 1.00 63.54 152 GLN C C 1
ATOM 2433 O O . GLN B 2 101 ? 6.005 41.426 51.171 1.00 67.23 152 GLN C O 1
ATOM 2439 N N . PRO B 2 102 ? 4.956 39.645 50.400 1.00 59.73 153 PRO C N 1
ATOM 2440 C CA . PRO B 2 102 ? 5.508 39.892 49.059 1.00 63.28 153 PRO C CA 1
ATOM 2441 C C . PRO B 2 102 ? 4.995 41.204 48.338 1.00 67.64 153 PRO C C 1
ATOM 2442 O O . PRO B 2 102 ? 3.916 41.727 48.638 1.00 69.78 153 PRO C O 1
ATOM 2446 N N . SER B 2 103 ? 5.762 41.711 47.381 1.00 69.76 154 SER C N 1
ATOM 2447 C CA . SER B 2 103 ? 5.424 42.939 46.717 1.00 70.10 154 SER C CA 1
ATOM 2448 C C . SER B 2 103 ? 4.081 42.848 45.979 1.00 70.12 154 SER C C 1
ATOM 2449 O O . SER B 2 103 ? 3.801 41.868 45.283 1.00 68.72 154 SER C O 1
ATOM 2452 N N . GLN B 2 104 ? 3.281 43.894 46.129 1.00 73.79 155 GLN C N 1
ATOM 2453 C CA . GLN B 2 104 ? 2.011 44.060 45.418 1.00 75.73 155 GLN C CA 1
ATOM 2454 C C . GLN B 2 104 ? 2.131 45.102 44.298 1.00 79.33 155 GLN C C 1
ATOM 2455 O O . GLN B 2 104 ? 1.129 45.638 43.902 1.00 81.98 155 GLN C O 1
ATOM 2461 N N . GLU B 2 105 ? 3.327 45.413 43.802 1.00 82.35 156 GLU C N 1
ATOM 2462 C CA . GLU B 2 105 ? 3.415 46.372 42.689 1.00 92.03 156 GLU C CA 1
ATOM 2463 C C . GLU B 2 105 ? 3.264 45.670 41.305 1.00 90.51 156 GLU C C 1
ATOM 2464 O O . GLU B 2 105 ? 3.509 44.466 41.149 1.00 89.61 156 GLU C O 1
ATOM 2470 N N . ASN B 2 106 ? 2.837 46.442 40.332 1.00 91.36 157 ASN C N 1
ATOM 2471 C CA . ASN B 2 106 ? 2.510 45.951 38.977 1.00 94.31 157 ASN C CA 1
ATOM 2472 C C . ASN B 2 106 ? 3.641 45.172 38.241 1.00 92.13 157 ASN C C 1
ATOM 2473 O O . ASN B 2 106 ? 3.323 44.211 37.524 1.00 89.02 157 ASN C O 1
ATOM 2478 N N . GLU B 2 107 ? 4.924 45.546 38.426 1.00 91.24 158 GLU C N 1
ATOM 2479 C CA . GLU B 2 107 ? 6.055 44.843 37.762 1.00 90.01 158 GLU C CA 1
ATOM 2480 C C . GLU B 2 107 ? 6.119 43.392 38.195 1.00 83.00 158 GLU C C 1
ATOM 2481 O O . GLU B 2 107 ? 6.792 42.619 37.556 1.00 82.37 158 GLU C O 1
ATOM 2487 N N . MET B 2 108 ? 5.466 43.037 39.290 1.00 77.71 159 MET C N 1
ATOM 2488 C CA . MET B 2 108 ? 5.393 41.624 39.719 1.00 76.75 159 MET C CA 1
ATOM 2489 C C . MET B 2 108 ? 4.204 40.806 39.184 1.00 72.17 159 MET C C 1
ATOM 2490 O O . MET B 2 108 ? 4.108 39.629 39.474 1.00 67.37 159 MET C O 1
ATOM 2495 N N . PHE B 2 109 ? 3.324 41.408 38.404 1.00 74.01 160 PHE C N 1
ATOM 2496 C CA . PHE B 2 109 ? 2.072 40.736 37.981 1.00 72.29 160 PHE C CA 1
ATOM 2497 C C . PHE B 2 109 ? 2.240 39.344 37.303 1.00 70.56 160 PHE C C 1
ATOM 2498 O O . PHE B 2 109 ? 1.547 38.380 37.696 1.00 66.97 160 PHE C O 1
ATOM 2506 N N . SER B 2 110 ? 3.209 39.217 36.402 1.00 73.89 161 SER C N 1
ATOM 2507 C CA . SER B 2 110 ? 3.368 38.022 35.567 1.00 76.40 161 SER C CA 1
ATOM 2508 C C . SER B 2 110 ? 4.059 36.959 36.363 1.00 74.57 161 SER C C 1
ATOM 2509 O O . SER B 2 110 ? 3.851 35.777 36.143 1.00 75.00 161 SER C O 1
ATOM 2512 N N . ILE B 2 111 ? 4.864 37.375 37.338 1.00 73.36 162 ILE C N 1
ATOM 2513 C CA . ILE B 2 111 ? 5.393 36.424 38.303 1.00 69.62 162 ILE C CA 1
ATOM 2514 C C . ILE B 2 111 ? 4.302 35.850 39.223 1.00 62.47 162 ILE C C 1
ATOM 2515 O O . ILE B 2 111 ? 4.308 34.624 39.484 1.00 59.34 162 ILE C O 1
ATOM 2520 N N . ARG B 2 112 ? 3.423 36.697 39.775 1.00 57.94 163 ARG C N 1
ATOM 2521 C CA . ARG B 2 112 ? 2.303 36.160 40.574 1.00 57.78 163 ARG C CA 1
ATOM 2522 C C . ARG B 2 112 ? 1.360 35.282 39.757 1.00 56.42 163 ARG C C 1
ATOM 2523 O O . ARG B 2 112 ? 0.824 34.337 40.287 1.00 54.34 163 ARG C O 1
ATOM 2531 N N . ASP B 2 113 ? 1.131 35.648 38.489 1.00 60.28 164 ASP C N 1
ATOM 2532 C CA . ASP B 2 113 ? 0.339 34.839 37.588 1.00 61.60 164 ASP C CA 1
ATOM 2533 C C . ASP B 2 113 ? 0.969 33.417 37.457 1.00 58.79 164 ASP C C 1
ATOM 2534 O O . ASP B 2 113 ? 0.236 32.423 37.632 1.00 55.65 164 ASP C O 1
ATOM 2539 N N . SER B 2 114 ? 2.274 33.314 37.175 1.00 59.63 165 SER C N 1
ATOM 2540 C CA . SER B 2 114 ? 2.949 31.979 37.132 1.00 62.38 165 SER C CA 1
ATOM 2541 C C . SER B 2 114 ? 2.752 31.235 38.423 1.00 58.99 165 SER C C 1
ATOM 2542 O O . SER B 2 114 ? 2.457 30.055 38.409 1.00 60.01 165 SER C O 1
ATOM 2545 N N . ALA B 2 115 ? 2.880 31.919 39.550 1.00 56.35 166 ALA C N 1
ATOM 2546 C CA . ALA B 2 115 ? 2.681 31.236 40.802 1.00 52.03 166 ALA C CA 1
ATOM 2547 C C . ALA B 2 115 ? 1.229 30.812 40.971 1.00 50.94 166 ALA C C 1
ATOM 2548 O O . ALA B 2 115 ? 0.932 29.709 41.388 1.00 49.80 166 ALA C O 1
ATOM 2550 N N . HIS B 2 116 ? 0.304 31.692 40.661 1.00 52.71 167 HIS C N 1
ATOM 2551 C CA . HIS B 2 116 ? -1.118 31.324 40.757 1.00 50.85 167 HIS C CA 1
ATOM 2552 C C . HIS B 2 116 ? -1.503 30.148 39.818 1.00 51.79 167 HIS C C 1
ATOM 2553 O O . HIS B 2 116 ? -2.300 29.266 40.217 1.00 50.25 167 HIS C O 1
ATOM 2560 N N . ARG B 2 117 ? -0.898 30.114 38.625 1.00 51.56 168 ARG C N 1
ATOM 2561 C CA . ARG B 2 117 ? -1.019 28.993 37.656 1.00 54.59 168 ARG C CA 1
ATOM 2562 C C . ARG B 2 117 ? -0.692 27.645 38.314 1.00 55.37 168 ARG C C 1
ATOM 2563 O O . ARG B 2 117 ? -1.520 26.700 38.263 1.00 51.84 168 ARG C O 1
ATOM 2571 N N . ARG B 2 118 ? 0.451 27.585 39.010 1.00 52.71 169 ARG C N 1
ATOM 2572 C CA . ARG B 2 118 ? 0.862 26.393 39.710 1.00 55.99 169 ARG C CA 1
ATOM 2573 C C . ARG B 2 118 ? -0.143 25.995 40.783 1.00 54.39 169 ARG C C 1
ATOM 2574 O O . ARG B 2 118 ? -0.586 24.820 40.869 1.00 51.68 169 ARG C O 1
ATOM 2582 N N . PHE B 2 119 ? -0.539 26.981 41.594 1.00 52.42 170 PHE C N 1
ATOM 2583 C CA . PHE B 2 119 ? -1.615 26.748 42.560 1.00 50.49 170 PHE C CA 1
ATOM 2584 C C . PHE B 2 119 ? -2.911 26.183 41.911 1.00 50.45 170 PHE C C 1
ATOM 2585 O O . PHE B 2 119 ? -3.511 25.233 42.441 1.00 51.23 170 PHE C O 1
ATOM 2593 N N . LEU B 2 120 ? -3.302 26.708 40.775 1.00 51.63 171 LEU C N 1
ATOM 2594 C CA . LEU B 2 120 ? -4.583 26.297 40.171 1.00 56.21 171 LEU C CA 1
ATOM 2595 C C . LEU B 2 120 ? -4.526 24.860 39.615 1.00 56.98 171 LEU C C 1
ATOM 2596 O O . LEU B 2 120 ? -5.571 24.201 39.527 1.00 58.38 171 LEU C O 1
ATOM 2601 N N . LEU B 2 121 ? -3.318 24.395 39.230 1.00 59.24 172 LEU C N 1
ATOM 2602 C CA . LEU B 2 121 ? -3.091 22.987 38.866 1.00 60.16 172 LEU C CA 1
ATOM 2603 C C . LEU B 2 121 ? -3.368 22.103 40.072 1.00 57.67 172 LEU C C 1
ATOM 2604 O O . LEU B 2 121 ? -4.093 21.130 39.965 1.00 55.39 172 LEU C O 1
ATOM 2609 N N . PHE B 2 122 ? -2.840 22.475 41.240 1.00 55.37 173 PHE C N 1
ATOM 2610 C CA . PHE B 2 122 ? -3.185 21.767 42.471 1.00 55.56 173 PHE C CA 1
ATOM 2611 C C . PHE B 2 122 ? -4.702 21.848 42.731 1.00 55.50 173 PHE C C 1
ATOM 2612 O O . PHE B 2 122 ? -5.378 20.845 42.888 1.00 54.21 173 PHE C O 1
ATOM 2620 N N . ARG B 2 123 ? -5.258 23.034 42.688 1.00 55.38 174 ARG C N 1
ATOM 2621 C CA . ARG B 2 123 ? -6.703 23.171 42.993 1.00 58.20 174 ARG C CA 1
ATOM 2622 C C . ARG B 2 123 ? -7.639 22.339 42.096 1.00 58.40 174 ARG C C 1
ATOM 2623 O O . ARG B 2 123 ? -8.605 21.740 42.572 1.00 55.54 174 ARG C O 1
ATOM 2631 N N . ARG B 2 124 ? -7.339 22.305 40.803 1.00 58.19 175 ARG C N 1
ATOM 2632 C CA . ARG B 2 124 ? -8.108 21.545 39.882 1.00 64.55 175 ARG C CA 1
ATOM 2633 C C . ARG B 2 124 ? -8.073 20.059 40.222 1.00 64.40 175 ARG C C 1
ATOM 2634 O O . ARG B 2 124 ? -9.096 19.402 40.182 1.00 64.37 175 ARG C O 1
ATOM 2642 N N . ALA B 2 125 ? -6.893 19.548 40.542 1.00 61.70 176 ALA C N 1
ATOM 2643 C CA . ALA B 2 125 ? -6.724 18.113 40.883 1.00 63.32 176 ALA C CA 1
ATOM 2644 C C . ALA B 2 125 ? -7.561 17.740 42.128 1.00 63.02 176 ALA C C 1
ATOM 2645 O O . ALA B 2 125 ? -8.195 16.672 42.195 1.00 66.32 176 ALA C O 1
ATOM 2647 N N . PHE B 2 126 ? -7.540 18.649 43.091 1.00 59.82 177 PHE C N 1
ATOM 2648 C CA . PHE B 2 126 ? -8.286 18.546 44.338 1.00 62.36 177 PHE C CA 1
ATOM 2649 C C . PHE B 2 126 ? -9.793 18.481 44.070 1.00 66.24 177 PHE C C 1
ATOM 2650 O O . PHE B 2 126 ? -10.493 17.642 44.620 1.00 70.09 177 PHE C O 1
ATOM 2658 N N . LYS B 2 127 ? -10.298 19.329 43.192 1.00 71.08 178 LYS C N 1
ATOM 2659 C CA . LYS B 2 127 ? -11.768 19.349 42.897 1.00 76.17 178 LYS C CA 1
ATOM 2660 C C . LYS B 2 127 ? -12.279 18.241 42.006 1.00 77.21 178 LYS C C 1
ATOM 2661 O O . LYS B 2 127 ? -13.472 18.019 41.937 1.00 80.12 178 LYS C O 1
ATOM 2667 N N . GLN B 2 128 ? -11.375 17.513 41.357 1.00 79.47 179 GLN C N 1
ATOM 2668 C CA . GLN B 2 128 ? -11.737 16.298 40.626 1.00 79.89 179 GLN C CA 1
ATOM 2669 C C . GLN B 2 128 ? -12.075 15.122 41.475 1.00 79.11 179 GLN C C 1
ATOM 2670 O O . GLN B 2 128 ? -12.687 14.200 40.993 1.00 84.64 179 GLN C O 1
ATOM 2676 N N . LEU B 2 129 ? -11.700 15.149 42.741 1.00 75.92 180 LEU C N 1
ATOM 2677 C CA . LEU B 2 129 ? -12.020 14.069 43.675 1.00 78.01 180 LEU C CA 1
ATOM 2678 C C . LEU B 2 129 ? -13.305 14.349 44.469 1.00 77.33 180 LEU C C 1
ATOM 2679 O O . LEU B 2 129 ? -13.662 15.476 44.648 1.00 77.68 180 LEU C O 1
ATOM 2684 N N . ASP B 2 130 ? -14.003 13.328 44.947 1.00 82.49 181 ASP C N 1
ATOM 2685 C CA . ASP B 2 130 ? -15.052 13.566 45.940 1.00 88.68 181 ASP C CA 1
ATOM 2686 C C . ASP B 2 130 ? -14.447 14.337 47.108 1.00 87.22 181 ASP C C 1
ATOM 2687 O O . ASP B 2 130 ? -13.266 14.146 47.479 1.00 83.51 181 ASP C O 1
ATOM 2692 N N . VAL B 2 131 ? -15.275 15.137 47.760 1.00 88.33 182 VAL C N 1
ATOM 2693 C CA . VAL B 2 131 ? -14.743 16.007 48.799 1.00 86.78 182 VAL C CA 1
ATOM 2694 C C . VAL B 2 131 ? -14.139 15.317 50.051 1.00 79.34 182 VAL C C 1
ATOM 2695 O O . VAL B 2 131 ? -13.057 15.723 50.396 1.00 75.77 182 VAL C O 1
ATOM 2699 N N . GLU B 2 132 ? -14.786 14.308 50.679 1.00 79.66 183 GLU C N 1
ATOM 2700 C CA . GLU B 2 132 ? -14.171 13.480 51.753 1.00 78.81 183 GLU C CA 1
ATOM 2701 C C . GLU B 2 132 ? -12.809 12.912 51.270 1.00 73.54 183 GLU C C 1
ATOM 2702 O O . GLU B 2 132 ? -11.800 13.057 51.981 1.00 72.61 183 GLU C O 1
ATOM 2708 N N . ALA B 2 133 ? -12.736 12.383 50.042 1.00 69.77 184 ALA C N 1
ATOM 2709 C CA . ALA B 2 133 ? -11.485 11.831 49.502 1.00 65.83 184 ALA C CA 1
ATOM 2710 C C . ALA B 2 133 ? -10.436 12.911 49.243 1.00 62.65 184 ALA C C 1
ATOM 2711 O O . ALA B 2 133 ? -9.286 12.694 49.561 1.00 60.30 184 ALA C O 1
ATOM 2713 N N . ALA B 2 134 ? -10.813 14.101 48.763 1.00 61.25 185 ALA C N 1
ATOM 2714 C CA . ALA B 2 134 ? -9.819 15.137 48.543 1.00 58.28 185 ALA C CA 1
ATOM 2715 C C . ALA B 2 134 ? -9.219 15.688 49.832 1.00 57.95 185 ALA C C 1
ATOM 2716 O O . ALA B 2 134 ? -8.030 16.074 49.861 1.00 56.79 185 ALA C O 1
ATOM 2718 N N . LEU B 2 135 ? -10.020 15.762 50.891 1.00 60.41 186 LEU C N 1
ATOM 2719 C CA . LEU B 2 135 ? -9.533 16.241 52.157 1.00 60.87 186 LEU C CA 1
ATOM 2720 C C . LEU B 2 135 ? -8.448 15.278 52.716 1.00 57.77 186 LEU C C 1
ATOM 2721 O O . LEU B 2 135 ? -7.391 15.709 53.169 1.00 52.67 186 LEU C O 1
ATOM 2726 N N . THR B 2 136 ? -8.793 13.998 52.745 1.00 57.19 187 THR C N 1
ATOM 2727 C CA . THR B 2 136 ? -7.951 12.894 53.250 1.00 60.55 187 THR C CA 1
ATOM 2728 C C . THR B 2 136 ? -6.649 12.924 52.485 1.00 59.56 187 THR C C 1
ATOM 2729 O O . THR B 2 136 ? -5.585 12.902 53.079 1.00 56.81 187 THR C O 1
ATOM 2733 N N . LYS B 2 137 ? -6.739 13.028 51.171 1.00 55.78 188 LYS C N 1
ATOM 2734 C CA . LYS B 2 137 ? -5.534 13.049 50.372 1.00 57.04 188 LYS C CA 1
ATOM 2735 C C . LYS B 2 137 ? -4.644 14.268 50.658 1.00 52.64 188 LYS C C 1
ATOM 2736 O O . LYS B 2 137 ? -3.398 14.163 50.772 1.00 46.09 188 LYS C O 1
ATOM 2742 N N . ALA B 2 138 ? -5.266 15.437 50.704 1.00 52.44 189 ALA C N 1
ATOM 2743 C CA . ALA B 2 138 ? -4.482 16.658 51.002 1.00 50.22 189 ALA C CA 1
ATOM 2744 C C . ALA B 2 138 ? -3.824 16.645 52.365 1.00 48.09 189 ALA C C 1
ATOM 2745 O O . ALA B 2 138 ? -2.756 17.236 52.510 1.00 50.27 189 ALA C O 1
ATOM 2747 N N . LEU B 2 139 ? -4.420 15.964 53.335 1.00 49.94 190 LEU C N 1
ATOM 2748 C CA . LEU B 2 139 ? -3.809 15.803 54.666 1.00 52.34 190 LEU C CA 1
ATOM 2749 C C . LEU B 2 139 ? -2.585 14.949 54.565 1.00 54.77 190 LEU C C 1
ATOM 2750 O O . LEU B 2 139 ? -1.506 15.342 55.013 1.00 49.57 190 LEU C O 1
ATOM 2755 N N . GLY B 2 140 ? -2.743 13.818 53.881 1.00 51.24 191 GLY C N 1
ATOM 2756 C CA . GLY B 2 140 ? -1.648 12.869 53.742 1.00 52.17 191 GLY C CA 1
ATOM 2757 C C . GLY B 2 140 ? -0.524 13.317 52.854 1.00 51.12 191 GLY C C 1
ATOM 2758 O O . GLY B 2 140 ? 0.521 12.704 52.905 1.00 59.49 191 GLY C O 1
ATOM 2759 N N . GLU B 2 141 ? -0.720 14.398 52.094 1.00 49.97 192 GLU C N 1
ATOM 2760 C CA . GLU B 2 141 ? 0.299 15.020 51.207 1.00 49.42 192 GLU C CA 1
ATOM 2761 C C . GLU B 2 141 ? 1.068 16.199 51.823 1.00 47.30 192 GLU C C 1
ATOM 2762 O O . GLU B 2 141 ? 1.903 16.851 51.202 1.00 44.78 192 GLU C O 1
ATOM 2768 N N . VAL B 2 142 ? 0.816 16.467 53.078 1.00 48.74 193 VAL C N 1
ATOM 2769 C CA . VAL B 2 142 ? 1.535 17.536 53.775 1.00 46.61 193 VAL C CA 1
ATOM 2770 C C . VAL B 2 142 ? 3.033 17.407 53.664 1.00 46.75 193 VAL C C 1
ATOM 2771 O O . VAL B 2 142 ? 3.778 18.438 53.624 1.00 45.30 193 VAL C O 1
ATOM 2775 N N . ASP B 2 143 ? 3.485 16.167 53.631 1.00 43.88 194 ASP C N 1
ATOM 2776 C CA . ASP B 2 143 ? 4.879 15.881 53.477 1.00 50.32 194 ASP C CA 1
ATOM 2777 C C . ASP B 2 143 ? 5.462 16.428 52.202 1.00 50.91 194 ASP C C 1
ATOM 2778 O O . ASP B 2 143 ? 6.650 16.825 52.185 1.00 49.57 194 ASP C O 1
ATOM 2783 N N . ILE B 2 144 ? 4.681 16.415 51.117 1.00 49.36 195 ILE C N 1
ATOM 2784 C CA . ILE B 2 144 ? 5.201 16.915 49.839 1.00 49.46 195 ILE C CA 1
ATOM 2785 C C . ILE B 2 144 ? 5.418 18.409 50.030 1.00 45.45 195 ILE C C 1
ATOM 2786 O O . ILE B 2 144 ? 6.428 18.936 49.628 1.00 44.01 195 ILE C O 1
ATOM 2791 N N . LEU B 2 145 ? 4.471 19.060 50.691 1.00 45.31 196 LEU C N 1
ATOM 2792 C CA . LEU B 2 145 ? 4.558 20.503 50.960 1.00 47.86 196 LEU C CA 1
ATOM 2793 C C . LEU B 2 145 ? 5.757 20.867 51.865 1.00 45.59 196 LEU C C 1
ATOM 2794 O O . LEU B 2 145 ? 6.561 21.714 51.517 1.00 47.99 196 LEU C O 1
ATOM 2799 N N . LEU B 2 146 ? 5.946 20.139 52.958 1.00 46.59 197 LEU C N 1
ATOM 2800 C CA . LEU B 2 146 ? 7.135 20.348 53.831 1.00 46.78 197 LEU C CA 1
ATOM 2801 C C . LEU B 2 146 ? 8.461 20.156 53.148 1.00 48.60 197 LEU C C 1
ATOM 2802 O O . LEU B 2 146 ? 9.454 20.905 53.385 1.00 45.36 197 LEU C O 1
ATOM 2807 N N . THR B 2 147 ? 8.514 19.123 52.318 1.00 48.25 198 THR C N 1
ATOM 2808 C CA . THR B 2 147 ? 9.747 18.787 51.575 1.00 49.58 198 THR C CA 1
ATOM 2809 C C . THR B 2 147 ? 10.115 19.940 50.616 1.00 53.25 198 THR C C 1
ATOM 2810 O O . THR B 2 147 ? 11.278 20.348 50.530 1.00 52.63 198 THR C O 1
ATOM 2814 N N . TRP B 2 148 ? 9.107 20.478 49.916 1.00 49.41 199 TRP C N 1
ATOM 2815 C CA . TRP B 2 148 ? 9.356 21.616 49.036 1.00 51.16 199 TRP C CA 1
ATOM 2816 C C . TRP B 2 148 ? 9.843 22.903 49.817 1.00 47.14 199 TRP C C 1
ATOM 2817 O O . TRP B 2 148 ? 10.812 23.541 49.453 1.00 48.94 199 TRP C O 1
ATOM 2828 N N . MET B 2 149 ? 9.135 23.254 50.846 1.00 45.61 200 MET C N 1
ATOM 2829 C CA . MET B 2 149 ? 9.460 24.424 51.685 1.00 49.14 200 MET C CA 1
ATOM 2830 C C . MET B 2 149 ? 10.831 24.431 52.281 1.00 49.77 200 MET C C 1
ATOM 2831 O O . MET B 2 149 ? 11.538 25.383 52.210 1.00 54.77 200 MET C O 1
ATOM 2836 N N . GLN B 2 150 ? 11.231 23.308 52.814 1.00 53.57 201 GLN C N 1
ATOM 2837 C CA . GLN B 2 150 ? 12.604 23.044 53.300 1.00 54.65 201 GLN C CA 1
ATOM 2838 C C . GLN B 2 150 ? 13.739 23.376 52.371 1.00 57.39 201 GLN C C 1
ATOM 2839 O O . GLN B 2 150 ? 14.899 23.560 52.810 1.00 54.30 201 GLN C O 1
ATOM 2845 N N . LYS B 2 151 ? 13.491 23.337 51.060 1.00 59.20 202 LYS C N 1
ATOM 2846 C CA . LYS B 2 151 ? 14.525 23.741 50.090 1.00 59.83 202 LYS C CA 1
ATOM 2847 C C . LYS B 2 151 ? 14.956 25.181 50.208 1.00 57.87 202 LYS C C 1
ATOM 2848 O O . LYS B 2 151 ? 16.035 25.546 49.737 1.00 60.04 202 LYS C O 1
ATOM 2854 N N . PHE B 2 152 ? 14.076 26.002 50.810 1.00 55.78 203 PHE C N 1
ATOM 2855 C CA . PHE B 2 152 ? 14.278 27.422 51.035 1.00 56.35 203 PHE C CA 1
ATOM 2856 C C . PHE B 2 152 ? 14.794 27.755 52.427 1.00 57.94 203 PHE C C 1
ATOM 2857 O O . PHE B 2 152 ? 14.938 28.913 52.739 1.00 57.48 203 PHE C O 1
ATOM 2865 N N . TYR B 2 153 ? 15.058 26.754 53.256 1.00 58.62 204 TYR C N 1
ATOM 2866 C CA . TYR B 2 153 ? 15.592 26.964 54.584 1.00 59.85 204 TYR C CA 1
ATOM 2867 C C . TYR B 2 153 ? 17.077 27.028 54.457 1.00 66.82 204 TYR C C 1
ATOM 2868 O O . TYR B 2 153 ? 17.676 26.043 54.087 1.00 72.74 204 TYR C O 1
ATOM 2877 N N . LYS B 2 154 ? 17.663 28.199 54.715 1.00 74.87 205 LYS C N 1
ATOM 2878 C CA . LYS B 2 154 ? 19.069 28.504 54.401 1.00 84.21 205 LYS C CA 1
ATOM 2879 C C . LYS B 2 154 ? 19.610 29.636 55.284 1.00 88.54 205 LYS C C 1
ATOM 2880 O O . LYS B 2 154 ? 19.024 29.933 56.304 1.00 93.11 205 LYS C O 1
ATOM 2886 N N . LEU B 2 155 ? 20.770 30.201 54.965 1.00 102.54 206 LEU C N 1
ATOM 2887 C CA . LEU B 2 155 ? 21.348 31.344 55.739 1.00 104.89 206 LEU C CA 1
ATOM 2888 C C . LEU B 2 155 ? 20.823 32.723 55.313 1.00 104.06 206 LEU C C 1
ATOM 2889 O O . LEU B 2 155 ? 21.099 33.199 54.213 1.00 102.31 206 LEU C O 1
ATOM 2894 N N . LEU C 3 1 ? -19.469 22.702 92.295 1.00 109.35 35 LEU H N 1
ATOM 2895 C CA . LEU C 3 1 ? -17.985 22.940 92.258 1.00 105.66 35 LEU H CA 1
ATOM 2896 C C . LEU C 3 1 ? -17.635 24.321 91.724 1.00 100.64 35 LEU H C 1
ATOM 2897 O O . LEU C 3 1 ? -17.899 24.612 90.570 1.00 97.39 35 LEU H O 1
ATOM 2902 N N . PRO C 3 2 ? -17.058 25.191 92.574 1.00 103.60 36 PRO H N 1
ATOM 2903 C CA . PRO C 3 2 ? -16.358 26.409 92.116 1.00 99.73 36 PRO H CA 1
ATOM 2904 C C . PRO C 3 2 ? -15.362 26.152 90.978 1.00 92.72 36 PRO H C 1
ATOM 2905 O O . PRO C 3 2 ? -14.630 25.157 91.038 1.00 93.13 36 PRO H O 1
ATOM 2909 N N . ALA C 3 3 ? -15.295 27.015 89.966 1.00 86.03 37 ALA H N 1
ATOM 2910 C CA . ALA C 3 3 ? -14.191 26.882 88.974 1.00 80.46 37 ALA H CA 1
ATOM 2911 C C . ALA C 3 3 ? -12.871 27.346 89.575 1.00 78.95 37 ALA H C 1
ATOM 2912 O O . ALA C 3 3 ? -12.857 28.161 90.503 1.00 82.80 37 ALA H O 1
ATOM 2914 N N . PRO C 3 4 ? -11.749 26.800 89.091 1.00 76.21 38 PRO H N 1
ATOM 2915 C CA . PRO C 3 4 ? -10.440 27.292 89.565 1.00 74.53 38 PRO H CA 1
ATOM 2916 C C . PRO C 3 4 ? -10.203 28.743 89.121 1.00 72.76 38 PRO H C 1
ATOM 2917 O O . PRO C 3 4 ? -10.678 29.112 88.065 1.00 71.13 38 PRO H O 1
ATOM 2921 N N . GLN C 3 5 ? -9.486 29.521 89.930 1.00 74.17 39 GLN H N 1
ATOM 2922 C CA . GLN C 3 5 ? -9.284 30.947 89.754 1.00 73.60 39 GLN H CA 1
ATOM 2923 C C . GLN C 3 5 ? -7.784 31.206 89.751 1.00 71.94 39 GLN H C 1
ATOM 2924 O O . GLN C 3 5 ? -6.998 30.298 90.035 1.00 70.22 39 GLN H O 1
ATOM 2930 N N . ASN C 3 6 ? -7.404 32.438 89.402 1.00 70.39 40 ASN H N 1
ATOM 2931 C CA . ASN C 3 6 ? -6.021 32.912 89.435 1.00 69.09 40 ASN H CA 1
ATOM 2932 C C . ASN C 3 6 ? -5.116 32.061 88.500 1.00 64.32 40 ASN H C 1
ATOM 2933 O O . ASN C 3 6 ? -4.108 31.528 88.883 1.00 60.45 40 ASN H O 1
ATOM 2938 N N . LEU C 3 7 ? -5.536 31.920 87.260 1.00 59.95 41 LEU H N 1
ATOM 2939 C CA . LEU C 3 7 ? -4.776 31.180 86.288 1.00 57.34 41 LEU H CA 1
ATOM 2940 C C . LEU C 3 7 ? -3.637 32.014 85.809 1.00 57.96 41 LEU H C 1
ATOM 2941 O O . LEU C 3 7 ? -3.847 33.199 85.460 1.00 56.73 41 LEU H O 1
ATOM 2946 N N . SER C 3 8 ? -2.451 31.402 85.777 1.00 54.49 42 SER H N 1
ATOM 2947 C CA . SER C 3 8 ? -1.292 32.023 85.164 1.00 55.87 42 SER H CA 1
ATOM 2948 C C . SER C 3 8 ? -0.317 30.959 84.579 1.00 55.09 42 SER H C 1
ATOM 2949 O O . SER C 3 8 ? -0.388 29.795 84.925 1.00 58.61 42 SER H O 1
ATOM 2952 N N . VAL C 3 9 ? 0.563 31.377 83.676 1.00 54.56 43 VAL H N 1
ATOM 2953 C CA . VAL C 3 9 ? 1.632 30.527 83.175 1.00 51.71 43 VAL H CA 1
ATOM 2954 C C . VAL C 3 9 ? 2.981 31.048 83.687 1.00 52.66 43 VAL H C 1
ATOM 2955 O O . VAL C 3 9 ? 3.338 32.153 83.392 1.00 50.93 43 VAL H O 1
ATOM 2959 N N . LEU C 3 10 ? 3.730 30.218 84.396 1.00 53.05 44 LEU H N 1
ATOM 2960 C CA . LEU C 3 10 ? 5.142 30.399 84.638 1.00 54.48 44 LEU H CA 1
ATOM 2961 C C . LEU C 3 10 ? 5.962 29.617 83.584 1.00 51.83 44 LEU H C 1
ATOM 2962 O O . LEU C 3 10 ? 5.934 28.384 83.551 1.00 47.04 44 LEU H O 1
ATOM 2967 N N . SER C 3 11 ? 6.682 30.351 82.745 1.00 48.89 45 SER H N 1
ATOM 2968 C CA . SER C 3 11 ? 7.466 29.780 81.711 1.00 49.30 45 SER H CA 1
ATOM 2969 C C . SER C 3 11 ? 8.900 30.181 81.924 1.00 51.23 45 SER H C 1
ATOM 2970 O O . SER C 3 11 ? 9.236 31.342 81.758 1.00 49.60 45 SER H O 1
ATOM 2973 N N . THR C 3 12 ? 9.715 29.160 82.199 1.00 51.36 46 THR H N 1
ATOM 2974 C CA . THR C 3 12 ? 11.107 29.241 82.544 1.00 56.08 46 THR H CA 1
ATOM 2975 C C . THR C 3 12 ? 11.909 28.340 81.583 1.00 55.80 46 THR H C 1
ATOM 2976 O O . THR C 3 12 ? 11.636 27.116 81.536 1.00 51.50 46 THR H O 1
ATOM 2980 N N . ASN C 3 13 ? 12.887 28.928 80.884 1.00 55.87 47 ASN H N 1
ATOM 2981 C CA . ASN C 3 13 ? 13.768 28.190 79.913 1.00 55.81 47 ASN H CA 1
ATOM 2982 C C . ASN C 3 13 ? 12.983 27.166 79.019 1.00 52.98 47 ASN H C 1
ATOM 2983 O O . ASN C 3 13 ? 13.248 25.952 79.028 1.00 53.15 47 ASN H O 1
ATOM 2988 N N . MET C 3 14 ? 11.940 27.663 78.366 1.00 52.63 48 MET H N 1
ATOM 2989 C CA . MET C 3 14 ? 11.033 26.825 77.503 1.00 51.54 48 MET H CA 1
ATOM 2990 C C . MET C 3 14 ? 10.292 25.714 78.164 1.00 50.42 48 MET H C 1
ATOM 2991 O O . MET C 3 14 ? 9.706 24.903 77.479 1.00 50.92 48 MET H O 1
ATOM 2996 N N . LYS C 3 15 ? 10.231 25.687 79.496 1.00 51.59 49 LYS H N 1
ATOM 2997 C CA . LYS C 3 15 ? 9.282 24.820 80.219 1.00 51.55 49 LYS H CA 1
ATOM 2998 C C . LYS C 3 15 ? 8.051 25.634 80.667 1.00 50.87 49 LYS H C 1
ATOM 2999 O O . LYS C 3 15 ? 8.197 26.598 81.452 1.00 50.74 49 LYS H O 1
ATOM 3005 N N . HIS C 3 16 ? 6.852 25.285 80.201 1.00 48.25 50 HIS H N 1
ATOM 3006 C CA . HIS C 3 16 ? 5.670 26.075 80.529 1.00 47.26 50 HIS H CA 1
ATOM 3007 C C . HIS C 3 16 ? 4.731 25.380 81.487 1.00 48.58 50 HIS H C 1
ATOM 3008 O O . HIS C 3 16 ? 4.118 24.353 81.154 1.00 44.63 50 HIS H O 1
ATOM 3015 N N . LEU C 3 17 ? 4.564 26.010 82.653 1.00 51.51 51 LEU H N 1
ATOM 3016 C CA . LEU C 3 17 ? 3.719 25.524 83.739 1.00 55.57 51 LEU H CA 1
ATOM 3017 C C . LEU C 3 17 ? 2.437 26.342 83.854 1.00 52.73 51 LEU H C 1
ATOM 3018 O O . LEU C 3 17 ? 2.509 27.504 84.143 1.00 50.35 51 LEU H O 1
ATOM 3023 N N . LEU C 3 18 ? 1.275 25.749 83.631 1.00 52.52 52 LEU H N 1
ATOM 3024 C CA . LEU C 3 18 ? 0.003 26.416 83.919 1.00 52.42 52 LEU H CA 1
ATOM 3025 C C . LEU C 3 18 ? -0.309 26.175 85.384 1.00 57.74 52 LEU H C 1
ATOM 3026 O O . LEU C 3 18 ? 0.034 25.094 85.881 1.00 62.79 52 LEU H O 1
ATOM 3031 N N . MET C 3 19 ? -0.887 27.173 86.085 1.00 57.23 53 MET H N 1
ATOM 3032 C CA . MET C 3 19 ? -1.050 27.173 87.602 1.00 63.04 53 MET H CA 1
ATOM 3033 C C . MET C 3 19 ? -2.317 27.879 87.921 1.00 61.45 53 MET H C 1
ATOM 3034 O O . MET C 3 19 ? -2.724 28.740 87.169 1.00 57.12 53 MET H O 1
ATOM 3039 N N . TRP C 3 20 ? -2.947 27.458 89.001 1.00 61.54 54 TRP H N 1
ATOM 3040 C CA . TRP C 3 20 ? -4.207 28.028 89.437 1.00 64.63 54 TRP H CA 1
ATOM 3041 C C . TRP C 3 20 ? -4.299 27.824 90.953 1.00 68.02 54 TRP H C 1
ATOM 3042 O O . TRP C 3 20 ? -3.535 27.052 91.508 1.00 66.74 54 TRP H O 1
ATOM 3053 N N . SER C 3 21 ? -5.216 28.527 91.618 1.00 73.18 55 SER H N 1
ATOM 3054 C CA . SER C 3 21 ? -5.491 28.272 93.027 1.00 79.13 55 SER H CA 1
ATOM 3055 C C . SER C 3 21 ? -6.342 26.999 93.150 1.00 80.27 55 SER H C 1
ATOM 3056 O O . SER C 3 21 ? -7.213 26.772 92.336 1.00 78.33 55 SER H O 1
ATOM 3059 N N . PRO C 3 22 ? -6.099 26.196 94.193 1.00 83.47 56 PRO H N 1
ATOM 3060 C CA . PRO C 3 22 ? -6.882 24.988 94.313 1.00 86.23 56 PRO H CA 1
ATOM 3061 C C . PRO C 3 22 ? -8.320 25.274 94.691 1.00 88.92 56 PRO H C 1
ATOM 3062 O O . PRO C 3 22 ? -8.591 26.203 95.449 1.00 92.61 56 PRO H O 1
ATOM 3066 N N . VAL C 3 23 ? -9.222 24.462 94.179 1.00 89.00 57 VAL H N 1
ATOM 3067 C CA . VAL C 3 23 ? -10.616 24.561 94.529 1.00 93.60 57 VAL H CA 1
ATOM 3068 C C . VAL C 3 23 ? -10.838 23.824 95.838 1.00 101.36 57 VAL H C 1
ATOM 3069 O O . VAL C 3 23 ? -10.360 22.700 96.008 1.00 98.90 57 VAL H O 1
ATOM 3073 N N . ILE C 3 24 ? -11.581 24.472 96.737 1.00 109.36 58 ILE H N 1
ATOM 3074 C CA . ILE C 3 24 ? -11.765 23.998 98.103 1.00 118.15 58 ILE H CA 1
ATOM 3075 C C . ILE C 3 24 ? -12.849 22.922 98.117 1.00 123.21 58 ILE H C 1
ATOM 3076 O O . ILE C 3 24 ? -13.943 23.124 97.568 1.00 125.09 58 ILE H O 1
ATOM 3081 N N . ALA C 3 25 ? -12.549 21.784 98.741 1.00 126.05 59 ALA H N 1
ATOM 3082 C CA . ALA C 3 25 ? -13.486 20.662 98.790 1.00 127.68 59 ALA H CA 1
ATOM 3083 C C . ALA C 3 25 ? -13.202 19.733 99.972 1.00 132.36 59 ALA H C 1
ATOM 3084 O O . ALA C 3 25 ? -12.883 18.549 99.777 1.00 127.01 59 ALA H O 1
ATOM 3086 N N . PRO C 3 26 ? -13.338 20.260 101.211 1.00 139.47 60 PRO H N 1
ATOM 3087 C CA . PRO C 3 26 ? -13.093 19.383 102.366 1.00 146.23 60 PRO H CA 1
ATOM 3088 C C . PRO C 3 26 ? -13.968 18.128 102.234 1.00 148.31 60 PRO H C 1
ATOM 3089 O O . PRO C 3 26 ? -15.135 18.256 101.886 1.00 149.78 60 PRO H O 1
ATOM 3093 N N . GLY C 3 27 ? -13.378 16.943 102.422 1.00 149.53 61 GLY H N 1
ATOM 3094 C CA . GLY C 3 27 ? -13.991 15.673 101.992 1.00 150.65 61 GLY H CA 1
ATOM 3095 C C . GLY C 3 27 ? -13.140 14.846 101.031 1.00 146.77 61 GLY H C 1
ATOM 3096 O O . GLY C 3 27 ? -12.371 13.983 101.483 1.00 148.08 61 GLY H O 1
ATOM 3097 N N . GLU C 3 28 ? -13.264 15.143 99.720 1.00 141.33 62 GLU H N 1
ATOM 3098 C CA . GLU C 3 28 ? -12.685 14.349 98.610 1.00 135.05 62 GLU H CA 1
ATOM 3099 C C . GLU C 3 28 ? -11.569 15.113 97.931 1.00 129.10 62 GLU H C 1
ATOM 3100 O O . GLU C 3 28 ? -11.420 16.306 98.170 1.00 130.14 62 GLU H O 1
ATOM 3106 N N . THR C 3 29 ? -10.757 14.448 97.111 1.00 124.65 63 THR H N 1
ATOM 3107 C CA . THR C 3 29 ? -9.661 15.153 96.486 1.00 119.32 63 THR H CA 1
ATOM 3108 C C . THR C 3 29 ? -10.080 15.585 95.100 1.00 112.59 63 THR H C 1
ATOM 3109 O O . THR C 3 29 ? -10.627 14.798 94.316 1.00 112.05 63 THR H O 1
ATOM 3113 N N . VAL C 3 30 ? -9.798 16.841 94.798 1.00 106.83 64 VAL H N 1
ATOM 3114 C CA . VAL C 3 30 ? -10.218 17.425 93.536 1.00 100.38 64 VAL H CA 1
ATOM 3115 C C . VAL C 3 30 ? -9.214 17.082 92.441 1.00 95.27 64 VAL H C 1
ATOM 3116 O O . VAL C 3 30 ? -7.979 17.092 92.676 1.00 91.44 64 VAL H O 1
ATOM 3120 N N . TYR C 3 31 ? -9.768 16.755 91.268 1.00 94.76 65 TYR H N 1
ATOM 3121 C CA . TYR C 3 31 ? -8.976 16.599 90.032 1.00 92.12 65 TYR H CA 1
ATOM 3122 C C . TYR C 3 31 ? -9.208 17.752 89.038 1.00 82.08 65 TYR H C 1
ATOM 3123 O O . TYR C 3 31 ? -10.229 18.441 89.081 1.00 81.92 65 TYR H O 1
ATOM 3132 N N . TYR C 3 32 ? -8.254 17.981 88.163 1.00 74.31 66 TYR H N 1
ATOM 3133 C CA . TYR C 3 32 ? -8.357 19.097 87.216 1.00 70.09 66 TYR H CA 1
ATOM 3134 C C . TYR C 3 32 ? -8.170 18.593 85.792 1.00 67.38 66 TYR H C 1
ATOM 3135 O O . TYR C 3 32 ? -7.413 17.654 85.594 1.00 72.21 66 TYR H O 1
ATOM 3144 N N . SER C 3 33 ? -8.782 19.235 84.801 1.00 65.38 67 SER H N 1
ATOM 3145 C CA . SER C 3 33 ? -8.500 18.936 83.359 1.00 64.20 67 SER H CA 1
ATOM 3146 C C . SER C 3 33 ? -8.137 20.210 82.656 1.00 58.97 67 SER H C 1
ATOM 3147 O O . SER C 3 33 ? -8.786 21.238 82.866 1.00 59.42 67 SER H O 1
ATOM 3150 N N . VAL C 3 34 ? -7.084 20.142 81.854 1.00 55.35 68 VAL H N 1
ATOM 3151 C CA . VAL C 3 34 ? -6.652 21.278 81.063 1.00 53.63 68 VAL H CA 1
ATOM 3152 C C . VAL C 3 34 ? -6.857 21.085 79.544 1.00 53.95 68 VAL H C 1
ATOM 3153 O O . VAL C 3 34 ? -6.553 20.026 79.034 1.00 52.19 68 VAL H O 1
ATOM 3157 N N . GLU C 3 35 ? -7.338 22.125 78.850 1.00 51.34 69 GLU H N 1
ATOM 3158 C CA . GLU C 3 35 ? -7.419 22.098 77.392 1.00 50.76 69 GLU H CA 1
ATOM 3159 C C . GLU C 3 35 ? -6.835 23.377 76.801 1.00 48.09 69 GLU H C 1
ATOM 3160 O O . GLU C 3 35 ? -6.720 24.352 77.522 1.00 48.52 69 GLU H O 1
ATOM 3166 N N . TYR C 3 36 ? -6.463 23.358 75.508 1.00 46.24 70 TYR H N 1
ATOM 3167 C CA . TYR C 3 36 ? -5.807 24.518 74.857 1.00 42.28 70 TYR H CA 1
ATOM 3168 C C . TYR C 3 36 ? -6.276 24.689 73.448 1.00 43.97 70 TYR H C 1
ATOM 3169 O O . TYR C 3 36 ? -6.892 23.771 72.872 1.00 45.71 70 TYR H O 1
ATOM 3178 N N . GLN C 3 37 ? -6.046 25.879 72.934 1.00 44.06 71 GLN H N 1
ATOM 3179 C CA . GLN C 3 37 ? -6.140 26.227 71.527 1.00 44.97 71 GLN H CA 1
ATOM 3180 C C . GLN C 3 37 ? -4.907 27.016 71.168 1.00 45.12 71 GLN H C 1
ATOM 3181 O O . GLN C 3 37 ? -4.491 27.926 71.918 1.00 42.33 71 GLN H O 1
ATOM 3187 N N . GLY C 3 38 ? -4.311 26.708 70.036 1.00 43.53 72 GLY H N 1
ATOM 3188 C CA . GLY C 3 38 ? -3.294 27.613 69.474 1.00 42.83 72 GLY H CA 1
ATOM 3189 C C . GLY C 3 38 ? -4.047 28.716 68.801 1.00 43.99 72 GLY H C 1
ATOM 3190 O O . GLY C 3 38 ? -5.280 28.685 68.728 1.00 41.86 72 GLY H O 1
ATOM 3191 N N . GLU C 3 39 ? -3.321 29.686 68.306 1.00 44.62 73 GLU H N 1
ATOM 3192 C CA . GLU C 3 39 ? -3.892 30.755 67.518 1.00 46.31 73 GLU H CA 1
ATOM 3193 C C . GLU C 3 39 ? -4.653 30.262 66.273 1.00 48.20 73 GLU H C 1
ATOM 3194 O O . GLU C 3 39 ? -5.604 30.905 65.837 1.00 46.39 73 GLU H O 1
ATOM 3200 N N . TYR C 3 40 ? -4.166 29.204 65.617 1.00 42.36 74 TYR H N 1
ATOM 3201 C CA . TYR C 3 40 ? -4.908 28.674 64.567 1.00 42.08 74 TYR H CA 1
ATOM 3202 C C . TYR C 3 40 ? -6.383 28.405 65.067 1.00 43.87 74 TYR H C 1
ATOM 3203 O O . TYR C 3 40 ? -7.345 28.892 64.474 1.00 43.47 74 TYR H O 1
ATOM 3212 N N . GLU C 3 41 ? -6.542 27.630 66.133 1.00 42.56 75 GLU H N 1
ATOM 3213 C CA . GLU C 3 41 ? -7.859 27.209 66.533 1.00 45.76 75 GLU H CA 1
ATOM 3214 C C . GLU C 3 41 ? -8.696 28.426 67.001 1.00 50.86 75 GLU H C 1
ATOM 3215 O O . GLU C 3 41 ? -9.865 28.589 66.652 1.00 50.13 75 GLU H O 1
ATOM 3221 N N . SER C 3 42 ? -8.011 29.327 67.684 1.00 50.73 76 SER H N 1
ATOM 3222 C CA . SER C 3 42 ? -8.519 30.565 68.161 1.00 53.09 76 SER H CA 1
ATOM 3223 C C . SER C 3 42 ? -9.181 31.376 67.034 1.00 55.73 76 SER H C 1
ATOM 3224 O O . SER C 3 42 ? -10.283 31.841 67.193 1.00 54.59 76 SER H O 1
ATOM 3227 N N . LEU C 3 43 ? -8.507 31.512 65.905 1.00 55.64 77 LEU H N 1
ATOM 3228 C CA . LEU C 3 43 ? -9.001 32.251 64.730 1.00 55.95 77 LEU H CA 1
ATOM 3229 C C . LEU C 3 43 ? -9.851 31.474 63.702 1.00 53.83 77 LEU H C 1
ATOM 3230 O O . LEU C 3 43 ? -10.599 32.083 62.989 1.00 57.04 77 LEU H O 1
ATOM 3235 N N . TYR C 3 44 ? -9.698 30.178 63.542 1.00 48.59 78 TYR H N 1
ATOM 3236 C CA . TYR C 3 44 ? -10.350 29.532 62.424 1.00 50.67 78 TYR H CA 1
ATOM 3237 C C . TYR C 3 44 ? -11.348 28.459 62.897 1.00 52.79 78 TYR H C 1
ATOM 3238 O O . TYR C 3 44 ? -12.147 28.038 62.109 1.00 55.74 78 TYR H O 1
ATOM 3247 N N . THR C 3 45 ? -11.236 27.959 64.137 1.00 50.73 79 THR H N 1
ATOM 3248 C CA . THR C 3 45 ? -12.055 26.871 64.656 1.00 49.29 79 THR H CA 1
ATOM 3249 C C . THR C 3 45 ? -12.245 27.167 66.161 1.00 49.13 79 THR H C 1
ATOM 3250 O O . THR C 3 45 ? -11.852 26.367 67.039 1.00 47.52 79 THR H O 1
ATOM 3254 N N . SER C 3 46 ? -12.823 28.333 66.471 1.00 49.38 80 SER H N 1
ATOM 3255 C CA . SER C 3 46 ? -12.803 28.844 67.833 1.00 49.79 80 SER H CA 1
ATOM 3256 C C . SER C 3 46 ? -13.573 28.003 68.839 1.00 51.83 80 SER H C 1
ATOM 3257 O O . SER C 3 46 ? -13.362 28.127 70.053 1.00 52.00 80 SER H O 1
ATOM 3260 N N . HIS C 3 47 ? -14.377 27.072 68.336 1.00 51.98 81 HIS H N 1
ATOM 3261 C CA . HIS C 3 47 ? -15.169 26.213 69.177 1.00 53.66 81 HIS H CA 1
ATOM 3262 C C . HIS C 3 47 ? -14.451 24.944 69.560 1.00 53.73 81 HIS H C 1
ATOM 3263 O O . HIS C 3 47 ? -14.996 24.078 70.279 1.00 59.08 81 HIS H O 1
ATOM 3270 N N . ILE C 3 48 ? -13.213 24.783 69.140 1.00 54.86 82 ILE H N 1
ATOM 3271 C CA . ILE C 3 48 ? -12.534 23.492 69.355 1.00 52.27 82 ILE H CA 1
ATOM 3272 C C . ILE C 3 48 ? -11.380 23.705 70.334 1.00 51.59 82 ILE H C 1
ATOM 3273 O O . ILE C 3 48 ? -10.472 24.506 70.037 1.00 49.47 82 ILE H O 1
ATOM 3278 N N . TRP C 3 49 ? -11.408 22.933 71.425 1.00 49.93 83 TRP H N 1
ATOM 3279 C CA . TRP C 3 49 ? -10.359 22.866 72.400 1.00 47.88 83 TRP H CA 1
ATOM 3280 C C . TRP C 3 49 ? -9.771 21.487 72.385 1.00 46.88 83 TRP H C 1
ATOM 3281 O O . TRP C 3 49 ? -10.467 20.440 72.198 1.00 49.31 83 TRP H O 1
ATOM 3292 N N . ILE C 3 50 ? -8.463 21.436 72.558 1.00 45.94 84 ILE H N 1
ATOM 3293 C CA . ILE C 3 50 ? -7.744 20.175 72.478 1.00 47.73 84 ILE H CA 1
ATOM 3294 C C . ILE C 3 50 ? -7.281 19.722 73.874 1.00 49.25 84 ILE H C 1
ATOM 3295 O O . ILE C 3 50 ? -6.742 20.507 74.651 1.00 47.45 84 ILE H O 1
ATOM 3300 N N . PRO C 3 51 ? -7.428 18.426 74.172 1.00 54.09 85 PRO H N 1
ATOM 3301 C CA . PRO C 3 51 ? -6.928 17.943 75.455 1.00 54.43 85 PRO H CA 1
ATOM 3302 C C . PRO C 3 51 ? -5.446 18.056 75.592 1.00 54.08 85 PRO H C 1
ATOM 3303 O O . PRO C 3 51 ? -4.719 17.740 74.664 1.00 54.37 85 PRO H O 1
ATOM 3307 N N . SER C 3 52 ? -5.017 18.472 76.770 1.00 55.19 86 SER H N 1
ATOM 3308 C CA . SER C 3 52 ? -3.642 18.550 77.131 1.00 57.02 86 SER H CA 1
ATOM 3309 C C . SER C 3 52 ? -3.000 17.163 77.090 1.00 61.50 86 SER H C 1
ATOM 3310 O O . SER C 3 52 ? -3.647 16.161 77.338 1.00 56.71 86 SER H O 1
ATOM 3313 N N . SER C 3 53 ? -1.705 17.112 76.814 1.00 61.45 87 SER H N 1
ATOM 3314 C CA . SER C 3 53 ? -0.998 15.824 76.742 1.00 67.40 87 SER H CA 1
ATOM 3315 C C . SER C 3 53 ? -0.994 15.112 78.113 1.00 71.01 87 SER H C 1
ATOM 3316 O O . SER C 3 53 ? -1.425 13.970 78.227 1.00 74.87 87 SER H O 1
ATOM 3319 N N . TRP C 3 54 ? -0.597 15.822 79.163 1.00 69.82 88 TRP H N 1
ATOM 3320 C CA . TRP C 3 54 ? -0.398 15.202 80.491 1.00 72.84 88 TRP H CA 1
ATOM 3321 C C . TRP C 3 54 ? -1.379 15.582 81.571 1.00 74.10 88 TRP H C 1
ATOM 3322 O O . TRP C 3 54 ? -1.161 15.192 82.735 1.00 77.84 88 TRP H O 1
ATOM 3333 N N . CYS C 3 55 ? -2.455 16.307 81.229 1.00 71.35 89 CYS H N 1
ATOM 3334 C CA . CYS C 3 55 ? -3.424 16.765 82.251 1.00 71.37 89 CYS H CA 1
ATOM 3335 C C . CYS C 3 55 ? -4.877 16.610 81.963 1.00 70.08 89 CYS H C 1
ATOM 3336 O O . CYS C 3 55 ? -5.611 17.571 81.897 1.00 66.68 89 CYS H O 1
ATOM 3339 N N . SER C 3 56 ? -5.314 15.380 81.892 1.00 76.44 90 SER H N 1
ATOM 3340 C CA . SER C 3 56 ? -6.719 15.089 81.957 1.00 84.50 90 SER H CA 1
ATOM 3341 C C . SER C 3 56 ? -6.829 14.352 83.292 1.00 92.23 90 SER H C 1
ATOM 3342 O O . SER C 3 56 ? -6.056 13.455 83.570 1.00 101.83 90 SER H O 1
ATOM 3345 N N . LEU C 3 57 ? -7.693 14.833 84.174 1.00 93.74 91 LEU H N 1
ATOM 3346 C CA . LEU C 3 57 ? -7.831 14.314 85.526 1.00 95.83 91 LEU H CA 1
ATOM 3347 C C . LEU C 3 57 ? -6.522 14.263 86.411 1.00 96.97 91 LEU H C 1
ATOM 3348 O O . LEU C 3 57 ? -6.480 13.499 87.379 1.00 100.88 91 LEU H O 1
ATOM 3353 N N . THR C 3 58 ? -5.492 15.081 86.082 1.00 92.10 92 THR H N 1
ATOM 3354 C CA . THR C 3 58 ? -4.389 15.490 86.996 1.00 89.52 92 THR H CA 1
ATOM 3355 C C . THR C 3 58 ? -4.864 16.041 88.365 1.00 93.69 92 THR H C 1
ATOM 3356 O O . THR C 3 58 ? -5.984 16.572 88.483 1.00 92.18 92 THR H O 1
ATOM 3360 N N . GLU C 3 59 ? -3.998 15.952 89.381 1.00 95.64 93 GLU H N 1
ATOM 3361 C CA . GLU C 3 59 ? -4.395 16.189 90.781 1.00 101.69 93 GLU H CA 1
ATOM 3362 C C . GLU C 3 59 ? -3.904 17.520 91.339 1.00 99.22 93 GLU H C 1
ATOM 3363 O O . GLU C 3 59 ? -4.672 18.239 91.947 1.00 103.26 93 GLU H O 1
ATOM 3369 N N . GLY C 3 60 ? -2.631 17.846 91.169 1.00 96.48 94 GLY H N 1
ATOM 3370 C CA . GLY C 3 60 ? -2.063 19.050 91.818 1.00 97.07 94 GLY H CA 1
ATOM 3371 C C . GLY C 3 60 ? -2.642 20.293 91.165 1.00 93.85 94 GLY H C 1
ATOM 3372 O O . GLY C 3 60 ? -3.293 20.161 90.137 1.00 86.77 94 GLY H O 1
ATOM 3373 N N . PRO C 3 61 ? -2.371 21.504 91.720 1.00 93.56 95 PRO H N 1
ATOM 3374 C CA . PRO C 3 61 ? -2.923 22.729 91.137 1.00 88.03 95 PRO H CA 1
ATOM 3375 C C . PRO C 3 61 ? -2.037 23.272 89.950 1.00 82.88 95 PRO H C 1
ATOM 3376 O O . PRO C 3 61 ? -1.892 24.474 89.769 1.00 75.56 95 PRO H O 1
ATOM 3380 N N . GLU C 3 62 ? -1.483 22.378 89.127 1.00 80.88 96 GLU H N 1
ATOM 3381 C CA . GLU C 3 62 ? -0.666 22.778 88.010 1.00 79.81 96 GLU H CA 1
ATOM 3382 C C . GLU C 3 62 ? -0.607 21.712 86.890 1.00 74.35 96 GLU H C 1
ATOM 3383 O O . GLU C 3 62 ? -1.149 20.620 87.010 1.00 73.03 96 GLU H O 1
ATOM 3389 N N . CYS C 3 63 ? 0.007 22.088 85.773 1.00 70.21 97 CYS H N 1
ATOM 3390 C CA . CYS C 3 63 ? 0.143 21.228 84.598 1.00 64.27 97 CYS H CA 1
ATOM 3391 C C . CYS C 3 63 ? 1.306 21.724 83.768 1.00 58.86 97 CYS H C 1
ATOM 3392 O O . CYS C 3 63 ? 1.307 22.874 83.318 1.00 51.79 97 CYS H O 1
ATOM 3395 N N . ASP C 3 64 ? 2.267 20.847 83.532 1.00 56.22 98 ASP H N 1
ATOM 3396 C CA . ASP C 3 64 ? 3.269 21.064 82.542 1.00 55.14 98 ASP H CA 1
ATOM 3397 C C . ASP C 3 64 ? 2.698 20.928 81.095 1.00 55.66 98 ASP H C 1
ATOM 3398 O O . ASP C 3 64 ? 2.593 19.818 80.570 1.00 57.81 98 ASP H O 1
ATOM 3403 N N . VAL C 3 65 ? 2.417 22.060 80.430 1.00 48.99 99 VAL H N 1
ATOM 3404 C CA . VAL C 3 65 ? 1.853 22.090 79.099 1.00 47.95 99 VAL H CA 1
ATOM 3405 C C . VAL C 3 65 ? 2.942 22.264 78.046 1.00 46.82 99 VAL H C 1
ATOM 3406 O O . VAL C 3 65 ? 2.693 22.648 76.920 1.00 45.11 99 VAL H O 1
ATOM 3410 N N . THR C 3 66 ? 4.183 22.036 78.413 1.00 47.15 100 THR H N 1
ATOM 3411 C CA . THR C 3 66 ? 5.287 22.202 77.476 1.00 46.73 100 THR H CA 1
ATOM 3412 C C . THR C 3 66 ? 5.035 21.486 76.152 1.00 45.87 100 THR H C 1
ATOM 3413 O O . THR C 3 66 ? 5.203 22.057 75.101 1.00 46.79 100 THR H O 1
ATOM 3417 N N . ASP C 3 67 ? 4.629 20.241 76.224 1.00 47.79 101 ASP H N 1
ATOM 3418 C CA . ASP C 3 67 ? 4.415 19.432 75.031 1.00 50.18 101 ASP H CA 1
ATOM 3419 C C . ASP C 3 67 ? 3.209 19.823 74.174 1.00 50.12 101 ASP H C 1
ATOM 3420 O O . ASP C 3 67 ? 3.173 19.426 73.055 1.00 44.77 101 ASP H O 1
ATOM 3425 N N . ASP C 3 68 ? 2.308 20.658 74.683 1.00 48.48 102 ASP H N 1
ATOM 3426 C CA . ASP C 3 68 ? 1.194 21.146 73.928 1.00 47.34 102 ASP H CA 1
ATOM 3427 C C . ASP C 3 68 ? 1.515 22.452 73.213 1.00 47.80 102 ASP H C 1
ATOM 3428 O O . ASP C 3 68 ? 0.874 22.786 72.268 1.00 44.02 102 ASP H O 1
ATOM 3433 N N . ILE C 3 69 ? 2.451 23.255 73.726 1.00 46.18 103 ILE H N 1
ATOM 3434 C CA . ILE C 3 69 ? 2.788 24.509 73.092 1.00 44.24 103 ILE H CA 1
ATOM 3435 C C . ILE C 3 69 ? 3.869 24.211 72.051 1.00 45.70 103 ILE H C 1
ATOM 3436 O O . ILE C 3 69 ? 5.018 23.959 72.437 1.00 45.58 103 ILE H O 1
ATOM 3441 N N . THR C 3 70 ? 3.524 24.197 70.748 1.00 42.55 104 THR H N 1
ATOM 3442 C CA . THR C 3 70 ? 4.448 23.640 69.730 1.00 41.87 104 THR H CA 1
ATOM 3443 C C . THR C 3 70 ? 4.661 24.567 68.575 1.00 40.57 104 THR H C 1
ATOM 3444 O O . THR C 3 70 ? 5.299 24.216 67.525 1.00 42.62 104 THR H O 1
ATOM 3448 N N . ALA C 3 71 ? 4.212 25.794 68.776 1.00 39.82 105 ALA H N 1
ATOM 3449 C CA . ALA C 3 71 ? 4.501 26.861 67.872 1.00 40.14 105 ALA H CA 1
ATOM 3450 C C . ALA C 3 71 ? 4.699 28.212 68.636 1.00 40.38 105 ALA H C 1
ATOM 3451 O O . ALA C 3 71 ? 4.101 28.474 69.692 1.00 41.92 105 ALA H O 1
ATOM 3453 N N . THR C 3 72 ? 5.441 29.113 68.027 1.00 41.38 106 THR H N 1
ATOM 3454 C CA . THR C 3 72 ? 5.677 30.455 68.618 1.00 42.43 106 THR H CA 1
ATOM 3455 C C . THR C 3 72 ? 4.505 31.390 68.175 1.00 43.82 106 THR H C 1
ATOM 3456 O O . THR C 3 72 ? 4.659 32.289 67.364 1.00 46.93 106 THR H O 1
ATOM 3460 N N . VAL C 3 73 ? 3.333 31.118 68.730 1.00 41.71 107 VAL H N 1
ATOM 3461 C CA . VAL C 3 73 ? 2.126 31.878 68.545 1.00 42.57 107 VAL H CA 1
ATOM 3462 C C . VAL C 3 73 ? 1.385 31.871 69.924 1.00 42.95 107 VAL H C 1
ATOM 3463 O O . VAL C 3 73 ? 1.707 31.019 70.819 1.00 41.45 107 VAL H O 1
ATOM 3467 N N . PRO C 3 74 ? 0.418 32.815 70.127 1.00 43.12 108 PRO H N 1
ATOM 3468 C CA . PRO C 3 74 ? -0.318 32.815 71.386 1.00 43.96 108 PRO H CA 1
ATOM 3469 C C . PRO C 3 74 ? -1.295 31.667 71.467 1.00 44.95 108 PRO H C 1
ATOM 3470 O O . PRO C 3 74 ? -1.965 31.397 70.497 1.00 49.10 108 PRO H O 1
ATOM 3474 N N . TYR C 3 75 ? -1.418 31.092 72.662 1.00 42.32 109 TYR H N 1
ATOM 3475 C CA . TYR C 3 75 ? -2.232 29.954 72.993 1.00 42.17 109 TYR H CA 1
ATOM 3476 C C . TYR C 3 75 ? -3.222 30.360 74.114 1.00 41.91 109 TYR H C 1
ATOM 3477 O O . TYR C 3 75 ? -2.843 31.006 75.066 1.00 42.51 109 TYR H O 1
ATOM 3486 N N . ASN C 3 76 ? -4.459 29.955 73.973 1.00 42.60 110 ASN H N 1
ATOM 3487 C CA . ASN C 3 76 ? -5.433 29.948 75.003 1.00 43.31 110 ASN H CA 1
ATOM 3488 C C . ASN C 3 76 ? -5.353 28.654 75.739 1.00 42.65 110 ASN H C 1
ATOM 3489 O O . ASN C 3 76 ? -5.142 27.610 75.149 1.00 41.24 110 ASN H O 1
ATOM 3494 N N . LEU C 3 77 ? -5.607 28.734 77.027 1.00 43.46 111 LEU H N 1
ATOM 3495 C CA . LEU C 3 77 ? -5.606 27.591 77.924 1.00 44.89 111 LEU H CA 1
ATOM 3496 C C . LEU C 3 77 ? -6.831 27.737 78.848 1.00 48.22 111 LEU H C 1
ATOM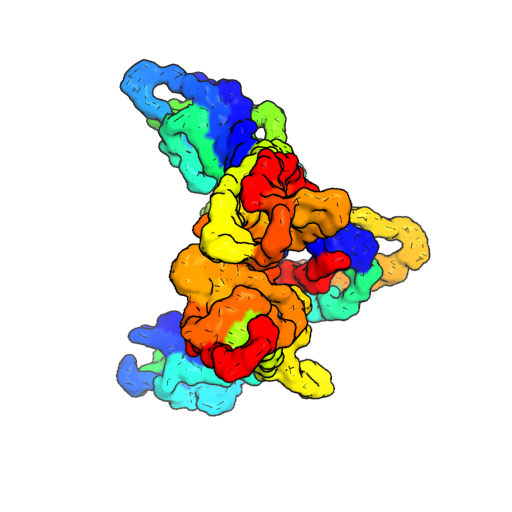 3497 O O . LEU C 3 77 ? -7.227 28.839 79.185 1.00 47.96 111 LEU H O 1
ATOM 3502 N N . ARG C 3 78 ? -7.491 26.625 79.154 1.00 47.93 112 ARG H N 1
ATOM 3503 C CA . ARG C 3 78 ? -8.555 26.616 80.116 1.00 51.15 112 ARG H CA 1
ATOM 3504 C C . ARG C 3 78 ? -8.503 25.395 81.009 1.00 52.86 11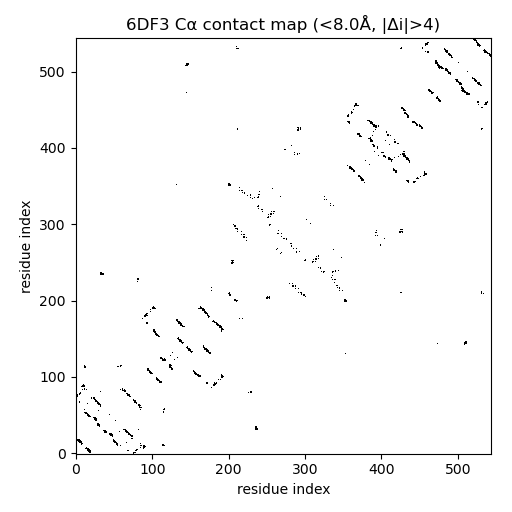2 ARG H C 1
ATOM 3505 O O . ARG C 3 78 ? -8.030 24.339 80.619 1.00 53.63 112 ARG H O 1
ATOM 3513 N N . VAL C 3 79 ? -9.038 25.522 82.189 1.00 54.14 113 VAL H N 1
ATOM 3514 C CA . VAL C 3 79 ? -8.942 24.443 83.166 1.00 57.20 113 VAL H CA 1
ATOM 3515 C C . VAL C 3 79 ? -10.240 24.276 83.928 1.00 60.58 113 VAL H C 1
ATOM 3516 O O . VAL C 3 79 ? -10.963 25.236 84.146 1.00 56.78 113 VAL H O 1
ATOM 3520 N N . ARG C 3 80 ? -10.566 23.057 84.315 1.00 63.53 114 ARG H N 1
ATOM 3521 C CA . ARG C 3 80 ? -11.744 22.874 85.158 1.00 67.79 114 ARG H CA 1
ATOM 3522 C C . ARG C 3 80 ? -11.481 21.819 86.200 1.00 71.38 114 ARG H C 1
ATOM 3523 O O . ARG C 3 80 ? -10.521 21.061 86.104 1.00 69.65 114 ARG H O 1
ATOM 3531 N N . ALA C 3 81 ? -12.356 21.774 87.193 1.00 76.67 115 ALA H N 1
ATOM 3532 C CA . ALA C 3 81 ? -12.216 20.854 88.278 1.00 83.50 115 ALA H CA 1
ATOM 3533 C C . ALA C 3 81 ? -13.325 19.831 88.206 1.00 87.10 115 ALA H C 1
ATOM 3534 O O . ALA C 3 81 ? -14.419 20.154 87.778 1.00 85.66 115 ALA H O 1
ATOM 3536 N N . THR C 3 82 ? -12.987 18.602 88.602 1.00 92.29 116 THR H N 1
ATOM 3537 C CA . THR C 3 82 ? -13.920 17.474 88.735 1.00 100.77 116 THR H CA 1
ATOM 3538 C C . THR C 3 82 ? -13.851 16.825 90.126 1.00 105.93 116 THR H C 1
ATOM 3539 O O . THR C 3 82 ? -12.796 16.800 90.798 1.00 100.58 116 THR H O 1
ATOM 3543 N N . LEU C 3 83 ? -15.009 16.283 90.498 1.00 110.55 117 LEU H N 1
ATOM 3544 C CA . LEU C 3 83 ? -15.258 15.643 91.787 1.00 119.22 117 LEU H CA 1
ATOM 3545 C C . LEU C 3 83 ? -16.478 14.727 91.560 1.00 122.95 117 LEU H C 1
ATOM 3546 O O . LEU C 3 83 ? -17.574 14.966 92.094 1.00 126.72 117 LEU H O 1
ATOM 3551 N N . GLY C 3 84 ? -16.280 13.720 90.705 1.00 120.60 118 GLY H N 1
ATOM 3552 C CA . GLY C 3 84 ? -17.343 12.778 90.331 1.00 125.69 118 GLY H CA 1
ATOM 3553 C C . GLY C 3 84 ? -18.247 13.238 89.197 1.00 122.06 118 GLY H C 1
ATOM 3554 O O . GLY C 3 84 ? -17.796 13.356 88.063 1.00 113.91 118 GLY H O 1
ATOM 3555 N N . SER C 3 85 ? -19.536 13.443 89.489 1.00 128.37 119 SER H N 1
ATOM 3556 C CA . SER C 3 85 ? -20.473 14.051 88.517 1.00 126.83 119 SER H CA 1
ATOM 3557 C C . SER C 3 85 ? -20.188 15.552 88.362 1.00 123.61 119 SER H C 1
ATOM 3558 O O . SER C 3 85 ? -20.063 16.080 87.224 1.00 116.06 119 SER H O 1
ATOM 3561 N N . GLN C 3 86 ? -20.067 16.229 89.506 1.00 124.06 120 GLN H N 1
ATOM 3562 C CA . GLN C 3 86 ? -19.800 17.656 89.503 1.00 119.22 120 GLN H CA 1
ATOM 3563 C C . GLN C 3 86 ? -18.462 17.978 88.763 1.00 113.77 120 GLN H C 1
ATOM 3564 O O . GLN C 3 86 ? -17.382 17.589 89.204 1.00 118.47 120 GLN H O 1
ATOM 3570 N N . THR C 3 87 ? -18.590 18.566 87.570 1.00 105.36 121 THR H N 1
ATOM 3571 C CA . THR C 3 87 ? -17.555 19.355 86.937 1.00 97.24 121 THR H CA 1
ATOM 3572 C C . THR C 3 87 ? -17.864 20.819 87.220 1.00 93.87 121 THR H C 1
ATOM 3573 O O . THR C 3 87 ? -19.020 21.231 87.167 1.00 89.61 121 THR H O 1
ATOM 3577 N N . SER C 3 88 ? -16.825 21.617 87.454 1.00 89.34 122 SER H N 1
ATOM 3578 C CA . SER C 3 88 ? -16.969 23.080 87.465 1.00 87.00 122 SER H CA 1
ATOM 3579 C C . SER C 3 88 ? -17.171 23.624 86.035 1.00 80.76 122 SER H C 1
ATOM 3580 O O . SER C 3 88 ? -17.099 22.892 85.077 1.00 78.41 122 SER H O 1
ATOM 3583 N N . ALA C 3 89 ? -17.419 24.914 85.901 1.00 76.54 123 ALA H N 1
ATOM 3584 C CA . ALA C 3 89 ? -17.414 25.544 84.619 1.00 72.22 123 ALA H CA 1
ATOM 3585 C C . ALA C 3 89 ? -15.918 25.668 84.185 1.00 71.16 123 ALA H C 1
ATOM 3586 O O . ALA C 3 89 ? -15.005 25.410 84.983 1.00 71.16 123 ALA H O 1
ATOM 3588 N N . TRP C 3 90 ? -15.647 25.994 82.920 1.00 70.00 124 TRP H N 1
ATOM 3589 C CA . TRP C 3 90 ? -14.251 26.190 82.478 1.00 64.99 124 TRP H CA 1
ATOM 3590 C C . TRP C 3 90 ? -13.757 27.560 82.916 1.00 64.72 124 TRP H C 1
ATOM 3591 O O . TRP C 3 90 ? -14.511 28.513 82.851 1.00 65.78 124 TRP H O 1
ATOM 3602 N N . SER C 3 91 ? -12.492 27.651 83.319 1.00 60.42 125 SER H N 1
ATOM 3603 C CA . SER C 3 91 ? -11.839 28.934 83.580 1.00 61.59 125 SER H CA 1
ATOM 3604 C C . SER C 3 91 ? -10.767 29.159 82.483 1.00 56.80 125 SER H C 1
ATOM 3605 O O . SER C 3 91 ? -9.901 28.285 82.298 1.00 54.89 125 SER H O 1
ATOM 3608 N N . ILE C 3 92 ? -10.808 30.330 81.854 1.00 53.43 126 ILE H N 1
ATOM 3609 C CA . ILE C 3 92 ? -9.966 30.656 80.767 1.00 56.17 126 ILE H CA 1
ATOM 3610 C C . ILE C 3 92 ? -8.813 31.506 81.235 1.00 54.68 126 ILE H C 1
ATOM 3611 O O . ILE C 3 92 ? -8.989 32.389 81.935 1.00 55.34 126 ILE H O 1
ATOM 3616 N N . LEU C 3 93 ? -7.596 31.186 80.840 1.00 52.78 127 LEU H N 1
ATOM 3617 C CA . LEU C 3 93 ? -6.452 32.084 81.087 1.00 54.27 127 LEU H CA 1
ATOM 3618 C C . LEU C 3 93 ? -6.723 33.482 80.471 1.00 52.01 127 LEU H C 1
ATOM 3619 O O . LEU C 3 93 ? -7.128 33.568 79.345 1.00 53.80 127 LEU H O 1
ATOM 3624 N N . LYS C 3 94 ? -6.487 34.540 81.230 1.00 55.34 128 LYS H N 1
ATOM 3625 C CA . LYS C 3 94 ? -6.937 35.900 80.898 1.00 61.25 128 LYS H CA 1
ATOM 3626 C C . LYS C 3 94 ? -6.169 36.402 79.673 1.00 61.52 128 LYS H C 1
ATOM 3627 O O . LYS C 3 94 ? -6.803 36.780 78.696 1.00 61.75 128 LYS H O 1
ATOM 3633 N N . HIS C 3 95 ? -4.829 36.316 79.723 1.00 55.89 129 HIS H N 1
ATOM 3634 C CA . HIS C 3 95 ? -3.964 36.689 78.621 1.00 61.93 129 HIS H CA 1
ATOM 3635 C C . HIS C 3 95 ? -3.325 35.480 77.992 1.00 57.51 129 HIS H C 1
ATOM 3636 O O . HIS C 3 95 ? -2.615 34.726 78.643 1.00 57.08 129 HIS H O 1
ATOM 3643 N N . PRO C 3 96 ? -3.605 35.263 76.715 1.00 55.45 130 PRO H N 1
ATOM 3644 C CA . PRO C 3 96 ? -3.083 34.161 75.953 1.00 51.70 130 PRO H CA 1
ATOM 3645 C C . PRO C 3 96 ? -1.554 34.048 76.092 1.00 47.93 130 PRO H C 1
ATOM 3646 O O . PRO C 3 96 ? -0.874 35.034 76.176 1.00 48.63 130 PRO H O 1
ATOM 3650 N N . PHE C 3 97 ? -1.033 32.855 76.195 1.00 44.89 131 PHE H N 1
ATOM 3651 C CA . PHE C 3 97 ? 0.406 32.642 76.378 1.00 44.82 131 PHE H CA 1
ATOM 3652 C C . PHE C 3 97 ? 1.160 32.356 75.027 1.00 44.73 131 PHE H C 1
ATOM 3653 O O . PHE C 3 97 ? 0.761 31.467 74.233 1.00 42.47 131 PHE H O 1
ATOM 3661 N N . ASN C 3 98 ? 2.284 33.037 74.846 1.00 45.11 132 ASN H N 1
ATOM 3662 C CA . ASN C 3 98 ? 3.172 32.921 73.760 1.00 44.44 132 ASN H CA 1
ATOM 3663 C C . ASN C 3 98 ? 4.555 32.555 74.318 1.00 47.15 132 ASN H C 1
ATOM 3664 O O . ASN C 3 98 ? 5.194 33.359 75.043 1.00 42.48 132 ASN H O 1
ATOM 3669 N N . ARG C 3 99 ? 5.107 31.416 73.871 1.00 43.81 133 ARG H N 1
ATOM 3670 C CA . ARG C 3 99 ? 6.417 31.013 74.346 1.00 43.67 133 ARG H CA 1
ATOM 3671 C C . ARG C 3 99 ? 7.552 32.002 74.004 1.00 43.95 133 ARG H C 1
ATOM 3672 O O . ARG C 3 99 ? 8.592 31.853 74.541 1.00 46.90 133 ARG H O 1
ATOM 3680 N N . GLN C 3 100 ? 7.365 32.929 73.070 1.00 45.57 134 GLN H N 1
ATOM 3681 C CA . GLN C 3 100 ? 8.293 34.042 72.821 1.00 51.56 134 GLN H CA 1
ATOM 3682 C C . GLN C 3 100 ? 8.628 34.781 74.160 1.00 52.76 134 GLN H C 1
ATOM 3683 O O . GLN C 3 100 ? 9.650 35.330 74.319 1.00 51.11 134 GLN H O 1
ATOM 3689 N N . SER C 3 101 ? 7.719 34.770 75.115 1.00 52.50 135 SER H N 1
ATOM 3690 C CA . SER C 3 101 ? 7.935 35.436 76.363 1.00 54.99 135 SER H CA 1
ATOM 3691 C C . SER C 3 101 ? 8.545 34.528 77.422 1.00 52.70 135 SER H C 1
ATOM 3692 O O . SER C 3 101 ? 8.567 34.912 78.555 1.00 54.20 135 SER H O 1
ATOM 3695 N N . THR C 3 102 ? 9.072 33.343 77.085 1.00 49.05 136 THR H N 1
ATOM 3696 C CA . THR C 3 102 ? 9.663 32.501 78.119 1.00 46.67 136 THR H CA 1
ATOM 3697 C C . THR C 3 102 ? 10.820 33.248 78.900 1.00 54.44 136 THR H C 1
ATOM 3698 O O . THR C 3 102 ? 11.447 34.176 78.341 1.00 52.07 136 THR H O 1
ATOM 3702 N N . ILE C 3 103 ? 11.057 32.875 80.171 1.00 53.09 137 ILE H N 1
ATOM 3703 C CA . ILE C 3 103 ? 12.130 33.511 80.966 1.00 55.98 137 ILE H CA 1
ATOM 3704 C C . ILE C 3 103 ? 13.410 32.737 80.682 1.00 55.48 137 ILE H C 1
ATOM 3705 O O . ILE C 3 103 ? 13.532 31.602 81.064 1.00 54.81 137 ILE H O 1
ATOM 3710 N N . LEU C 3 104 ? 14.352 33.369 80.010 1.00 57.94 138 LEU H N 1
ATOM 3711 C CA . LEU C 3 104 ? 15.663 32.731 79.719 1.00 61.19 138 LEU H CA 1
ATOM 3712 C C . LEU C 3 104 ? 16.611 33.211 80.792 1.00 64.46 138 LEU H C 1
ATOM 3713 O O . LEU C 3 104 ? 16.883 34.434 80.896 1.00 68.43 138 LEU H O 1
ATOM 3718 N N . THR C 3 105 ? 17.092 32.272 81.592 1.00 61.83 139 THR H N 1
ATOM 3719 C CA . THR C 3 105 ? 18.049 32.597 82.623 1.00 66.88 139 THR H CA 1
ATOM 3720 C C . THR C 3 105 ? 19.455 32.530 82.019 1.00 69.75 139 THR H C 1
ATOM 3721 O O . THR C 3 105 ? 19.709 32.030 80.890 1.00 61.76 139 THR H O 1
ATOM 3725 N N . ARG C 3 106 ? 20.379 33.152 82.712 1.00 72.57 140 ARG H N 1
ATOM 3726 C CA . ARG C 3 106 ? 21.748 32.828 82.470 1.00 75.69 140 ARG H CA 1
ATOM 3727 C C . ARG C 3 106 ? 22.109 31.325 82.784 1.00 75.47 140 ARG H C 1
ATOM 3728 O O . ARG C 3 106 ? 21.654 30.744 83.788 1.00 67.71 140 ARG H O 1
ATOM 3736 N N . PRO C 3 107 ? 22.896 30.675 81.862 1.00 76.70 141 PRO H N 1
ATOM 3737 C CA . PRO C 3 107 ? 23.147 29.247 82.041 1.00 75.17 141 PRO H CA 1
ATOM 3738 C C . PRO C 3 107 ? 24.109 28.988 83.175 1.00 75.74 141 PRO H C 1
ATOM 3739 O O . PRO C 3 107 ? 25.085 29.740 83.332 1.00 77.06 141 PRO H O 1
ATOM 3743 N N . GLY C 3 108 ? 23.860 27.912 83.927 1.00 76.01 142 GLY H N 1
ATOM 3744 C CA . GLY C 3 108 ? 24.846 27.363 84.874 1.00 78.96 142 GLY H CA 1
ATOM 3745 C C . GLY C 3 108 ? 25.986 26.699 84.097 1.00 84.45 142 GLY H C 1
ATOM 3746 O O . GLY C 3 108 ? 25.861 26.406 82.887 1.00 84.67 142 GLY H O 1
ATOM 3747 N N . MET C 3 109 ? 27.103 26.456 84.764 1.00 88.72 143 MET H N 1
ATOM 3748 C CA . MET C 3 109 ? 28.385 26.414 84.060 1.00 92.42 143 MET H CA 1
ATOM 3749 C C . MET C 3 109 ? 29.459 26.073 85.026 1.00 92.60 143 MET H C 1
ATOM 3750 O O . MET C 3 109 ? 29.561 26.716 86.042 1.00 92.95 143 MET H O 1
ATOM 3755 N N . GLU C 3 110 ? 30.278 25.095 84.673 1.00 92.79 144 GLU H N 1
ATOM 3756 C CA . GLU C 3 110 ? 31.387 24.670 85.492 1.00 96.21 144 GLU H CA 1
ATOM 3757 C C . GLU C 3 110 ? 32.706 24.642 84.687 1.00 99.12 144 GLU H C 1
ATOM 3758 O O . GLU C 3 110 ? 32.819 23.919 83.683 1.00 101.30 144 GLU H O 1
ATOM 3764 N N . ILE C 3 111 ? 33.709 25.410 85.127 1.00 101.25 145 ILE H N 1
ATOM 3765 C CA . ILE C 3 111 ? 35.022 25.416 84.498 1.00 101.61 145 ILE H CA 1
ATOM 3766 C C . ILE C 3 111 ? 35.935 24.453 85.227 1.00 107.85 145 ILE H C 1
ATOM 3767 O O . ILE C 3 111 ? 35.850 24.284 86.441 1.00 109.42 145 ILE H O 1
ATOM 3772 N N . THR C 3 112 ? 36.836 23.854 84.458 1.00 109.00 146 THR H N 1
ATOM 3773 C CA . THR C 3 112 ? 37.709 22.832 84.946 1.00 113.80 146 THR H CA 1
ATOM 3774 C C . THR C 3 112 ? 38.992 22.925 84.071 1.00 118.14 146 THR H C 1
ATOM 3775 O O . THR C 3 112 ? 38.984 23.596 83.022 1.00 119.30 146 THR H O 1
ATOM 3779 N N . LYS C 3 113 ? 40.100 22.334 84.518 1.00 123.38 147 LYS H N 1
ATOM 3780 C CA . LYS C 3 113 ? 41.331 22.274 83.696 1.00 126.16 147 LYS H CA 1
ATOM 3781 C C . LYS C 3 113 ? 42.200 21.058 83.982 1.00 128.05 147 LYS H C 1
ATOM 3782 O O . LYS C 3 113 ? 42.725 20.897 85.075 1.00 131.51 147 LYS H O 1
ATOM 3788 N N . ASP C 3 114 ? 42.337 20.208 82.978 1.00 127.73 148 ASP H N 1
ATOM 3789 C CA . ASP C 3 114 ? 43.243 19.092 83.041 1.00 133.27 148 ASP H CA 1
ATOM 3790 C C . ASP C 3 114 ? 44.568 19.627 82.489 1.00 136.40 148 ASP H C 1
ATOM 3791 O O . ASP C 3 114 ? 44.718 19.767 81.262 1.00 134.98 148 ASP H O 1
ATOM 3796 N N . GLY C 3 115 ? 45.487 19.966 83.413 1.00 140.91 149 GLY H N 1
ATOM 3797 C CA . GLY C 3 115 ? 46.822 20.548 83.108 1.00 145.02 149 GLY H CA 1
ATOM 3798 C C . GLY C 3 115 ? 46.709 21.868 82.350 1.00 143.35 149 GLY H C 1
ATOM 3799 O O . GLY C 3 115 ? 46.323 22.887 82.925 1.00 142.81 149 GLY H O 1
ATOM 3800 N N . PHE C 3 116 ? 46.986 21.821 81.043 1.00 142.76 150 PHE H N 1
ATOM 3801 C CA . PHE C 3 116 ? 47.003 22.998 80.147 1.00 140.51 150 PHE H CA 1
ATOM 3802 C C . PHE C 3 116 ? 45.668 23.314 79.439 1.00 134.91 150 PHE H C 1
ATOM 3803 O O . PHE C 3 116 ? 45.450 24.459 79.041 1.00 133.64 150 PHE H O 1
ATOM 3811 N N . HIS C 3 117 ? 44.803 22.311 79.255 1.00 130.33 151 HIS H N 1
ATOM 3812 C CA . HIS C 3 117 ? 43.586 22.485 78.505 1.00 125.28 151 HIS H CA 1
ATOM 3813 C C . HIS C 3 117 ? 42.516 23.081 79.386 1.00 121.17 151 HIS H C 1
ATOM 3814 O O . HIS C 3 117 ? 42.404 22.728 80.567 1.00 123.87 151 HIS H O 1
ATOM 3821 N N . LEU C 3 118 ? 41.734 23.976 78.793 1.00 114.34 152 LEU H N 1
ATOM 3822 C CA . LEU C 3 118 ? 40.627 24.620 79.454 1.00 109.67 152 LEU H CA 1
ATOM 3823 C C . LEU C 3 118 ? 39.333 23.940 79.009 1.00 105.63 152 LEU H C 1
ATOM 3824 O O . LEU C 3 118 ? 39.120 23.802 77.805 1.00 104.16 152 LEU H O 1
ATOM 3829 N N . VAL C 3 119 ? 38.476 23.555 79.962 1.00 104.51 153 VAL H N 1
ATOM 3830 C CA . VAL C 3 119 ? 37.212 22.828 79.651 1.00 101.62 153 VAL H CA 1
ATOM 3831 C C . VAL C 3 119 ? 35.981 23.410 80.373 1.00 100.09 153 VAL H C 1
ATOM 3832 O O . VAL C 3 119 ? 36.083 23.905 81.497 1.00 101.12 153 VAL H O 1
ATOM 3836 N N . ILE C 3 120 ? 34.839 23.351 79.674 1.00 94.61 154 ILE H N 1
ATOM 3837 C CA . ILE C 3 120 ? 33.580 23.892 80.110 1.00 91.69 154 ILE H CA 1
ATOM 3838 C C . ILE C 3 120 ? 32.551 22.756 80.097 1.00 92.43 154 ILE H C 1
ATOM 3839 O O . ILE C 3 120 ? 32.622 21.817 79.266 1.00 96.21 154 ILE H O 1
ATOM 3844 N N . GLU C 3 121 ? 31.621 22.818 81.043 1.00 91.85 155 GLU H N 1
ATOM 3845 C CA . GLU C 3 121 ? 30.447 21.940 81.086 1.00 91.77 155 GLU H CA 1
ATOM 3846 C C . GLU C 3 121 ? 29.229 22.791 81.393 1.00 87.83 155 GLU H C 1
ATOM 3847 O O . GLU C 3 121 ? 29.090 23.309 82.495 1.00 89.89 155 GLU H O 1
ATOM 3853 N N . LEU C 3 122 ? 28.358 22.965 80.414 1.00 84.93 156 LEU H N 1
ATOM 3854 C CA . LEU C 3 122 ? 27.159 23.731 80.620 1.00 83.60 156 LEU H CA 1
ATOM 3855 C C . LEU C 3 122 ? 26.113 22.846 81.255 1.00 86.89 156 LEU H C 1
ATOM 3856 O O . LEU C 3 122 ? 26.331 21.646 81.497 1.00 90.95 156 LEU H O 1
ATOM 3861 N N . GLU C 3 123 ? 25.036 23.515 81.644 1.00 86.24 157 GLU H N 1
ATOM 3862 C CA . GLU C 3 123 ? 23.885 22.897 82.242 1.00 88.24 157 GLU H CA 1
ATOM 3863 C C . GLU C 3 123 ? 22.989 22.447 81.082 1.00 80.70 157 GLU H C 1
ATOM 3864 O O . GLU C 3 123 ? 22.811 23.182 80.107 1.00 75.48 157 GLU H O 1
ATOM 3870 N N . ASP C 3 124 ? 22.459 21.245 81.175 1.00 83.03 158 ASP H N 1
ATOM 3871 C CA . ASP C 3 124 ? 21.570 20.686 80.118 1.00 78.69 158 ASP H CA 1
ATOM 3872 C C . ASP C 3 124 ? 20.187 21.323 80.031 1.00 74.07 158 ASP H C 1
ATOM 3873 O O . ASP C 3 124 ? 19.246 20.775 80.545 1.00 73.94 158 ASP H O 1
ATOM 3878 N N . LEU C 3 125 ? 20.037 22.436 79.324 1.00 70.67 159 LEU H N 1
ATOM 3879 C CA . LEU C 3 125 ? 18.718 23.011 79.108 1.00 69.81 159 LEU H CA 1
ATOM 3880 C C . LEU C 3 125 ? 17.818 22.384 77.981 1.00 69.10 159 LEU H C 1
ATOM 3881 O O . LEU C 3 125 ? 16.682 22.854 77.732 1.00 61.06 159 LEU H O 1
ATOM 3886 N N . GLY C 3 126 ? 18.241 21.327 77.327 1.00 71.20 160 GLY H N 1
ATOM 3887 C CA . GLY C 3 126 ? 17.363 20.770 76.262 1.00 75.50 160 GLY H CA 1
ATOM 3888 C C . GLY C 3 126 ? 17.558 21.213 74.770 1.00 76.56 160 GLY H C 1
ATOM 3889 O O . GLY C 3 126 ? 18.196 22.300 74.465 1.00 68.20 160 GLY H O 1
ATOM 3890 N N . PRO C 3 127 ? 16.992 20.403 73.829 1.00 71.56 161 PRO H N 1
ATOM 3891 C CA . PRO C 3 127 ? 17.054 20.614 72.389 1.00 72.72 161 PRO H CA 1
ATOM 3892 C C . PRO C 3 127 ? 16.685 22.030 71.938 1.00 67.52 161 PRO H C 1
ATOM 3893 O O . PRO C 3 127 ? 17.235 22.517 70.928 1.00 66.26 161 PRO H O 1
ATOM 3897 N N . GLN C 3 128 ? 15.766 22.690 72.658 1.00 56.44 162 GLN H N 1
ATOM 3898 C CA . GLN C 3 128 ? 15.455 24.017 72.299 1.00 57.87 162 GLN H CA 1
ATOM 3899 C C . GLN C 3 128 ? 16.673 24.958 72.336 1.00 55.06 162 GLN H C 1
ATOM 3900 O O . GLN C 3 128 ? 16.588 25.999 71.691 1.00 59.61 162 GLN H O 1
ATOM 3906 N N . PHE C 3 129 ? 17.786 24.586 72.963 1.00 56.41 163 PHE H N 1
ATOM 3907 C CA . PHE C 3 129 ? 18.873 25.539 73.243 1.00 65.30 163 PHE H CA 1
ATOM 3908 C C . PHE C 3 129 ? 20.209 25.253 72.621 1.00 69.04 163 PHE H C 1
ATOM 3909 O O . PHE C 3 129 ? 20.782 24.148 72.825 1.00 71.84 163 PHE H O 1
ATOM 3917 N N . GLU C 3 130 ? 20.772 26.315 72.037 1.00 72.35 164 GLU H N 1
ATOM 3918 C CA . GLU C 3 130 ? 22.201 26.370 71.674 1.00 79.77 164 GLU H CA 1
ATOM 3919 C C . GLU C 3 130 ? 22.959 27.373 72.611 1.00 79.02 164 GLU H C 1
ATOM 3920 O O . GLU C 3 130 ? 22.375 28.413 73.076 1.00 72.60 164 GLU H O 1
ATOM 3926 N N . PHE C 3 131 ? 24.234 27.039 72.878 1.00 75.90 165 PHE H N 1
ATOM 3927 C CA . PHE C 3 131 ? 25.119 27.802 73.805 1.00 77.34 165 PHE H CA 1
ATOM 3928 C C . PHE C 3 131 ? 26.215 28.524 73.030 1.00 79.18 165 PHE H C 1
ATOM 3929 O O . PHE C 3 131 ? 26.914 27.920 72.189 1.00 78.66 165 PHE H O 1
ATOM 3937 N N . LEU C 3 132 ? 26.306 29.818 73.313 1.00 78.49 166 LEU H N 1
ATOM 3938 C CA . LEU C 3 132 ? 27.411 30.677 72.940 1.00 80.86 166 LEU H CA 1
ATOM 3939 C C . LEU C 3 132 ? 28.362 30.805 74.105 1.00 80.94 166 LEU H C 1
ATOM 3940 O O . LEU C 3 132 ? 27.969 31.121 75.210 1.00 81.64 166 LEU H O 1
ATOM 3945 N N . VAL C 3 133 ? 29.632 30.581 73.860 1.00 83.87 167 VAL H N 1
ATOM 3946 C CA . VAL C 3 133 ? 30.650 30.697 74.903 1.00 85.35 167 VAL H CA 1
ATOM 3947 C C . VAL C 3 133 ? 31.682 31.673 74.389 1.00 88.53 167 VAL H C 1
ATOM 3948 O O . VAL C 3 133 ? 32.230 31.480 73.315 1.00 91.22 167 VAL H O 1
ATOM 3952 N N . ALA C 3 134 ? 31.890 32.748 75.140 1.00 90.87 168 ALA H N 1
ATOM 3953 C CA . ALA C 3 134 ? 32.932 33.733 74.847 1.00 94.77 168 ALA H CA 1
ATOM 3954 C C . ALA C 3 134 ? 34.061 33.422 75.767 1.00 95.34 168 ALA H C 1
ATOM 3955 O O . ALA C 3 134 ? 33.834 33.158 76.967 1.00 91.26 168 ALA H O 1
ATOM 3957 N N . TYR C 3 135 ? 35.268 33.399 75.186 1.00 98.26 169 TYR H N 1
ATOM 3958 C CA . TYR C 3 135 ? 36.480 33.271 75.960 1.00 101.80 169 TYR H CA 1
ATOM 3959 C C . TYR C 3 135 ? 37.664 34.060 75.372 1.00 106.43 169 TYR H C 1
ATOM 3960 O O . TYR C 3 135 ? 37.743 34.305 74.154 1.00 105.92 169 TYR H O 1
ATOM 3969 N N . TRP C 3 136 ? 38.580 34.430 76.265 1.00 110.48 170 TRP H N 1
ATOM 3970 C CA . TRP C 3 136 ? 39.703 35.310 75.932 1.00 116.57 170 TRP H CA 1
ATOM 3971 C C . TRP C 3 136 ? 40.847 35.140 76.936 1.00 122.02 170 TRP H C 1
ATOM 3972 O O . TRP C 3 136 ? 40.642 34.733 78.088 1.00 121.12 170 TRP H O 1
ATOM 3983 N N . ARG C 3 137 ? 42.049 35.446 76.473 1.00 128.26 171 ARG H N 1
ATOM 3984 C CA . ARG C 3 137 ? 43.197 35.573 77.342 1.00 135.46 171 ARG H CA 1
ATOM 3985 C C . ARG C 3 137 ? 43.050 36.931 78.035 1.00 138.97 171 ARG H C 1
ATOM 3986 O O . ARG C 3 137 ? 42.814 37.922 77.350 1.00 140.53 171 ARG H O 1
ATOM 3994 N N . ARG C 3 138 ? 43.166 36.989 79.365 1.00 142.21 172 ARG H N 1
ATOM 3995 C CA . ARG C 3 138 ? 42.964 38.258 80.104 1.00 146.69 172 ARG H CA 1
ATOM 3996 C C . ARG C 3 138 ? 44.212 39.191 80.140 1.00 154.66 172 ARG H C 1
ATOM 3997 O O . ARG C 3 138 ? 44.926 39.311 81.159 1.00 157.22 172 ARG H O 1
ATOM 4005 N N . GLU C 3 139 ? 44.446 39.842 79.000 1.00 157.66 173 GLU H N 1
ATOM 4006 C CA . GLU C 3 139 ? 45.379 40.968 78.867 1.00 164.38 173 GLU H CA 1
ATOM 4007 C C . GLU C 3 139 ? 44.688 42.009 77.958 1.00 164.42 173 GLU H C 1
ATOM 4008 O O . GLU C 3 139 ? 43.728 41.668 77.251 1.00 159.42 173 GLU H O 1
ATOM 4014 N N . PRO C 3 140 ? 45.147 43.281 77.985 1.00 169.62 174 PRO H N 1
ATOM 4015 C CA . PRO C 3 140 ? 44.927 44.171 76.851 1.00 171.36 174 PRO H CA 1
ATOM 4016 C C . PRO C 3 140 ? 44.837 43.498 75.449 1.00 170.73 174 PRO H C 1
ATOM 4017 O O . PRO C 3 140 ? 43.856 43.742 74.747 1.00 167.74 174 PRO H O 1
ATOM 4021 N N . GLY C 3 141 ? 45.816 42.653 75.081 1.00 173.73 175 GLY H N 1
ATOM 4022 C CA . GLY C 3 141 ? 45.903 42.006 73.747 1.00 174.24 175 GLY H CA 1
ATOM 4023 C C . GLY C 3 141 ? 44.664 41.277 73.187 1.00 170.11 175 GLY H C 1
ATOM 4024 O O . GLY C 3 141 ? 43.738 41.918 72.673 1.00 167.25 175 GLY H O 1
ATOM 4025 N N . ALA C 3 142 ? 44.648 39.940 73.291 1.00 168.13 176 ALA H N 1
ATOM 4026 C CA . ALA C 3 142 ? 43.703 39.046 72.554 1.00 161.04 176 ALA H CA 1
ATOM 4027 C C . ALA C 3 142 ? 42.251 39.490 72.525 1.00 156.94 176 ALA H C 1
ATOM 4028 O O . ALA C 3 142 ? 41.781 40.174 73.430 1.00 156.38 176 ALA H O 1
ATOM 4030 N N . GLU C 3 143 ? 41.545 39.072 71.480 1.00 154.42 177 GLU H N 1
ATOM 4031 C CA . GLU C 3 143 ? 40.148 39.434 71.284 1.00 149.89 177 GLU H CA 1
ATOM 4032 C C . GLU C 3 143 ? 39.316 38.195 71.446 1.00 144.05 177 GLU H C 1
ATOM 4033 O O . GLU C 3 143 ? 39.709 37.123 70.997 1.00 145.46 177 GLU H O 1
ATOM 4039 N N . GLU C 3 144 ? 38.164 38.354 72.086 1.00 139.73 178 GLU H N 1
ATOM 4040 C CA . GLU C 3 144 ? 37.392 37.217 72.587 1.00 135.81 178 GLU H CA 1
ATOM 4041 C C . GLU C 3 144 ? 36.821 36.363 71.462 1.00 132.38 178 GLU H C 1
ATOM 4042 O O . GLU C 3 144 ? 36.125 36.864 70.572 1.00 134.57 178 GLU H O 1
ATOM 4048 N N . HIS C 3 145 ? 37.140 35.071 71.507 1.00 128.93 179 HIS H N 1
ATOM 4049 C CA . HIS C 3 145 ? 36.588 34.105 70.548 1.00 125.77 179 HIS H CA 1
ATOM 4050 C C . HIS C 3 145 ? 35.224 33.586 71.030 1.00 118.09 179 HIS H C 1
ATOM 4051 O O . HIS C 3 145 ? 34.733 33.963 72.092 1.00 112.63 179 HIS H O 1
ATOM 4058 N N . VAL C 3 146 ? 34.622 32.733 70.213 1.00 116.55 180 VAL H N 1
ATOM 4059 C CA . VAL C 3 146 ? 33.264 32.263 70.415 1.00 112.61 180 VAL H CA 1
ATOM 4060 C C . VAL C 3 146 ? 33.141 30.822 69.897 1.00 109.59 180 VAL H C 1
ATOM 4061 O O . VAL C 3 146 ? 33.188 30.616 68.687 1.00 112.98 180 VAL H O 1
ATOM 4065 N N . LYS C 3 147 ? 32.983 29.853 70.810 1.00 104.44 181 LYS H N 1
ATOM 4066 C CA . LYS C 3 147 ? 32.599 28.472 70.456 1.00 100.18 181 LYS H CA 1
ATOM 4067 C C . LYS C 3 147 ? 31.121 28.172 70.745 1.00 94.27 181 LYS H C 1
ATOM 4068 O O . LYS C 3 147 ? 30.668 28.221 71.888 1.00 88.26 181 LYS H O 1
ATOM 4074 N N . MET C 3 148 ? 30.381 27.856 69.693 1.00 94.64 182 MET H N 1
ATOM 4075 C CA . MET C 3 148 ? 29.0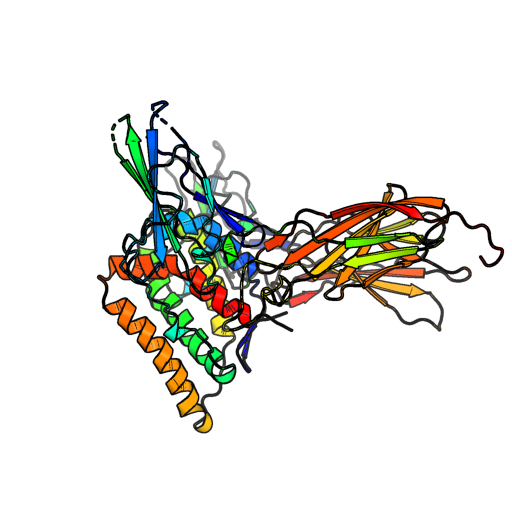25 27.326 69.801 1.00 93.01 182 MET H CA 1
ATOM 4076 C C . MET C 3 148 ? 29.119 25.903 70.311 1.00 91.99 182 MET H C 1
ATOM 4077 O O . MET C 3 148 ? 29.858 25.084 69.709 1.00 93.09 182 MET H O 1
ATOM 4082 N N . VAL C 3 149 ? 28.416 25.626 71.424 1.00 85.01 183 VAL H N 1
ATOM 4083 C CA . VAL C 3 149 ? 28.329 24.286 72.030 1.00 84.46 183 VAL H CA 1
ATOM 4084 C C . VAL C 3 149 ? 26.891 23.758 71.988 1.00 84.22 183 VAL H C 1
ATOM 4085 O O . VAL C 3 149 ? 25.936 24.387 72.522 1.00 76.40 183 VAL H O 1
ATOM 4089 N N . ARG C 3 150 ? 26.720 22.582 71.393 1.00 89.71 184 ARG H N 1
ATOM 4090 C CA . ARG C 3 150 ? 25.374 22.127 71.059 1.00 89.89 184 ARG H CA 1
ATOM 4091 C C . ARG C 3 150 ? 24.622 21.780 72.339 1.00 86.41 184 ARG H C 1
ATOM 4092 O O . ARG C 3 150 ? 23.529 22.280 72.538 1.00 80.76 184 ARG H O 1
ATOM 4100 N N . SER C 3 151 ? 25.257 21.017 73.230 1.00 87.93 185 SER H N 1
ATOM 4101 C CA . SER C 3 151 ? 24.573 20.413 74.356 1.00 88.56 185 SER H CA 1
ATOM 4102 C C . SER C 3 151 ? 25.306 20.426 75.689 1.00 88.94 185 SER H C 1
ATOM 4103 O O . SER C 3 151 ? 26.567 20.196 75.792 1.00 81.30 185 SER H O 1
ATOM 4106 N N . GLY C 3 152 ? 24.470 20.650 76.715 1.00 82.14 186 GLY H N 1
ATOM 4107 C CA . GLY C 3 152 ? 24.886 20.619 78.100 1.00 83.16 186 GLY H CA 1
ATOM 4108 C C . GLY C 3 152 ? 25.189 19.210 78.531 1.00 84.59 186 GLY H C 1
ATOM 4109 O O . GLY C 3 152 ? 24.987 18.281 77.770 1.00 89.11 186 GLY H O 1
ATOM 4110 N N . GLY C 3 153 ? 25.696 19.057 79.752 1.00 86.80 187 GLY H N 1
ATOM 4111 C CA . GLY C 3 153 ? 25.971 17.747 80.337 1.00 89.08 187 GLY H CA 1
ATOM 4112 C C . GLY C 3 153 ? 27.237 17.071 79.910 1.00 96.86 187 GLY H C 1
ATOM 4113 O O . GLY C 3 153 ? 27.583 16.037 80.489 1.00 109.95 187 GLY H O 1
ATOM 4114 N N . ILE C 3 154 ? 27.972 17.656 78.952 1.00 97.36 188 ILE H N 1
ATOM 4115 C CA . ILE C 3 154 ? 29.219 17.072 78.397 1.00 98.00 188 ILE H CA 1
ATOM 4116 C C . ILE C 3 154 ? 30.385 18.041 78.677 1.00 93.19 188 ILE H C 1
ATOM 4117 O O . ILE C 3 154 ? 30.277 19.234 78.329 1.00 88.06 188 ILE H O 1
ATOM 4122 N N . PRO C 3 155 ? 31.492 17.555 79.260 1.00 92.10 189 PRO H N 1
ATOM 4123 C CA . PRO C 3 155 ? 32.657 18.431 79.395 1.00 94.13 189 PRO H CA 1
ATOM 4124 C C . PRO C 3 155 ? 33.432 18.612 78.044 1.00 94.77 189 PRO H C 1
ATOM 4125 O O . PRO C 3 155 ? 34.182 17.704 77.612 1.00 97.08 189 PRO H O 1
ATOM 4129 N N . VAL C 3 156 ? 33.243 19.780 77.429 1.00 88.82 190 VAL H N 1
ATOM 4130 C CA . VAL C 3 156 ? 33.836 20.148 76.170 1.00 89.06 190 VAL H CA 1
ATOM 4131 C C . VAL C 3 156 ? 35.102 21.055 76.325 1.00 91.14 190 VAL H C 1
ATOM 4132 O O . VAL C 3 156 ? 35.118 22.022 77.078 1.00 88.64 190 VAL H O 1
ATOM 4136 N N . HIS C 3 157 ? 36.166 20.679 75.614 1.00 94.73 191 HIS H N 1
ATOM 4137 C CA . HIS C 3 157 ? 37.341 21.517 75.361 1.00 95.78 191 HIS H CA 1
ATOM 4138 C C . HIS C 3 157 ? 37.017 22.853 74.675 1.00 94.88 191 HIS H C 1
ATOM 4139 O O . HIS C 3 157 ? 36.302 22.902 73.671 1.00 92.69 191 HIS H O 1
ATOM 4146 N N . LEU C 3 158 ? 37.538 23.934 75.242 1.00 97.83 192 LEU H N 1
ATOM 4147 C CA . LEU C 3 158 ? 37.501 25.288 74.643 1.00 99.86 192 LEU H CA 1
ATOM 4148 C C . LEU C 3 158 ? 38.787 25.724 73.920 1.00 104.02 192 LEU H C 1
ATOM 4149 O O . LEU C 3 158 ? 38.769 26.098 72.750 1.00 106.27 192 LEU H O 1
ATOM 4154 N N . GLU C 3 159 ? 39.881 25.730 74.659 1.00 106.91 193 GLU H N 1
ATOM 4155 C CA . GLU C 3 159 ? 41.138 26.268 74.187 1.00 111.53 193 GLU H CA 1
ATOM 4156 C C . GLU C 3 159 ? 42.247 25.572 74.989 1.00 115.79 193 GLU H C 1
ATOM 4157 O O . GLU C 3 159 ? 42.036 25.197 76.146 1.00 112.04 193 GLU H O 1
ATOM 4163 N N . THR C 3 160 ? 43.395 25.330 74.351 1.00 122.85 194 THR H N 1
ATOM 4164 C CA . THR C 3 160 ? 44.614 24.997 75.086 1.00 128.96 194 THR H CA 1
ATOM 4165 C C . THR C 3 160 ? 45.284 26.318 75.411 1.00 133.33 194 THR H C 1
ATOM 4166 O O . THR C 3 160 ? 45.432 27.177 74.545 1.00 135.37 194 THR H O 1
ATOM 4170 N N . MET C 3 161 ? 45.727 26.448 76.654 1.00 134.87 195 MET H N 1
ATOM 4171 C CA . MET C 3 161 ? 46.139 27.727 77.189 1.00 135.57 195 MET H CA 1
ATOM 4172 C C . MET C 3 161 ? 47.622 27.868 77.033 1.00 140.77 195 MET H C 1
ATOM 4173 O O . MET C 3 161 ? 48.306 26.871 76.877 1.00 143.68 195 MET H O 1
ATOM 4178 N N . GLU C 3 162 ? 48.098 29.110 77.049 1.00 143.03 196 GLU H N 1
ATOM 4179 C CA . GLU C 3 162 ? 49.533 29.400 77.068 1.00 150.76 196 GLU H CA 1
ATOM 4180 C C . GLU C 3 162 ? 49.946 29.988 78.423 1.00 151.96 196 GLU H C 1
ATOM 4181 O O . GLU C 3 162 ? 49.134 30.666 79.088 1.00 147.31 196 GLU H O 1
ATOM 4187 N N . PRO C 3 163 ? 51.211 29.751 78.833 1.00 156.71 197 PRO H N 1
ATOM 4188 C CA . PRO C 3 163 ? 51.668 30.280 80.130 1.00 159.79 197 PRO H CA 1
ATOM 4189 C C . PRO C 3 163 ? 51.564 31.812 80.207 1.00 161.34 197 PRO H C 1
ATOM 4190 O O . PRO C 3 163 ? 51.547 32.492 79.134 1.00 162.25 197 PRO H O 1
ATOM 4194 N N . GLY C 3 164 ? 51.415 32.331 81.449 1.00 162.10 198 GLY H N 1
ATOM 4195 C CA . GLY C 3 164 ? 51.534 33.770 81.729 1.00 164.17 198 GLY H CA 1
ATOM 4196 C C . GLY C 3 164 ? 50.313 34.465 82.295 1.00 159.56 198 GLY H C 1
ATOM 4197 O O . GLY C 3 164 ? 50.370 35.011 83.395 1.00 161.16 198 GLY H O 1
ATOM 4198 N N . ALA C 3 165 ? 49.222 34.457 81.529 1.00 154.85 199 ALA H N 1
ATOM 4199 C CA . ALA C 3 165 ? 48.000 35.212 81.847 1.00 150.97 199 ALA H CA 1
ATOM 4200 C C . ALA C 3 165 ? 46.799 34.296 82.079 1.00 144.40 199 ALA H C 1
ATOM 4201 O O . ALA C 3 165 ? 46.689 33.235 81.464 1.00 144.26 199 ALA H O 1
ATOM 4203 N N . ALA C 3 166 ? 45.890 34.723 82.953 1.00 139.98 200 ALA H N 1
ATOM 4204 C CA . ALA C 3 166 ? 44.628 34.004 83.196 1.00 133.43 200 ALA H CA 1
ATOM 4205 C C . ALA C 3 166 ? 43.729 34.057 81.961 1.00 129.05 200 ALA H C 1
ATOM 4206 O O . ALA C 3 166 ? 43.797 35.013 81.176 1.00 129.10 200 ALA H O 1
ATOM 4208 N N . TYR C 3 167 ? 42.895 33.023 81.800 1.00 125.47 201 TYR H N 1
ATOM 4209 C CA . TYR C 3 167 ? 41.934 32.936 80.702 1.00 121.32 201 TYR H CA 1
ATOM 4210 C C . TYR C 3 167 ? 40.552 33.035 81.319 1.00 119.46 201 TYR H C 1
ATOM 4211 O O . TYR C 3 167 ? 40.288 32.389 82.338 1.00 117.63 201 TYR H O 1
ATOM 4220 N N . CYS C 3 168 ? 39.676 33.837 80.714 1.00 119.54 202 CYS H N 1
ATOM 4221 C CA . CYS C 3 168 ? 38.355 34.100 81.292 1.00 120.28 202 CYS H CA 1
ATOM 4222 C C . CYS C 3 168 ? 37.234 33.671 80.364 1.00 115.50 202 CYS H C 1
ATOM 4223 O O . CYS C 3 168 ? 37.395 33.673 79.151 1.00 116.47 202 CYS H O 1
ATOM 4226 N N . VAL C 3 169 ? 36.103 33.298 80.946 1.00 112.11 203 VAL H N 1
ATOM 4227 C CA . VAL C 3 169 ? 34.985 32.675 80.194 1.00 109.85 203 VAL H CA 1
ATOM 4228 C C . VAL C 3 169 ? 33.570 33.019 80.742 1.00 102.58 203 VAL H C 1
ATOM 4229 O O . VAL C 3 169 ? 33.360 33.025 81.951 1.00 100.51 203 VAL H O 1
ATOM 4233 N N . LYS C 3 170 ? 32.628 33.285 79.837 1.00 95.31 204 LYS H N 1
ATOM 4234 C CA . LYS C 3 170 ? 31.234 33.432 80.185 1.00 91.81 204 LYS H CA 1
ATOM 4235 C C . LYS C 3 170 ? 30.408 32.745 79.061 1.00 89.13 204 LYS H C 1
ATOM 4236 O O . LYS C 3 170 ? 30.905 32.592 77.929 1.00 88.76 204 LYS H O 1
ATOM 4242 N N . ALA C 3 171 ? 29.163 32.399 79.381 1.00 81.40 205 ALA H N 1
ATOM 4243 C CA . ALA C 3 171 ? 28.283 31.628 78.495 1.00 80.16 205 ALA H CA 1
ATOM 4244 C C . ALA C 3 171 ? 26.842 32.142 78.515 1.00 77.87 205 ALA H C 1
ATOM 4245 O O . ALA C 3 171 ? 26.319 32.597 79.537 1.00 75.37 205 ALA H O 1
ATOM 4247 N N . GLU C 3 172 ? 26.197 31.985 77.379 1.00 77.11 206 GLU H N 1
ATOM 4248 C CA . GLU C 3 172 ? 24.926 32.582 77.044 1.00 74.06 206 GLU H CA 1
ATOM 4249 C C . GLU C 3 172 ? 24.137 31.466 76.347 1.00 73.29 206 GLU H C 1
ATOM 4250 O O . GLU C 3 172 ? 24.731 30.519 75.831 1.00 70.07 206 GLU H O 1
ATOM 4256 N N . THR C 3 173 ? 22.829 31.632 76.234 1.00 68.46 207 THR H N 1
ATOM 4257 C CA . THR C 3 173 ? 21.964 30.610 75.728 1.00 69.73 207 THR H CA 1
ATOM 4258 C C . THR C 3 173 ? 21.281 31.263 74.475 1.00 69.50 207 THR H C 1
ATOM 4259 O O . THR C 3 173 ? 21.191 32.502 74.404 1.00 70.06 207 THR H O 1
ATOM 4263 N N . PHE C 3 174 ? 20.867 30.452 73.487 1.00 69.81 208 PHE H N 1
ATOM 4264 C CA . PHE C 3 174 ? 20.144 30.914 72.258 1.00 68.99 208 PHE H CA 1
ATOM 4265 C C . PHE C 3 174 ? 19.070 29.903 71.879 1.00 66.11 208 PHE H C 1
ATOM 4266 O O . PHE C 3 174 ? 19.353 28.726 71.891 1.00 63.75 208 PHE H O 1
ATOM 4274 N N . VAL C 3 175 ? 17.873 30.404 71.536 1.00 62.06 209 VAL H N 1
ATOM 4275 C CA . VAL C 3 175 ? 16.641 29.625 71.345 1.00 59.96 209 VAL H CA 1
ATOM 4276 C C . VAL C 3 175 ? 16.066 29.992 69.952 1.00 60.36 209 VAL H C 1
ATOM 4277 O O . VAL C 3 175 ? 15.362 31.041 69.777 1.00 59.25 209 VAL H O 1
ATOM 4281 N N . LYS C 3 176 ? 16.426 29.176 68.929 1.00 67.14 210 LYS H N 1
ATOM 4282 C CA . LYS C 3 176 ? 16.003 29.421 67.538 1.00 64.18 210 LYS H CA 1
ATOM 4283 C C . LYS C 3 176 ? 14.472 29.656 67.392 1.00 62.04 210 LYS H C 1
ATOM 4284 O O . LYS C 3 176 ? 14.065 30.592 66.719 1.00 59.68 210 LYS H O 1
ATOM 4290 N N . ALA C 3 177 ? 13.640 28.867 68.084 1.00 57.24 211 ALA H N 1
ATOM 4291 C CA . ALA C 3 177 ? 12.191 28.991 67.996 1.00 56.88 211 ALA H CA 1
ATOM 4292 C C . ALA C 3 177 ? 11.587 30.367 68.323 1.00 60.48 211 ALA H C 1
ATOM 4293 O O . ALA C 3 177 ? 10.459 30.653 67.873 1.00 54.74 211 ALA H O 1
ATOM 4295 N N . ILE C 3 178 ? 12.323 31.181 69.107 1.00 62.34 212 ILE H N 1
ATOM 4296 C CA . ILE C 3 178 ? 11.862 32.520 69.512 1.00 61.94 212 ILE H CA 1
ATOM 4297 C C . ILE C 3 178 ? 12.813 33.669 69.139 1.00 65.30 212 ILE H C 1
ATOM 4298 O O . ILE C 3 178 ? 12.425 34.838 69.227 1.00 65.03 212 ILE H O 1
ATOM 4303 N N . GLY C 3 179 ? 14.032 33.346 68.699 1.00 64.37 213 GLY H N 1
ATOM 4304 C CA . GLY C 3 179 ? 14.937 34.343 68.177 1.00 69.49 213 GLY H CA 1
ATOM 4305 C C . GLY C 3 179 ? 15.649 35.117 69.273 1.00 72.19 213 GLY H C 1
ATOM 4306 O O . GLY C 3 179 ? 16.139 36.215 69.034 1.00 85.42 213 GLY H O 1
ATOM 4307 N N . ARG C 3 180 ? 15.768 34.512 70.453 1.00 70.25 214 ARG H N 1
ATOM 4308 C CA . ARG C 3 180 ? 16.217 35.209 71.658 1.00 70.75 214 ARG H CA 1
ATOM 4309 C C . ARG C 3 180 ? 17.415 34.499 72.249 1.00 68.13 214 ARG H C 1
ATOM 4310 O O . ARG C 3 180 ? 17.507 33.287 72.152 1.00 62.01 214 ARG H O 1
ATOM 4318 N N . TYR C 3 181 ? 18.333 35.318 72.792 1.00 71.54 215 TYR H N 1
ATOM 4319 C CA . TYR C 3 181 ? 19.467 34.901 73.631 1.00 73.03 215 TYR H CA 1
ATOM 4320 C C . TYR C 3 181 ? 19.183 35.355 75.068 1.00 71.09 215 TYR H C 1
ATOM 4321 O O . TYR C 3 181 ? 18.518 36.411 75.263 1.00 64.00 215 TYR H O 1
ATOM 4330 N N . SER C 3 182 ? 19.690 34.569 76.030 1.00 67.89 216 SER H N 1
ATOM 4331 C CA . SER C 3 182 ? 19.833 34.990 77.434 1.00 69.57 216 SER H CA 1
ATOM 4332 C C . SER C 3 182 ? 20.973 36.019 77.673 1.00 73.72 216 SER H C 1
ATOM 4333 O O . SER C 3 182 ? 21.817 36.276 76.814 1.00 73.17 216 SER H O 1
ATOM 4336 N N . ALA C 3 183 ? 20.981 36.583 78.876 1.00 73.69 217 ALA H N 1
ATOM 4337 C CA . ALA C 3 183 ? 22.112 37.358 79.395 1.00 76.04 217 ALA H CA 1
ATOM 4338 C C . ALA C 3 183 ? 23.298 36.408 79.507 1.00 77.35 217 ALA H C 1
ATOM 4339 O O . ALA C 3 183 ? 23.104 35.195 79.610 1.00 75.54 217 ALA H O 1
ATOM 4341 N N . PHE C 3 184 ? 24.513 36.953 79.522 1.00 83.62 218 PHE H N 1
ATOM 4342 C CA . PHE C 3 184 ? 25.701 36.151 79.841 1.00 85.06 218 PHE H CA 1
ATOM 4343 C C . PHE C 3 184 ? 25.689 35.727 81.306 1.00 84.92 218 PHE H C 1
ATOM 4344 O O . PHE C 3 184 ? 25.120 36.411 82.146 1.00 88.93 218 PHE H O 1
ATOM 4352 N N . SER C 3 185 ? 26.288 34.579 81.606 1.00 82.79 219 SER H N 1
ATOM 4353 C CA . SER C 3 185 ? 26.517 34.167 82.993 1.00 84.77 219 SER H CA 1
ATOM 4354 C C . SER C 3 185 ? 27.664 35.006 83.595 1.00 89.57 219 SER H C 1
ATOM 4355 O O . SER C 3 185 ? 28.344 35.760 82.869 1.00 90.40 219 SER H O 1
ATOM 4358 N N . GLN C 3 186 ? 27.909 34.826 84.892 1.00 91.48 220 GLN H N 1
ATOM 4359 C CA . GLN C 3 186 ? 29.079 35.433 85.532 1.00 98.46 220 GLN H CA 1
ATOM 4360 C C . GLN C 3 186 ? 30.375 34.972 84.824 1.00 99.81 220 GLN H C 1
ATOM 4361 O O . GLN C 3 186 ? 30.521 33.787 84.506 1.00 98.56 220 GLN H O 1
ATOM 4367 N N . THR C 3 187 ? 31.302 35.903 84.581 1.00 101.35 221 THR H N 1
ATOM 4368 C CA . THR C 3 187 ? 32.620 35.544 84.071 1.00 102.84 221 THR H CA 1
ATOM 4369 C C . THR C 3 187 ? 33.367 34.756 85.134 1.00 107.20 221 THR H C 1
ATOM 4370 O O . THR C 3 187 ? 33.362 35.110 86.308 1.00 106.41 221 THR H O 1
ATOM 4374 N N . GLU C 3 188 ? 33.976 33.656 84.714 1.00 109.17 222 GLU H N 1
ATOM 4375 C CA . GLU C 3 188 ? 34.912 32.942 85.562 1.00 113.83 222 GLU H CA 1
ATOM 4376 C C . GLU C 3 188 ? 36.321 32.940 84.944 1.00 113.17 222 GLU H C 1
ATOM 4377 O O . GLU C 3 188 ? 36.490 32.982 83.730 1.00 107.77 222 GLU H O 1
ATOM 4383 N N . CYS C 3 189 ? 37.325 32.931 85.792 1.00 117.02 223 CYS H N 1
ATOM 4384 C CA . CYS C 3 189 ? 38.714 33.073 85.320 1.00 125.45 223 CYS H CA 1
ATOM 4385 C C . CYS C 3 189 ? 39.564 31.997 85.944 1.00 123.95 223 CYS H C 1
ATOM 4386 O O . CYS C 3 189 ? 39.427 31.708 87.126 1.00 122.60 223 CYS H O 1
ATOM 4389 N N . VAL C 3 190 ? 40.405 31.373 85.130 1.00 125.41 224 VAL H N 1
ATOM 4390 C CA . VAL C 3 190 ? 41.488 30.534 85.649 1.00 130.35 224 VAL H CA 1
ATOM 4391 C C . VAL C 3 190 ? 42.768 30.959 84.964 1.00 130.68 224 VAL H C 1
ATOM 4392 O O . VAL C 3 190 ? 43.807 30.426 85.271 1.00 137.05 224 VAL H O 1
#

Secondary structure (DSSP, 8-state):
-EEEETTEEE-S--HHHHHHHHHHHHHHHHHH---TT--SS-HHHHTT--HHHHHHHHHHHHHHIIIIIHHHHHHH---HHHHHHHHHHHHHHHHHHHT-----SGGGHHHHHHHHHHHHHHHHHHHTS-HHHHHHHHHHTHHHHHHHHGGGEE-/-PPP---EEEEETTEEEEE-PPPP-TTS--EEEEEEE-HHHHHH-TT--EE-SS-SSB-SSEEE-GGG--SSSEEEEEEEEEETTEE---EE-SS-EEGGG-BPPPPPEEEEEETTEEEEEE----TT-EEEEEEEESSSS---EEEEE--TTS-EEEEE--SSS-EEEEEEEEETTTTEEPPP---EE-/--EEEEEEEETTEEEEEEE---SEEEEEEEEETT----EEPTT-SSBSSSEEE-TTTT--TT--EEEEEEEEE--EEEEPPPB-HHHH-B-PPPPEEEEE-SS-EEEEEPP-EEEEE-SSSPEEEHHHH-TT-EEEEEEEETTTEEEEEEES-SEEEE-SPPTT-EEEEEEEEEEGGGTEE---EEEEEEPPP--SS--

Sequence (544 aa):
LLQHVKFQSSNFENILTWDSTPDTVYSIEYKTYGERDWVAKKGCQRITRKSCNLTVETGNLTELYYARVTAVSASATKMTDRFSSLQHTTLKPPDVTCISKVRSIQMIVHPTPTPIRAGDGHRLTLEDIFHDLFYHLELQVNRTYQMHLGGKQREYEFFGLTPDTEFLGTIMICVPTWAKESAPYMCRVKTLPDRTWTGQEFHFGPCQVKGVVPQKLWEAFWAVKDTMQAQDQITSARLLQQEVLQQVSDAESCYLVHTLLEFYLKTVFKNHHQRTVEVRTLKSFSTLANNFVLIVSQLQPSQENEMFSIRDSAHRRFLLFRRAFKQLDVEAALTKALGEVDILLTWMQKFYKLLPAPQNLSVLSTNMKHLLMWSPVIAPGETVYYSVEYQGEYESLYTSHIWIPSSWCSLTEGPECDVTDDITATVPYNLRVRATLGSQTSAWSILKHPFNRQSTILTRPGMEITKDGFHLVIELEDLGPQFEFLVAYWRREPGAEEHVKMVRSGGIPVHLETMEPGAAYCVKAETFVKAIGRYSAFSQTECV

GO terms:
  GO:0005576 extracellular region (C, EXP)
  GO:0006915 apoptotic process (P, TAS)
  GO:0005576 extracellular region (C, TAS)
  GO:0005515 protein binding (F, IPI)

Solvent-accessible surface area: 26782 Å² total; per-residue (Å²): 169,6,84,113,18,96,9,90,6,36,6,1,79,0,48,0,32,7,69,76,118,130,93,21,28,12,29,0,48,42,6,23,2,18,106,182,99,60,73,53,38,177,64,6,74,168,22,108,119,79,42,2,87,0,16,109,34,1,20,79,42,58,40,10,12,11,0,57,0,48,7,61,65,100,106,26,69,95,85,5,85,8,3,12,6,20,19,85,3,87,8,85,58,2,89,6,60,26,74,28,72,48,83,6,0,25,0,41,2,59,51,18,100,6,29,9,153,39,76,161,48,163,148,43,29,0,36,90,31,4,87,24,5,56,0,17,0,39,0,54,19,98,208,86,7,32,8,26,61,39,22,125,107,117,107,13,39,5,139,35,9,87,30,78,45,101,6,31,0,25,0,32,0,13,0,47,6,17,68,19,117,4,48,60,70,109,15,154,31,107,1,89,46,52,185,82,240,121,78,115,37,2,38,0,24,108,10,88,1,118,12,5,21,3,55,88,4,0,101,11,0,81,62,1,20,80,38,10,9,69,111,6,164,58,21,46,31,15,2,0,65,41,128,1,16,86,161,16,51,86,46,17,0,1,24,0,0,53,39,0,0,54,15,0,1,109,42,0,0,93,52,10,9,109,153,40,152,73,71,110,8,20,40,10,0,2,16,0,0,0,4,0,15,27,0,23,67,41,9,137,24,36,118,92,113,138,52,102,82,52,69,79,39,2,86,165,40,14,93,70,0,67,162,27,10,135,127,38,90,93,120,26,0,18,34,0,0,8,0,0,0,1,15,0,4,32,5,1,7,115,15,12,83,165,44,87,23,0,109,118,26,51,31,81,6,53,26,11,109,2,31,0,60,12,46,88,15,138,23,130,87,124,88,14,93,6,10,1,31,5,4,0,45,0,0,40,120,53,2,76,123,24,47,0,48,6,46,180,5,70,117,31,102,36,57,78,4,52,0,42,81,3,5,38,0,10,4,51,1,29,1,39,0,73,0,22,47,76,117,110,62,9,75,68,16,105,13,175,138,71,18,42,15,74,75,2,93,21,60,156,4,31,41,104,24,54,112,68,58,143,25,0,3,0,50,6,94,103,35,26,145,57,6,71,2,28,0,0,17,54,61,140,110,141,46,50,146,94,104,77,48,124,7,126,51,8,49,54,37,1,22,7,60,32,26,105,111,89,31,28,18,2,1,43,0,19,0,42,0,61,2,10,48,77,118,9,69,69,15,151,61,80,53,58

Foldseek 3Di:
DKPDFEWAAALLFIKTFIDDQQQKFKWKWKDWDPDDDIDGDPPGGRDNDGMDTCSPVLQDQVIWMKMKMAMDHCGDIDMYDTGHNLQRYAYAAFDKDWDAAFFKIKIFTDFAFGCHADVPDDTDTPCRVQVQKKKWKWKQPPVPDIDIDMDRDGMDMGGGHHGFDWIKMWMWIDRPVSRHIYDIDIDIDGHHHDPDDPD/DFFQLQPFTADDFDLVVLVVLCVLCLVVLVVPLPCPPDALLDCLLQPPQDSLLRLLLLLLVLVCCQVPQLVVCCVDDPDVSNNVSSVVVNVSSVRRNVRRDHDPDPVCVVSSVSSVVSVVSSVVSLVVDDPVSSSSNVSSCVVVVSVRRVVRGDD/DAWWADWDWAFALLWIKIFTDDDDDPPDAKFKWKWKDFVVCVPPVVPDTHGAPPGDRHGDRMDGRSVVQDAQGFMKMWMWIDDPPDIHDIDIDPGTDGCLPGHYAAWDKDWDDDPQWTKIAIAFSDQQKKKWKWKDFPDPDDDIDIDIDRGGPDIDTDDGHDPDTKMKMWMKMAGVRNGDIYDIDDIDID

Nearest PDB structures (foldseek):
  6df3-assembly1_L  TM=1.005E+00  e=9.362E-41  Homo sapiens
  3dgc-assembly2_S  TM=9.770E-01  e=1.696E-35  Homo sapiens
  6weo-assembly11_S  TM=9.763E-01  e=1.489E-31  Mus musculus
  3lqm-assembly2_B  TM=7.905E-01  e=7.601E-13  Homo sapiens
  6weo-assembly7_H  TM=8.200E-01  e=2.365E-12  Mus musculus

Organism: Homo sapiens (NCBI:txid9606)

InterPro domains:
  IPR009079 Four-helical cytokine-like, core [G3DSA:1.20.1250.10] (51-206)
  IPR009079 Four-helical cytokine-like, core [SSF47266] (54-204)
  IPR020423 Interleukin-10, conserved site [PS00520] (101-121)
  IPR020443 Interleukin-10/19/20/24/26 [PTHR48482] (28-205)
  IPR020444 Interleukin-24 [PR01937] (76-91)
  IPR020444 Interleukin-24 [PR01937] (103-120)
  IPR020444 Interleukin-24 [PR01937] (188-201)

Radius of gyration: 27.64 Å; Cα contacts (8 Å, |Δi|>4): 1158; chains: 3; bounding box: 84×71×70 Å